Protein AF-0000000084949225 (afdb_homodimer)

Foldseek 3Di:
DAFFFFQCLFLLNVCLQPVDPVNVVLVLLQVQLVDDPVPRAPAKDWDQQWFDDPDVPDDTGGASTWMAGPVGEIETEHEALDDDVCVVVSQVVNQVRSQVVPDDPDDDPSPGAAYEYEYEYQAFDPPDPDPVVRLDFKDKDADDDPVRHHPDDRYIYIYGHLVSLDDDPVRQDDPNNVVSCCNNCVRPDPDDDPSQPDDSSVVSNVSGGPVPDDPVSNVVSVVSVVVSVVVVVVVVVVVVVVLLVVLLVVLVVCVVVVHDLVVSCVVSVDDSVSSVVD/DAFFFFQCLFLLNVCLQDVDPVNVVLVLLQVQLVDDPVPRADAKDWDQQWFDDPDVPDDTGGASTWMAGPVREIETEHEAEDDDVCVVVSQVVVQVRSQVVPDDPDDDPSPGAAYEYEYEYQAFDPPDDDPVVRLDFKDKDADDDPVRHHPDDRYIYIYGHLVSLDDDPVRQDDPNNVVSCCNNCVRPDPDDDPSQPDDSSVVSNVSGGPVPDDPVSNVVSVVSVVVSVVVVVVVVVVVVVVLLVVLLVVLVVCVVVVHDLVVSCVVSVDDSVSSVVD

Nearest PDB structures (foldseek):
  5liq-assembly1_A  TM=4.542E-01  e=2.858E-01  Bacillus sp. (in: firmicutes)
  5liq-assembly2_B  TM=3.640E-01  e=1.870E-01  Bacillus sp. (in: firmicutes)
  2ewf-assembly1_A  TM=3.829E-01  e=2.383E-01  Bacillus sp. D6
  5lhc-assembly1_A  TM=3.007E-01  e=1.560E-01  Bacillus sp. (in: firmicutes)
  5liz-assembly1_A  TM=3.090E-01  e=4.368E-01  Bacillus sp. (in: firmicutes)

Sequence (556 aa):
MKAKYINPFTDFGFKKIFGEEACKNLLIDFLNTLLPQHDQIKELSFKNTEQLGITDLDRKAIYDIYCQNEKGEKFIVELQKAKQNFFKERTIYYATFPIREQAEKGEWNYHLKSVYCIGILDFTFDDYESEPEKSEVVHTIKLKNQNGKVFYDKLTYIYLEMPNFKKQETDLNSRLDKWLYFIKNLEDFQNIPTIFKDEVFTQAFEKAELANFGQWELDKYESSLKVYRDLKSIIDTAFDDGKIEGKIETAKSLKKLGISIEIIMQSTGLTQEEINKLMKAKYINPFTDFGFKKIFGEEACKNLLIDFLNTLLPQHDQIKELSFKNTEQLGITDLDRKAIYDIYCQNEKGEKFIVELQKAKQNFFKERTIYYATFPIREQAEKGEWNYHLKSVYCIGILDFTFDDYESEPEKSEVVHTIKLKNQNGKVFYDKLTYIYLEMPNFKKQETDLNSRLDKWLYFIKNLEDFQNIPTIFKDEVFTQAFEKAELANFGQWELDKYESSLKVYRDLKSIIDTAFDDGKIEGKIETAKSLKKLGISIEIIMQSTGLTQEEINKL

Organism: Flavobacterium columnare (strain ATCC 49512 / CIP 103533 / TG 44/87) (NCBI:txid1041826)

pLDDT: mean 91.23, std 8.77, range [50.84, 98.56]

Secondary structure (DSSP, 8-state):
---SB--TTSHHHHHHHHSSGGGHHHHHHHHHTTS-GGG--S-EEE--SEE--SSTTSPPEE-SEEEEETT--EEEEEEE-S--TTHHHHHHHHHHHHHHTT--SSS----PPPEEEEEEESS--S---SHHHHH-SEEEEEEE-TTS-EEEEEEEEEEEEGGG----GGG--SHHHHHHHHHHHGGG-SS--GGG-SHHHHHHHHHHBGGG--HHHHHHHHHHHHHHHHHHHHHHHHHHHHHHHHHHHHHHHHHHTT--HHHHHHHH---HHHHHT-/---SB--TTSHHHHHHHHSSGGGHHHHHHHHHTTS-GGG--S-EEE--SEE--SSTTSPPEE-SEEEEETT--EEEEEEE-S--TTHHHHHHHHHHHHHHTT--SSS----PPPEEEEEEESS--S---SHHHHH-SEEEEEEE-TTS-EEEEEEEEEEEEGGG----GGG--SHHHHHHHHHHHGGG-SS--GGG-SHHHHHHHHHHBGGG--HHHHHHHHHHHHHHHHHHHHHHHHHHHHHHHHHHHHHHHHHHTT--HHHHHHHH---HHHHHT-

Solvent-accessible surface area (backbone atoms only — not comparable to full-atom values): 30882 Å² total; per-residue (Å²): 134,83,66,44,28,44,48,44,85,20,68,48,34,36,38,60,49,44,58,36,81,93,25,42,67,48,36,42,58,55,52,42,58,77,41,56,82,94,63,54,62,88,44,77,43,81,48,77,32,68,39,76,38,48,43,96,61,36,56,61,42,74,46,76,34,28,32,30,34,81,84,60,30,37,38,39,43,36,78,39,70,61,86,51,79,43,50,67,40,41,53,56,58,53,53,35,51,70,59,57,69,66,62,48,67,80,93,57,68,45,80,72,62,39,38,39,40,36,34,45,26,61,38,75,83,85,81,61,88,46,71,72,61,61,50,46,31,75,43,44,33,30,34,16,32,82,84,54,47,77,72,44,89,46,48,37,38,36,37,34,22,50,76,42,60,76,75,48,87,92,63,56,85,47,72,50,44,49,50,54,50,44,56,74,41,37,40,76,38,88,64,83,59,75,90,47,76,47,71,64,51,46,50,49,50,56,66,35,26,54,87,75,50,51,71,68,56,48,52,50,38,51,53,30,45,49,53,48,51,52,50,50,50,51,49,52,47,51,49,52,53,46,50,50,51,46,37,50,52,50,44,50,51,38,50,74,72,66,50,54,67,68,57,44,27,70,72,55,68,49,51,72,68,62,57,72,72,102,134,82,67,44,28,45,50,45,85,21,68,46,34,36,37,58,46,44,57,36,82,91,24,43,66,50,36,42,59,56,52,40,58,76,40,57,82,93,62,56,62,86,45,77,44,80,49,76,32,68,40,76,40,48,42,96,62,35,56,62,44,76,46,75,34,28,32,30,34,80,84,60,30,35,39,39,42,38,80,38,70,61,87,52,78,44,50,69,41,40,54,56,57,54,55,37,51,70,59,56,69,66,61,47,65,80,93,57,68,45,80,70,60,36,37,38,40,36,35,45,24,61,39,74,83,86,81,61,88,44,70,71,61,60,51,47,32,75,43,45,33,30,34,16,34,82,86,53,47,77,71,44,87,46,48,37,38,36,37,34,23,50,75,41,60,75,74,50,85,91,62,55,85,46,71,52,43,48,51,54,48,44,56,76,42,38,39,75,37,87,63,85,57,76,90,47,75,48,72,63,51,46,49,48,50,57,65,34,26,53,86,75,51,54,70,68,55,48,50,52,38,52,53,30,46,47,53,47,51,50,50,52,50,51,49,53,49,50,49,52,51,47,50,51,50,48,36,48,53,50,44,49,53,39,50,73,71,67,51,54,68,68,56,43,28,71,72,53,69,49,50,73,68,60,56,72,71,103

Structure (mmCIF, N/CA/C/O backbone):
data_AF-0000000084949225-model_v1
#
loop_
_entity.id
_entity.type
_entity.pdbx_description
1 polymer 'Rpn family recombination-promoting nuclease/putative transposase'
#
loop_
_atom_site.group_PDB
_atom_site.id
_atom_site.type_symbol
_atom_site.label_atom_id
_atom_site.label_alt_id
_atom_site.label_comp_id
_atom_site.label_asym_id
_atom_site.label_entity_id
_atom_site.label_seq_id
_atom_site.pdbx_PDB_ins_code
_atom_site.Cartn_x
_atom_site.Cartn_y
_atom_site.Cartn_z
_atom_site.occupancy
_atom_site.B_iso_or_equiv
_atom_site.auth_seq_id
_atom_site.auth_comp_id
_atom_site.auth_asym_id
_atom_site.auth_atom_id
_atom_site.pdbx_PDB_model_num
ATOM 1 N N . MET A 1 1 ? 0.01 -40.594 -21.891 1 66.19 1 MET A N 1
ATOM 2 C CA . MET A 1 1 ? 1.333 -40.969 -21.406 1 66.19 1 MET A CA 1
ATOM 3 C C . MET A 1 1 ? 1.511 -40.562 -19.938 1 66.19 1 MET A C 1
ATOM 5 O O . MET A 1 1 ? 0.892 -39.594 -19.469 1 66.19 1 MET A O 1
ATOM 9 N N . LYS A 1 2 ? 2.184 -41.344 -19.047 1 83.88 2 LYS A N 1
ATOM 10 C CA . LYS A 1 2 ? 2.443 -41.062 -17.641 1 83.88 2 LYS A CA 1
ATOM 11 C C . LYS A 1 2 ? 3.34 -39.844 -17.469 1 83.88 2 LYS A C 1
ATOM 13 O O . LYS A 1 2 ? 4.312 -39.656 -18.203 1 83.88 2 LYS A O 1
ATOM 18 N N . ALA A 1 3 ? 3.027 -38.969 -16.609 1 91.62 3 ALA A N 1
ATOM 19 C CA . ALA A 1 3 ? 3.812 -37.75 -16.375 1 91.62 3 ALA A CA 1
ATOM 20 C C . ALA A 1 3 ? 5.203 -38.094 -15.844 1 91.62 3 ALA A C 1
ATOM 22 O O . ALA A 1 3 ? 5.355 -38.969 -15 1 91.62 3 ALA A O 1
ATOM 23 N N . LYS A 1 4 ? 6.188 -37.5 -16.438 1 97.19 4 LYS A N 1
ATOM 24 C CA . LYS A 1 4 ? 7.57 -37.688 -16.016 1 97.19 4 LYS A CA 1
ATOM 25 C C . LYS A 1 4 ? 7.957 -36.719 -14.93 1 97.19 4 LYS A C 1
ATOM 27 O O . LYS A 1 4 ? 8.773 -37 -14.055 1 97.19 4 LYS A O 1
ATOM 32 N N . TYR A 1 5 ? 7.434 -35.531 -14.992 1 98 5 TYR A N 1
ATOM 33 C CA . TYR A 1 5 ? 7.762 -34.469 -14.062 1 98 5 TYR A CA 1
ATOM 34 C C . TYR A 1 5 ? 6.531 -34.031 -13.273 1 98 5 TYR A C 1
ATOM 36 O O . TYR A 1 5 ? 5.398 -34.25 -13.719 1 98 5 TYR A O 1
ATOM 44 N N . ILE A 1 6 ? 6.73 -33.406 -12.18 1 97.5 6 ILE A N 1
ATOM 45 C CA . ILE A 1 6 ? 5.645 -32.969 -11.312 1 97.5 6 ILE A CA 1
ATOM 46 C C . ILE A 1 6 ? 4.93 -31.781 -11.953 1 97.5 6 ILE A C 1
ATOM 48 O O . ILE A 1 6 ? 5.469 -31.125 -12.852 1 97.5 6 ILE A O 1
ATOM 52 N N . ASN A 1 7 ? 3.682 -31.5 -11.5 1 96.94 7 ASN A N 1
ATOM 53 C CA . ASN A 1 7 ? 2.941 -30.281 -11.82 1 96.94 7 ASN A CA 1
ATOM 54 C C . ASN A 1 7 ? 3.281 -29.141 -10.867 1 96.94 7 ASN A C 1
ATOM 56 O O . ASN A 1 7 ? 2.953 -29.203 -9.68 1 96.94 7 ASN A O 1
ATOM 60 N N . PRO A 1 8 ? 3.873 -28.141 -11.359 1 96.56 8 PRO A N 1
ATOM 61 C CA . PRO A 1 8 ? 4.316 -27.078 -10.461 1 96.56 8 PRO A CA 1
ATOM 62 C C . PRO A 1 8 ? 3.152 -26.281 -9.867 1 96.56 8 PRO A C 1
ATOM 64 O O . PRO A 1 8 ? 3.35 -25.484 -8.945 1 96.56 8 PRO A O 1
ATOM 67 N N . PHE A 1 9 ? 1.984 -26.438 -10.344 1 95.5 9 PHE A N 1
ATOM 68 C CA . PHE A 1 9 ? 0.837 -25.688 -9.852 1 95.5 9 PHE A CA 1
ATOM 69 C C . PHE A 1 9 ? 0.269 -26.328 -8.594 1 95.5 9 PHE A C 1
ATOM 71 O O . PHE A 1 9 ? -0.584 -25.75 -7.918 1 95.5 9 PHE A O 1
ATOM 78 N N . THR A 1 10 ? 0.742 -27.516 -8.297 1 94.94 10 THR A N 1
ATOM 79 C CA . THR A 1 10 ? 0.363 -28.109 -7.02 1 94.94 10 THR A CA 1
ATOM 80 C C . THR A 1 10 ? 1.188 -27.531 -5.879 1 94.94 10 THR A C 1
ATOM 82 O O . THR A 1 10 ? 2.314 -27.078 -6.094 1 94.94 10 THR A O 1
ATOM 85 N N . ASP A 1 11 ? 0.643 -27.562 -4.688 1 93.69 11 ASP A N 1
ATOM 86 C CA . ASP A 1 11 ? 1.374 -27.094 -3.516 1 93.69 11 ASP A CA 1
ATOM 87 C C . ASP A 1 11 ? 2.697 -27.844 -3.357 1 93.69 11 ASP A C 1
ATOM 89 O O . ASP A 1 11 ? 3.744 -27.219 -3.156 1 93.69 11 ASP A O 1
ATOM 93 N N . PHE A 1 12 ? 2.658 -29.125 -3.488 1 95.25 12 PHE A N 1
ATOM 94 C CA . PHE A 1 12 ? 3.852 -29.953 -3.371 1 95.25 12 PHE A CA 1
ATOM 95 C C . PHE A 1 12 ? 4.867 -29.594 -4.449 1 95.25 12 PHE A C 1
ATOM 97 O O . PHE A 1 12 ? 6.047 -29.375 -4.156 1 95.25 12 PHE A O 1
ATOM 104 N N . GLY A 1 13 ? 4.395 -29.531 -5.664 1 96.12 13 GLY A N 1
ATOM 105 C CA . GLY A 1 13 ? 5.285 -29.281 -6.785 1 96.12 13 GLY A CA 1
ATOM 106 C C . GLY A 1 13 ? 5.988 -27.938 -6.688 1 96.12 13 GLY A C 1
ATOM 107 O O . GLY A 1 13 ? 7.195 -27.844 -6.922 1 96.12 13 GLY A O 1
ATOM 108 N N . PHE A 1 14 ? 5.215 -26.938 -6.363 1 96.12 14 PHE A N 1
ATOM 109 C CA . PHE A 1 14 ? 5.77 -25.594 -6.238 1 96.12 14 PHE A CA 1
ATOM 110 C C . PHE A 1 14 ? 6.848 -25.547 -5.164 1 96.12 14 PHE A C 1
ATOM 112 O O . PHE A 1 14 ? 7.941 -25.031 -5.395 1 96.12 14 PHE A O 1
ATOM 119 N N . LYS A 1 15 ? 6.539 -26.109 -4.027 1 94.75 15 LYS A N 1
ATOM 120 C CA . LYS A 1 15 ? 7.461 -26.078 -2.895 1 94.75 15 LYS A CA 1
ATOM 121 C C . LYS A 1 15 ? 8.695 -26.938 -3.176 1 94.75 15 LYS A C 1
ATOM 123 O O . LYS A 1 15 ? 9.797 -26.609 -2.736 1 94.75 15 LYS A O 1
ATOM 128 N N . LYS A 1 16 ? 8.508 -28.016 -3.893 1 96.06 16 LYS A N 1
ATOM 129 C CA . LYS A 1 16 ? 9.617 -28.906 -4.227 1 96.06 16 LYS A CA 1
ATOM 130 C C . LYS A 1 16 ? 10.656 -28.188 -5.094 1 96.06 16 LYS A C 1
ATOM 132 O O . LYS A 1 16 ? 11.859 -28.344 -4.879 1 96.06 16 LYS A O 1
ATOM 137 N N . ILE A 1 17 ? 10.156 -27.375 -5.988 1 96.94 17 ILE A N 1
ATOM 138 C CA . ILE A 1 17 ? 11.031 -26.703 -6.949 1 96.94 17 ILE A CA 1
ATOM 139 C C . ILE A 1 17 ? 11.641 -25.453 -6.316 1 96.94 17 ILE A C 1
ATOM 141 O O . ILE A 1 17 ? 12.836 -25.188 -6.488 1 96.94 17 ILE A O 1
ATOM 145 N N . PHE A 1 18 ? 10.82 -24.719 -5.547 1 97.06 18 PHE A N 1
ATOM 146 C CA . PHE A 1 18 ? 11.25 -23.375 -5.172 1 97.06 18 PHE A CA 1
ATOM 147 C C . PHE A 1 18 ? 11.383 -23.25 -3.658 1 97.06 18 PHE A C 1
ATOM 149 O O . PHE A 1 18 ? 11.977 -22.281 -3.158 1 97.06 18 PHE A O 1
ATOM 156 N N . GLY A 1 19 ? 10.914 -24.156 -2.879 1 95.38 19 GLY A N 1
ATOM 157 C CA . GLY A 1 19 ? 10.727 -23.922 -1.454 1 95.38 19 GLY A CA 1
ATOM 158 C C . GLY A 1 19 ? 11.719 -24.688 -0.593 1 95.38 19 GLY A C 1
ATOM 159 O O . GLY A 1 19 ? 11.664 -24.609 0.636 1 95.38 19 GLY A O 1
ATOM 160 N N . GLU A 1 20 ? 12.562 -25.438 -1.189 1 94.5 20 GLU A N 1
ATOM 161 C CA . GLU A 1 20 ? 13.531 -26.234 -0.428 1 94.5 20 GLU A CA 1
ATOM 162 C C . GLU A 1 20 ? 14.883 -25.531 -0.365 1 94.5 20 GLU A C 1
ATOM 164 O O . GLU A 1 20 ? 15.289 -24.859 -1.318 1 94.5 20 GLU A O 1
ATOM 169 N N . GLU A 1 21 ? 15.617 -25.75 0.687 1 94.06 21 GLU A N 1
ATOM 170 C CA . GLU A 1 21 ? 16.922 -25.141 0.91 1 94.06 21 GLU A CA 1
ATOM 171 C C . GLU A 1 21 ? 17.891 -25.469 -0.229 1 94.06 21 GLU A C 1
ATOM 173 O O . GLU A 1 21 ? 18.641 -24.609 -0.678 1 94.06 21 GLU A O 1
ATOM 178 N N . ALA A 1 22 ? 17.812 -26.656 -0.734 1 91.94 22 ALA A N 1
ATOM 179 C CA . ALA A 1 22 ? 18.734 -27.125 -1.77 1 91.94 22 ALA A CA 1
ATOM 180 C C . ALA A 1 22 ? 18.438 -26.453 -3.109 1 91.94 22 ALA A C 1
ATOM 182 O O . ALA A 1 22 ? 19.266 -26.5 -4.027 1 91.94 22 ALA A O 1
ATOM 183 N N . CYS A 1 23 ? 17.297 -25.828 -3.18 1 92.25 23 CYS A N 1
ATOM 184 C CA . CYS A 1 23 ? 16.891 -25.281 -4.469 1 92.25 23 CYS A CA 1
ATOM 185 C C . CYS A 1 23 ? 16.75 -23.766 -4.398 1 92.25 23 CYS A C 1
ATOM 187 O O . CYS A 1 23 ? 16.031 -23.156 -5.203 1 92.25 23 CYS A O 1
ATOM 189 N N . LYS A 1 24 ? 17.438 -23.109 -3.455 1 95.62 24 LYS A N 1
ATOM 190 C CA . LYS A 1 24 ? 17.391 -21.656 -3.301 1 95.62 24 LYS A CA 1
ATOM 191 C C . LYS A 1 24 ? 17.844 -20.938 -4.57 1 95.62 24 LYS A C 1
ATOM 193 O O . LYS A 1 24 ? 17.328 -19.891 -4.922 1 95.62 24 LYS A O 1
ATOM 198 N N . ASN A 1 25 ? 18.812 -21.578 -5.164 1 96.94 25 ASN A N 1
ATOM 199 C CA . ASN A 1 25 ? 19.359 -20.969 -6.375 1 96.94 25 ASN A CA 1
ATOM 200 C C . ASN A 1 25 ? 18.312 -20.891 -7.484 1 96.94 25 ASN A C 1
ATOM 202 O O . ASN A 1 25 ? 18.344 -19.984 -8.305 1 96.94 25 ASN A O 1
ATOM 206 N N . LEU A 1 26 ? 17.375 -21.844 -7.566 1 98.06 26 LEU A N 1
ATOM 207 C CA . LEU A 1 26 ? 16.281 -21.797 -8.547 1 98.06 26 LEU A CA 1
ATOM 208 C C . LEU A 1 26 ? 15.359 -20.625 -8.281 1 98.06 26 LEU A C 1
ATOM 210 O O . LEU A 1 26 ? 15.023 -19.875 -9.195 1 98.06 26 LEU A O 1
ATOM 214 N N . LEU A 1 27 ? 15 -20.469 -6.953 1 98.12 27 LEU A N 1
ATOM 215 C CA . LEU A 1 27 ? 14.133 -19.359 -6.566 1 98.12 27 LEU A CA 1
ATOM 216 C C . LEU A 1 27 ? 14.797 -18.031 -6.844 1 98.12 27 LEU A C 1
ATOM 218 O O . LEU A 1 27 ? 14.164 -17.109 -7.371 1 98.12 27 LEU A O 1
ATOM 222 N N . ILE A 1 28 ? 16.078 -17.922 -6.508 1 98.5 28 ILE A N 1
ATOM 223 C CA . ILE A 1 28 ? 16.828 -16.703 -6.742 1 98.5 28 ILE A CA 1
ATOM 224 C C . ILE A 1 28 ? 16.812 -16.359 -8.234 1 98.5 28 ILE A C 1
ATOM 226 O O . ILE A 1 28 ? 16.531 -15.219 -8.609 1 98.5 28 ILE A O 1
ATOM 230 N N . ASP A 1 29 ? 17.109 -17.359 -9.078 1 98.25 29 ASP A N 1
ATOM 231 C CA . ASP A 1 29 ? 17.141 -17.156 -10.523 1 98.25 29 ASP A CA 1
ATOM 232 C C . ASP A 1 29 ? 15.789 -16.688 -11.055 1 98.25 29 ASP A C 1
ATOM 234 O O . ASP A 1 29 ? 15.719 -15.781 -11.883 1 98.25 29 ASP A O 1
ATOM 238 N N . PHE A 1 30 ? 14.727 -17.25 -10.57 1 98.5 30 PHE A N 1
ATOM 239 C CA . PHE A 1 30 ? 13.375 -16.906 -10.977 1 98.5 30 PHE A CA 1
ATOM 240 C C . PHE A 1 30 ? 13.023 -15.492 -10.531 1 98.5 30 PHE A C 1
ATOM 242 O O . PHE A 1 30 ? 12.633 -14.656 -11.344 1 98.5 30 PHE A O 1
ATOM 249 N N . LEU A 1 31 ? 13.211 -15.172 -9.211 1 98.56 31 LEU A N 1
ATOM 250 C CA . LEU A 1 31 ? 12.859 -13.867 -8.648 1 98.56 31 LEU A CA 1
ATOM 251 C C . LEU A 1 31 ? 13.648 -12.758 -9.32 1 98.56 31 LEU A C 1
ATOM 253 O O . LEU A 1 31 ? 13.117 -11.672 -9.57 1 98.56 31 LEU A O 1
ATOM 257 N N . ASN A 1 32 ? 14.891 -13.008 -9.656 1 98.5 32 ASN A N 1
ATOM 258 C CA . ASN A 1 32 ? 15.758 -11.984 -10.242 1 98.5 32 ASN A CA 1
ATOM 259 C C . ASN A 1 32 ? 15.281 -11.578 -11.633 1 98.5 32 ASN A C 1
ATOM 261 O O . ASN A 1 32 ? 15.648 -10.516 -12.141 1 98.5 32 ASN A O 1
ATOM 265 N N . THR A 1 33 ? 14.484 -12.461 -12.297 1 98.19 33 THR A N 1
ATOM 266 C CA . THR A 1 33 ? 13.922 -12.078 -13.594 1 98.19 33 THR A CA 1
ATOM 267 C C . THR A 1 33 ? 12.836 -11.016 -13.414 1 98.19 33 THR A C 1
ATOM 269 O O . THR A 1 33 ? 12.484 -10.32 -14.367 1 98.19 33 THR A O 1
ATOM 272 N N . LEU A 1 34 ? 12.234 -10.93 -12.242 1 98 34 LEU A N 1
ATOM 273 C CA . LEU A 1 34 ? 11.102 -10.062 -11.977 1 98 34 LEU A CA 1
ATOM 274 C C . LEU A 1 34 ? 11.547 -8.766 -11.312 1 98 34 LEU A C 1
ATOM 276 O O . LEU A 1 34 ? 10.805 -7.781 -11.289 1 98 34 LEU A O 1
ATOM 280 N N . LEU A 1 35 ? 12.781 -8.758 -10.734 1 97.56 35 LEU A N 1
ATOM 281 C CA . LEU A 1 35 ? 13.258 -7.648 -9.922 1 97.56 35 LEU A CA 1
ATOM 282 C C . LEU A 1 35 ? 14.086 -6.676 -10.758 1 97.56 35 LEU A C 1
ATOM 284 O O . LEU A 1 35 ? 14.75 -7.086 -11.711 1 97.56 35 LEU A O 1
ATOM 288 N N . PRO A 1 36 ? 14.055 -5.445 -10.359 1 94 36 PRO A N 1
ATOM 289 C CA . PRO A 1 36 ? 14.969 -4.516 -11.031 1 94 36 PRO A CA 1
ATOM 290 C C . PRO A 1 36 ? 16.438 -4.812 -10.742 1 94 36 PRO A C 1
ATOM 292 O O . PRO A 1 36 ? 16.75 -5.551 -9.805 1 94 36 PRO A O 1
ATOM 295 N N . GLN A 1 37 ? 17.234 -4.223 -11.484 1 92 37 GLN A N 1
ATOM 296 C CA . GLN A 1 37 ? 18.672 -4.512 -11.406 1 92 37 GLN A CA 1
ATOM 297 C C . GLN A 1 37 ? 19.234 -4.172 -10.031 1 92 37 GLN A C 1
ATOM 299 O O . GLN A 1 37 ? 20.062 -4.906 -9.492 1 92 37 GLN A O 1
ATOM 304 N N . HIS A 1 38 ? 18.797 -3.119 -9.445 1 88.5 38 HIS A N 1
ATOM 305 C CA . HIS A 1 38 ? 19.359 -2.652 -8.188 1 88.5 38 HIS A CA 1
ATOM 306 C C . HIS A 1 38 ? 18.859 -3.496 -7.016 1 88.5 38 HIS A C 1
ATOM 308 O O . HIS A 1 38 ? 19.375 -3.367 -5.898 1 88.5 38 HIS A O 1
ATOM 314 N N . ASP A 1 39 ? 17.922 -4.441 -7.277 1 91 39 ASP A N 1
ATOM 315 C CA . ASP A 1 39 ? 17.375 -5.27 -6.199 1 91 39 ASP A CA 1
ATOM 316 C C . ASP A 1 39 ? 17.641 -6.75 -6.465 1 91 39 ASP A C 1
ATOM 318 O O . ASP A 1 39 ? 16.938 -7.613 -5.926 1 91 39 ASP A O 1
ATOM 322 N N . GLN A 1 40 ? 18.609 -7.051 -7.297 1 96.38 40 GLN A N 1
ATOM 323 C CA . GLN A 1 40 ? 18.938 -8.438 -7.586 1 96.38 40 GLN A CA 1
ATOM 324 C C . GLN A 1 40 ? 19.391 -9.172 -6.324 1 96.38 40 GLN A C 1
ATOM 326 O O . GLN A 1 40 ? 20.141 -8.617 -5.516 1 96.38 40 GLN A O 1
ATOM 331 N N . ILE A 1 41 ? 18.938 -10.375 -6.121 1 97.75 41 ILE A N 1
ATOM 332 C CA . ILE A 1 41 ? 19.203 -11.211 -4.953 1 97.75 41 ILE A CA 1
ATOM 333 C C . ILE A 1 41 ? 20.5 -12.008 -5.172 1 97.75 41 ILE A C 1
ATOM 335 O O . ILE A 1 41 ? 20.641 -12.68 -6.191 1 97.75 41 ILE A O 1
ATOM 339 N N . LYS A 1 42 ? 21.406 -11.953 -4.273 1 96.31 42 LYS A N 1
ATOM 340 C CA . LYS A 1 42 ? 22.609 -12.758 -4.301 1 96.31 42 LYS A CA 1
ATOM 341 C C . LYS A 1 42 ? 22.484 -13.984 -3.393 1 96.31 42 LYS A C 1
ATOM 343 O O . LYS A 1 42 ? 22.906 -15.078 -3.756 1 96.31 42 LYS A O 1
ATOM 348 N N . GLU A 1 43 ? 21.906 -13.75 -2.238 1 95.94 43 GLU A N 1
ATOM 349 C CA . GLU A 1 43 ? 21.656 -14.797 -1.251 1 95.94 43 GLU A CA 1
ATOM 350 C C . GLU A 1 43 ? 20.25 -14.688 -0.682 1 95.94 43 GLU A C 1
ATOM 352 O O . GLU A 1 43 ? 19.703 -13.586 -0.579 1 95.94 43 GLU A O 1
ATOM 357 N N . LEU A 1 44 ? 19.719 -15.859 -0.305 1 95.75 44 LEU A N 1
ATOM 358 C CA . LEU A 1 44 ? 18.344 -15.914 0.155 1 95.75 44 LEU A CA 1
ATOM 359 C C . LEU A 1 44 ? 18.203 -16.828 1.369 1 95.75 44 LEU A C 1
ATOM 361 O O . LEU A 1 44 ? 18.875 -17.875 1.446 1 95.75 44 LEU A O 1
ATOM 365 N N . SER A 1 45 ? 17.484 -16.469 2.316 1 96.5 45 SER A N 1
ATOM 366 C CA . SER A 1 45 ? 17.156 -17.328 3.447 1 96.5 45 SER A CA 1
ATOM 367 C C . SER A 1 45 ? 15.641 -17.469 3.607 1 96.5 45 SER A C 1
ATOM 369 O O . SER A 1 45 ? 14.906 -16.484 3.549 1 96.5 45 SER A O 1
ATOM 371 N N . PHE A 1 46 ? 15.234 -18.688 3.785 1 95.38 46 PHE A N 1
ATOM 372 C CA . PHE A 1 46 ? 13.812 -18.938 4.012 1 95.38 46 PHE A CA 1
ATOM 373 C C . PHE A 1 46 ? 13.414 -18.516 5.426 1 95.38 46 PHE A C 1
ATOM 375 O O . PHE A 1 46 ? 14.188 -18.688 6.371 1 95.38 46 PHE A O 1
ATOM 382 N N . LYS A 1 47 ? 12.25 -17.953 5.52 1 93.56 47 LYS A N 1
ATOM 383 C CA . LYS A 1 47 ? 11.648 -17.594 6.801 1 93.56 47 LYS A CA 1
ATOM 384 C C . LYS A 1 47 ? 10.438 -18.469 7.117 1 93.56 47 LYS A C 1
ATOM 386 O O . LYS A 1 47 ? 9.992 -19.234 6.27 1 93.56 47 LYS A O 1
ATOM 391 N N . ASN A 1 48 ? 10.023 -18.344 8.336 1 85.44 48 ASN A N 1
ATOM 392 C CA . ASN A 1 48 ? 8.812 -19.062 8.727 1 85.44 48 ASN A CA 1
ATOM 393 C C . ASN A 1 48 ? 7.605 -18.625 7.906 1 85.44 48 ASN A C 1
ATOM 395 O O . ASN A 1 48 ? 7.32 -17.422 7.816 1 85.44 48 ASN A O 1
ATOM 399 N N . THR A 1 49 ? 6.898 -19.547 7.387 1 83.69 49 THR A N 1
ATOM 400 C CA . THR A 1 49 ? 5.77 -19.219 6.523 1 83.69 49 THR A CA 1
ATOM 401 C C . THR A 1 49 ? 4.535 -18.875 7.355 1 83.69 49 THR A C 1
ATOM 403 O O . THR A 1 49 ? 3.57 -18.312 6.84 1 83.69 49 THR A O 1
ATOM 406 N N . GLU A 1 50 ? 4.555 -19.359 8.516 1 79.31 50 GLU A N 1
ATOM 407 C CA . GLU A 1 50 ? 3.445 -19.031 9.406 1 79.31 50 GLU A CA 1
ATOM 408 C C . GLU A 1 50 ? 3.727 -17.75 10.18 1 79.31 50 GLU A C 1
ATOM 410 O O . GLU A 1 50 ? 4.68 -17.688 10.961 1 79.31 50 GLU A O 1
ATOM 415 N N . GLN A 1 51 ? 2.938 -16.766 9.859 1 75.62 51 GLN A N 1
ATOM 416 C CA . GLN A 1 51 ? 3.084 -15.484 10.539 1 75.62 51 GLN A CA 1
ATOM 417 C C . GLN A 1 51 ? 1.922 -15.227 11.492 1 75.62 51 GLN A C 1
ATOM 419 O O . GLN A 1 51 ? 0.764 -15.188 11.07 1 75.62 51 GLN A O 1
ATOM 424 N N . LEU A 1 52 ? 2.332 -15.109 12.742 1 62.16 52 LEU A N 1
ATOM 425 C CA . LEU A 1 52 ? 1.316 -14.961 13.781 1 62.16 52 LEU A CA 1
ATOM 426 C C . LEU A 1 52 ? 0.921 -13.5 13.945 1 62.16 52 LEU A C 1
ATOM 428 O O . LEU A 1 52 ? 1.758 -12.602 13.797 1 62.16 52 LEU A O 1
ATOM 432 N N . GLY A 1 53 ? -0.351 -13.25 13.969 1 58.59 53 GLY A N 1
ATOM 433 C CA . GLY A 1 53 ? -0.853 -11.922 14.281 1 58.59 53 GLY A CA 1
ATOM 434 C C . GLY A 1 53 ? -0.498 -11.453 15.68 1 58.59 53 GLY A C 1
ATOM 435 O O . GLY A 1 53 ? 0.276 -12.109 16.375 1 58.59 53 GLY A O 1
ATOM 436 N N . ILE A 1 54 ? -0.87 -10.242 16 1 56.03 54 ILE A N 1
ATOM 437 C CA . ILE A 1 54 ? -0.567 -9.547 17.25 1 56.03 54 ILE A CA 1
ATOM 438 C C . ILE A 1 54 ? -1.14 -10.336 18.422 1 56.03 54 ILE A C 1
ATOM 440 O O . ILE A 1 54 ? -0.46 -10.531 19.438 1 56.03 54 ILE A O 1
ATOM 444 N N . THR A 1 55 ? -2.311 -10.812 18.328 1 54.62 55 THR A N 1
ATOM 445 C CA . THR A 1 55 ? -2.939 -11.555 19.406 1 54.62 55 THR A CA 1
ATOM 446 C C . THR A 1 55 ? -3.279 -12.977 18.969 1 54.62 55 THR A C 1
ATOM 448 O O . THR A 1 55 ? -3.299 -13.266 17.766 1 54.62 55 THR A O 1
ATOM 451 N N . ASP A 1 56 ? -3.234 -13.875 19.859 1 51.22 56 ASP A N 1
ATOM 452 C CA . ASP A 1 56 ? -3.678 -15.242 19.594 1 51.22 56 ASP A CA 1
ATOM 453 C C . A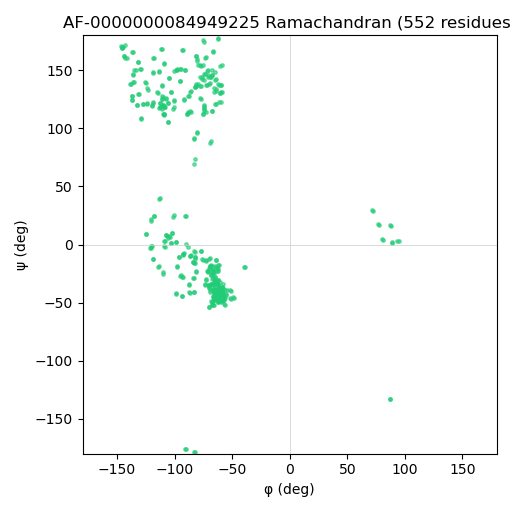SP A 1 56 ? -4.945 -15.242 18.734 1 51.22 56 ASP A C 1
ATOM 455 O O . ASP A 1 56 ? -5.258 -16.25 18.078 1 51.22 56 ASP A O 1
ATOM 459 N N . LEU A 1 57 ? -5.48 -14.055 18.844 1 50.84 57 LEU A N 1
ATOM 460 C CA . LEU A 1 57 ? -6.746 -13.953 18.125 1 50.84 57 LEU A CA 1
ATOM 461 C C . LEU A 1 57 ? -6.523 -13.578 16.656 1 50.84 57 LEU A C 1
ATOM 463 O O . LEU A 1 57 ? -7.426 -13.711 15.836 1 50.84 57 LEU A O 1
ATOM 467 N N . ASP A 1 58 ? -5.277 -13.242 16.484 1 59.25 58 ASP A N 1
ATOM 468 C CA . ASP A 1 58 ? -5.066 -12.734 15.125 1 59.25 58 ASP A CA 1
ATOM 469 C C . ASP A 1 58 ? -4.875 -13.883 14.133 1 59.25 58 ASP A C 1
ATOM 471 O O . ASP A 1 58 ? -4.34 -14.93 14.484 1 59.25 58 ASP A O 1
ATOM 475 N N . ARG A 1 59 ? -5.523 -13.805 12.969 1 61.66 59 ARG A N 1
ATOM 476 C CA . ARG A 1 59 ? -5.402 -14.773 11.883 1 61.66 59 ARG A CA 1
ATOM 477 C C . ARG A 1 59 ? -3.967 -14.844 11.367 1 61.66 59 ARG A C 1
ATOM 479 O O . ARG A 1 59 ? -3.312 -13.812 11.203 1 61.66 59 ARG A O 1
ATOM 486 N N . LYS A 1 60 ? -3.531 -15.969 11.438 1 68.81 60 LYS A N 1
ATOM 487 C CA . LYS A 1 60 ? -2.195 -16.219 10.906 1 68.81 60 LYS A CA 1
ATOM 488 C C . LYS A 1 60 ? -2.184 -16.125 9.383 1 68.81 60 LYS A C 1
ATOM 490 O O . LYS A 1 60 ? -3.213 -16.312 8.734 1 68.81 60 LYS A O 1
ATOM 495 N N . ALA A 1 61 ? -1.09 -15.477 8.938 1 73.69 61 ALA A N 1
ATOM 496 C CA . ALA A 1 61 ? -0.829 -15.586 7.5 1 73.69 61 ALA A CA 1
ATOM 497 C C . ALA A 1 61 ? 0.08 -16.766 7.195 1 73.69 61 ALA A C 1
ATOM 499 O O . ALA A 1 61 ? 1.117 -16.953 7.836 1 73.69 61 ALA A O 1
ATOM 500 N N . ILE A 1 62 ? -0.35 -17.641 6.348 1 76.94 62 ILE A N 1
ATOM 501 C CA . ILE A 1 62 ? 0.462 -18.766 5.906 1 76.94 62 ILE A CA 1
ATOM 502 C C . ILE A 1 62 ? 0.882 -18.562 4.453 1 76.94 62 ILE A C 1
ATOM 504 O O . ILE A 1 62 ? 0.042 -18.578 3.549 1 76.94 62 ILE A O 1
ATOM 508 N N . TYR A 1 63 ? 2.154 -18.359 4.32 1 86.88 63 TYR A N 1
ATOM 509 C CA . TYR A 1 63 ? 2.707 -18.141 2.99 1 86.88 63 TYR A CA 1
ATOM 510 C C . TYR A 1 63 ? 3.143 -19.453 2.346 1 86.88 63 TYR A C 1
ATOM 512 O O . TYR A 1 63 ? 3.559 -20.375 3.041 1 86.88 63 TYR A O 1
ATOM 520 N N . ASP A 1 64 ? 3.08 -19.484 1.076 1 90.94 64 ASP A N 1
ATOM 521 C CA . ASP A 1 64 ? 3.727 -20.609 0.387 1 90.94 64 ASP A CA 1
ATOM 522 C C . ASP A 1 64 ? 5.246 -20.531 0.545 1 90.94 64 ASP A C 1
ATOM 524 O O . ASP A 1 64 ? 5.883 -21.531 0.892 1 90.94 64 ASP A O 1
ATOM 528 N N . ILE A 1 65 ? 5.762 -19.438 0.247 1 95.25 65 ILE A N 1
ATOM 529 C CA . ILE A 1 65 ? 7.188 -19.172 0.438 1 95.25 65 ILE A CA 1
ATOM 530 C C . ILE A 1 65 ? 7.391 -17.781 1.031 1 95.25 65 ILE A C 1
ATOM 532 O O . ILE A 1 65 ? 6.762 -16.828 0.592 1 95.25 65 ILE A O 1
ATOM 536 N N . TYR A 1 66 ? 8.086 -17.641 2.057 1 95.88 66 TYR A N 1
ATOM 537 C CA . TYR A 1 66 ? 8.531 -16.391 2.67 1 95.88 66 TYR A CA 1
ATOM 538 C C . TYR A 1 66 ? 10.039 -16.391 2.879 1 95.88 66 TYR A C 1
ATOM 540 O O . TYR A 1 66 ? 10.594 -17.328 3.48 1 95.88 66 TYR A O 1
ATOM 548 N N . CYS A 1 67 ? 10.727 -15.406 2.268 1 96.5 67 CYS A N 1
ATOM 549 C CA . CYS A 1 67 ? 12.188 -15.414 2.344 1 96.5 67 CYS A CA 1
ATOM 550 C C . CYS A 1 67 ? 12.742 -14 2.4 1 96.5 67 CYS A C 1
ATOM 552 O O . CYS A 1 67 ? 11.984 -13.023 2.312 1 96.5 67 CYS A O 1
ATOM 554 N N . GLN A 1 68 ? 13.984 -13.883 2.676 1 96.94 68 GLN A N 1
ATOM 555 C CA . GLN A 1 68 ? 14.703 -12.625 2.793 1 96.94 68 GLN A CA 1
ATOM 556 C C . GLN A 1 68 ? 16.047 -12.695 2.08 1 96.94 68 GLN A C 1
ATOM 558 O O . GLN A 1 68 ? 16.75 -13.711 2.145 1 96.94 68 GLN A O 1
ATOM 563 N N . ASN A 1 69 ? 16.422 -11.625 1.398 1 97.06 69 ASN A N 1
ATOM 564 C CA . ASN A 1 69 ? 17.734 -11.609 0.75 1 97.06 69 ASN A CA 1
ATOM 565 C C . ASN A 1 69 ? 18.812 -11.047 1.671 1 97.06 69 ASN A C 1
ATOM 567 O O . ASN A 1 69 ? 18.562 -10.797 2.852 1 97.06 69 ASN A O 1
ATOM 571 N N . GLU A 1 70 ? 20.016 -10.906 1.157 1 96.31 70 GLU A N 1
ATOM 572 C CA . GLU A 1 7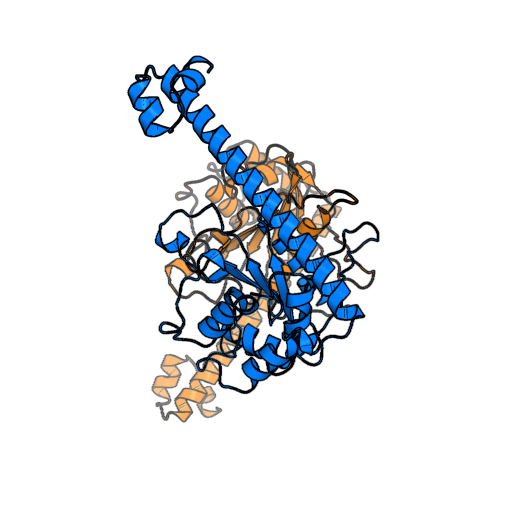0 ? 21.172 -10.5 1.94 1 96.31 70 GLU A CA 1
ATOM 573 C C . GLU A 1 70 ? 21.047 -9.047 2.406 1 96.31 70 GLU A C 1
ATOM 575 O O . GLU A 1 70 ? 21.703 -8.641 3.365 1 96.31 70 GLU A O 1
ATOM 580 N N . LYS A 1 71 ? 20.172 -8.273 1.78 1 95.19 71 LYS A N 1
ATOM 581 C CA . LYS A 1 71 ? 19.984 -6.871 2.127 1 95.19 71 LYS A CA 1
ATOM 582 C C . LYS A 1 71 ? 18.859 -6.703 3.146 1 95.19 71 LYS A C 1
ATOM 584 O O . LYS A 1 71 ? 18.562 -5.586 3.584 1 95.19 71 LYS A O 1
ATOM 589 N N . GLY A 1 72 ? 18.156 -7.766 3.422 1 95.75 72 GLY A N 1
ATOM 590 C CA . GLY A 1 72 ? 17.078 -7.715 4.383 1 95.75 72 GLY A CA 1
ATOM 591 C C . GLY A 1 72 ? 15.719 -7.477 3.736 1 95.75 72 GLY A C 1
ATOM 592 O O . GLY A 1 72 ? 14.719 -7.305 4.43 1 95.75 72 GLY A O 1
ATOM 593 N N . GLU A 1 73 ? 15.711 -7.414 2.41 1 97.5 73 GLU A N 1
ATOM 594 C CA . GLU A 1 73 ? 14.445 -7.285 1.694 1 97.5 73 GLU A CA 1
ATOM 595 C C . GLU A 1 73 ? 13.625 -8.57 1.8 1 97.5 73 GLU A C 1
ATOM 597 O O . GLU A 1 73 ? 14.172 -9.672 1.81 1 97.5 73 GLU A O 1
ATOM 602 N N . LYS A 1 74 ? 12.32 -8.406 1.893 1 97.31 74 LYS A N 1
ATOM 603 C CA . LYS A 1 74 ? 11.414 -9.531 2.127 1 97.31 74 LYS A CA 1
ATOM 604 C C . LYS A 1 74 ? 10.664 -9.906 0.854 1 97.31 74 LYS A C 1
ATOM 606 O O . LYS A 1 74 ? 10.258 -9.031 0.082 1 97.31 74 LYS A O 1
ATOM 611 N N . PHE A 1 75 ? 10.453 -11.219 0.687 1 97.69 75 PHE A N 1
ATOM 612 C CA . PHE A 1 75 ? 9.766 -11.734 -0.491 1 97.69 75 PHE A CA 1
ATOM 613 C C . PHE A 1 75 ? 8.703 -12.742 -0.095 1 97.69 75 PHE A C 1
ATOM 615 O O . PHE A 1 75 ? 9 -13.734 0.577 1 97.69 75 PHE A O 1
ATOM 622 N N . ILE A 1 76 ? 7.488 -12.461 -0.434 1 97.19 76 ILE A N 1
ATOM 623 C CA . ILE A 1 76 ? 6.395 -13.422 -0.372 1 97.19 76 ILE A CA 1
ATOM 624 C C . ILE A 1 76 ? 6.117 -13.984 -1.767 1 97.19 76 ILE A C 1
ATOM 626 O O . ILE A 1 76 ? 5.887 -13.227 -2.711 1 97.19 76 ILE A O 1
ATOM 630 N N . VAL A 1 77 ? 6.156 -15.289 -1.934 1 97.12 77 VAL A N 1
ATOM 631 C CA . VAL A 1 77 ? 5.84 -15.93 -3.205 1 97.12 77 VAL A CA 1
ATOM 632 C C . VAL A 1 77 ? 4.664 -16.875 -3.021 1 97.12 77 VAL A C 1
ATOM 634 O O . VAL A 1 77 ? 4.73 -17.812 -2.219 1 97.12 77 VAL A O 1
ATOM 637 N N . GLU A 1 78 ? 3.625 -16.609 -3.732 1 94.94 78 GLU A N 1
ATOM 638 C CA . GLU A 1 78 ? 2.391 -17.375 -3.57 1 94.94 78 GLU A CA 1
ATOM 639 C C . GLU A 1 78 ? 1.925 -17.953 -4.898 1 94.94 78 GLU A C 1
ATOM 641 O O . GLU A 1 78 ? 2.045 -17.312 -5.945 1 94.94 78 GLU A O 1
ATOM 646 N N . LEU A 1 79 ? 1.473 -19.141 -4.832 1 93.94 79 LEU A N 1
ATOM 647 C CA . LEU A 1 79 ? 0.79 -19.781 -5.949 1 93.94 79 LEU A CA 1
ATOM 648 C C . LEU A 1 79 ? -0.721 -19.766 -5.746 1 93.94 79 LEU A C 1
ATOM 650 O O . LEU A 1 79 ? -1.227 -20.281 -4.746 1 93.94 79 LEU A O 1
ATOM 654 N N . GLN A 1 80 ? -1.397 -19.109 -6.602 1 90.62 80 GLN A N 1
ATOM 655 C CA . GLN A 1 80 ? -2.852 -19.016 -6.512 1 90.62 80 GLN A CA 1
ATOM 656 C C . GLN A 1 80 ? -3.52 -19.781 -7.652 1 90.62 80 GLN A C 1
ATOM 658 O O . GLN A 1 80 ? -3.449 -19.359 -8.812 1 90.62 80 GLN A O 1
ATOM 663 N N . LYS A 1 81 ? -4.285 -20.812 -7.387 1 89.69 81 LYS A N 1
ATOM 664 C CA . LYS A 1 81 ? -4.828 -21.75 -8.367 1 89.69 81 LYS A CA 1
ATOM 665 C C . LYS A 1 81 ? -6.215 -21.312 -8.828 1 89.69 81 LYS A C 1
ATOM 667 O O . LYS A 1 81 ? -6.668 -21.719 -9.898 1 89.69 81 LYS A O 1
ATOM 672 N N . ALA A 1 82 ? -6.848 -20.609 -7.895 1 84.5 82 ALA A N 1
ATOM 673 C CA . ALA A 1 82 ? -8.203 -20.156 -8.219 1 84.5 82 ALA A CA 1
ATOM 674 C C . ALA A 1 82 ? -8.422 -18.719 -7.797 1 84.5 82 ALA A C 1
ATOM 676 O O . ALA A 1 82 ? -7.848 -18.25 -6.805 1 84.5 82 ALA A O 1
ATOM 677 N N . LYS A 1 83 ? -9.242 -18.203 -8.695 1 80.31 83 LYS A N 1
ATOM 678 C CA . LYS A 1 83 ? -9.648 -16.844 -8.336 1 80.31 83 LYS A CA 1
ATOM 679 C C . LYS A 1 83 ? -10.531 -16.859 -7.09 1 80.31 83 LYS A C 1
ATOM 681 O O . LYS A 1 83 ? -11.5 -17.609 -7.012 1 80.31 83 LYS A O 1
ATOM 686 N N . GLN A 1 84 ? -10.031 -16.281 -6.043 1 77.38 84 GLN A N 1
ATOM 687 C CA . GLN A 1 84 ? -10.781 -16.172 -4.797 1 77.38 84 GLN A CA 1
ATOM 688 C C . GLN A 1 84 ? -11.414 -14.789 -4.664 1 77.38 84 GLN A C 1
ATOM 690 O O . GLN A 1 84 ? -10.898 -13.805 -5.199 1 77.38 84 GLN A O 1
ATOM 695 N N . ASN A 1 85 ? -12.555 -14.867 -3.957 1 78.94 85 ASN A N 1
ATOM 696 C CA . ASN A 1 85 ? -13.109 -13.57 -3.57 1 78.94 85 ASN A CA 1
ATOM 697 C C . ASN A 1 85 ? -12.125 -12.773 -2.723 1 78.94 85 ASN A C 1
ATOM 699 O O . ASN A 1 85 ? -11.414 -13.336 -1.89 1 78.94 85 ASN A O 1
ATOM 703 N N . PHE A 1 86 ? -11.867 -11.57 -2.977 1 86.62 86 PHE A N 1
ATOM 704 C CA . PHE A 1 86 ? -11.07 -10.633 -2.197 1 86.62 86 PHE A CA 1
ATOM 705 C C . PHE A 1 86 ? -9.586 -10.984 -2.271 1 86.62 86 PHE A C 1
ATOM 707 O O . PHE A 1 86 ? -8.875 -10.891 -1.274 1 86.62 86 PHE A O 1
ATOM 714 N N . PHE A 1 87 ? -9.172 -11.602 -3.422 1 87.62 87 PHE A N 1
ATOM 715 C CA . PHE A 1 87 ? -7.777 -11.945 -3.674 1 87.62 87 PHE A CA 1
ATOM 716 C C . PHE A 1 87 ? -6.867 -10.758 -3.398 1 87.62 87 PHE A C 1
ATOM 718 O O . PHE A 1 87 ? -5.84 -10.891 -2.73 1 87.62 87 PHE A O 1
ATOM 725 N N . LYS A 1 88 ? -7.258 -9.578 -3.879 1 92.06 88 LYS A N 1
ATOM 726 C CA . LYS A 1 88 ? -6.453 -8.375 -3.707 1 92.06 88 LYS A CA 1
ATOM 727 C C . LYS A 1 88 ? -6.332 -8 -2.234 1 92.06 88 LYS A C 1
ATOM 729 O O . LYS A 1 88 ? -5.238 -7.703 -1.752 1 92.06 88 LYS A O 1
ATOM 734 N N . GLU A 1 89 ? -7.41 -8.109 -1.49 1 93.38 89 GLU A N 1
ATOM 735 C CA . GLU A 1 89 ? -7.434 -7.801 -0.064 1 93.38 89 GLU A CA 1
ATOM 736 C C . GLU A 1 89 ? -6.516 -8.734 0.716 1 93.38 89 GLU A C 1
ATOM 738 O O . GLU A 1 89 ? -5.785 -8.297 1.607 1 93.38 89 GLU A O 1
ATOM 743 N N . ARG A 1 90 ? -6.559 -9.953 0.313 1 90.94 90 ARG A N 1
ATOM 744 C CA . ARG A 1 90 ? -5.73 -10.93 1.013 1 90.94 90 ARG A CA 1
ATOM 745 C C . ARG A 1 90 ? -4.246 -10.617 0.833 1 90.94 90 ARG A C 1
ATOM 747 O O . ARG A 1 90 ? -3.475 -10.68 1.792 1 90.94 90 ARG A O 1
ATOM 754 N N . THR A 1 91 ? -3.881 -10.312 -0.351 1 93.31 91 THR A N 1
ATOM 755 C CA . THR A 1 91 ? -2.475 -10.031 -0.609 1 93.31 91 THR A CA 1
ATOM 756 C C . THR A 1 91 ? -2.025 -8.781 0.143 1 93.31 91 THR A C 1
ATOM 758 O O . THR A 1 91 ? -0.912 -8.734 0.668 1 93.31 91 THR A O 1
ATOM 761 N N . ILE A 1 92 ? -2.883 -7.77 0.187 1 95.81 92 ILE A N 1
ATOM 762 C CA . ILE A 1 92 ? -2.586 -6.547 0.92 1 95.81 92 ILE A CA 1
ATOM 763 C C . ILE A 1 92 ? -2.441 -6.855 2.408 1 95.81 92 ILE A C 1
ATOM 765 O O . ILE A 1 92 ? -1.491 -6.406 3.053 1 95.81 92 ILE A O 1
ATOM 769 N N . TYR A 1 93 ? -3.348 -7.676 2.908 1 94.69 93 TYR A N 1
ATOM 770 C CA . TYR A 1 93 ? -3.295 -8.109 4.301 1 94.69 93 TYR A CA 1
ATOM 771 C C . TYR A 1 93 ? -1.998 -8.852 4.594 1 94.69 93 TYR A C 1
ATOM 773 O O . TYR A 1 93 ? -1.325 -8.57 5.59 1 94.69 93 TYR A O 1
ATOM 781 N N . TYR A 1 94 ? -1.598 -9.727 3.691 1 94 94 TYR A N 1
ATOM 782 C CA . TYR A 1 94 ? -0.402 -10.539 3.875 1 94 94 TYR A CA 1
ATOM 783 C C . TYR A 1 94 ? 0.854 -9.68 3.869 1 94 94 TYR A C 1
ATOM 785 O O . TYR A 1 94 ? 1.804 -9.953 4.609 1 94 94 TYR A O 1
ATOM 793 N N . ALA A 1 95 ? 0.859 -8.648 3.113 1 96.25 95 ALA A N 1
ATOM 794 C CA . ALA A 1 95 ? 2.029 -7.789 2.977 1 96.25 95 ALA A CA 1
ATOM 795 C C . ALA A 1 95 ? 2.289 -7.008 4.262 1 96.25 95 ALA A C 1
ATOM 797 O O . ALA A 1 95 ? 3.391 -6.5 4.477 1 96.25 95 ALA A O 1
ATOM 798 N N . THR A 1 96 ? 1.266 -6.852 5.152 1 95.19 96 THR A N 1
ATOM 799 C CA . THR A 1 96 ? 1.432 -6.074 6.375 1 95.19 96 THR A CA 1
ATOM 800 C C . THR A 1 96 ? 2.381 -6.777 7.344 1 95.19 96 THR A C 1
ATOM 802 O O . THR A 1 96 ? 3.049 -6.129 8.148 1 95.19 96 THR A O 1
ATOM 805 N N . PHE A 1 97 ? 2.484 -8.086 7.25 1 93.25 97 PHE A N 1
ATOM 806 C CA . PHE A 1 97 ? 3.27 -8.859 8.211 1 93.25 97 PHE A CA 1
ATOM 807 C C . PHE A 1 97 ? 4.758 -8.594 8.023 1 93.25 97 PHE A C 1
ATOM 809 O O . PHE A 1 97 ? 5.441 -8.18 8.961 1 93.25 97 PHE A O 1
ATOM 816 N N . PRO A 1 98 ? 5.301 -8.758 6.801 1 94.88 98 PRO A N 1
ATOM 817 C CA . PRO A 1 98 ? 6.723 -8.453 6.637 1 94.88 98 PRO A CA 1
ATOM 818 C C . PRO A 1 98 ? 7.043 -6.984 6.91 1 94.88 98 PRO A C 1
ATOM 820 O O . PRO A 1 98 ? 8.156 -6.66 7.332 1 94.88 98 PRO A O 1
ATOM 823 N N . ILE A 1 99 ? 6.121 -6.066 6.66 1 94.62 99 ILE A N 1
ATOM 824 C CA . ILE A 1 99 ? 6.34 -4.652 6.945 1 94.62 99 ILE A CA 1
ATOM 825 C C . ILE A 1 99 ? 6.469 -4.441 8.453 1 94.62 99 ILE A C 1
ATOM 827 O O . ILE A 1 99 ? 7.434 -3.828 8.922 1 94.62 99 ILE A O 1
ATOM 831 N N . ARG A 1 100 ? 5.648 -5.016 9.188 1 90.81 100 ARG A N 1
ATOM 832 C CA . ARG A 1 100 ? 5.586 -4.816 10.633 1 90.81 100 ARG A CA 1
ATOM 833 C C . ARG A 1 100 ? 6.746 -5.516 11.336 1 90.81 100 ARG A C 1
ATOM 835 O O . ARG A 1 100 ? 7.23 -5.047 12.367 1 90.81 100 ARG A O 1
ATOM 842 N N . GLU A 1 101 ? 7.113 -6.609 10.789 1 89.75 101 GLU A N 1
ATOM 843 C CA . GLU A 1 101 ? 8.172 -7.391 11.422 1 89.75 101 GLU A CA 1
ATOM 844 C C . GLU A 1 101 ? 9.492 -6.629 11.422 1 89.75 101 GLU A C 1
ATOM 846 O O . GLU A 1 101 ? 10.414 -6.98 12.164 1 89.75 101 GLU A O 1
ATOM 851 N N . GLN A 1 102 ? 9.609 -5.574 10.672 1 91.88 102 GLN A N 1
ATOM 852 C CA . GLN A 1 102 ? 10.852 -4.824 10.562 1 91.88 102 GLN A CA 1
ATOM 853 C C . GLN A 1 102 ? 10.992 -3.811 11.703 1 91.88 102 GLN A C 1
ATOM 855 O O . GLN A 1 102 ? 12.055 -3.215 11.883 1 91.88 102 GLN A O 1
ATOM 860 N N . ALA A 1 103 ? 9.883 -3.557 12.391 1 87.69 103 ALA A N 1
ATOM 861 C CA . ALA A 1 103 ? 9.898 -2.58 13.477 1 87.69 103 ALA A CA 1
ATOM 862 C C . ALA A 1 103 ? 10.891 -2.988 14.562 1 87.69 103 ALA A C 1
ATOM 864 O O . ALA A 1 103 ? 11.016 -4.172 14.891 1 87.69 103 ALA A O 1
ATOM 865 N N . GLU A 1 104 ? 11.625 -2.021 15.031 1 81.75 104 GLU A N 1
ATOM 866 C CA . GLU A 1 104 ? 12.578 -2.26 16.109 1 81.75 104 GLU A CA 1
ATOM 867 C C . GLU A 1 104 ? 12.164 -1.535 17.391 1 81.75 104 GLU A C 1
ATOM 869 O O . GLU A 1 104 ? 11.578 -0.449 17.328 1 81.75 104 GLU A O 1
ATOM 874 N N . LYS A 1 105 ? 12.539 -2.195 18.469 1 76.25 105 LYS A N 1
ATOM 875 C CA . LYS A 1 105 ? 12.297 -1.559 19.766 1 76.25 105 LYS A CA 1
ATOM 876 C C . LYS A 1 105 ? 13.281 -0.417 20 1 76.25 105 LYS A C 1
ATOM 878 O O . LYS A 1 105 ? 14.445 -0.5 19.609 1 76.25 105 LYS A O 1
ATOM 883 N N . GLY A 1 106 ? 12.781 0.627 20.703 1 74.38 106 GLY A N 1
ATOM 884 C CA . GLY A 1 106 ? 13.648 1.753 21.016 1 74.38 106 GLY A CA 1
ATOM 885 C C . GLY A 1 106 ? 13.688 2.799 19.922 1 74.38 106 GLY A C 1
ATOM 886 O O . GLY A 1 106 ? 12.641 3.256 19.453 1 74.38 106 GLY A O 1
ATOM 887 N N . GLU A 1 107 ? 14.953 3.205 19.594 1 78.12 107 GLU A N 1
ATOM 888 C CA . GLU A 1 107 ? 15.117 4.262 18.609 1 78.12 107 GLU A CA 1
ATOM 889 C C . GLU A 1 107 ? 15.047 3.701 17.188 1 78.12 107 GLU A C 1
ATOM 891 O O . GLU A 1 107 ? 15.914 2.918 16.781 1 78.12 107 GLU A O 1
ATOM 896 N N . TRP A 1 108 ? 13.93 3.631 16.562 1 82.12 108 TRP A N 1
ATOM 897 C CA . TRP A 1 108 ? 13.719 3.219 15.18 1 82.12 108 TRP A CA 1
ATOM 898 C C . TRP A 1 108 ? 13.289 4.402 14.32 1 82.12 108 TRP A C 1
ATOM 900 O O . TRP A 1 108 ? 12.477 5.223 14.742 1 82.12 108 TRP A O 1
ATOM 910 N N . ASN A 1 109 ? 13.844 4.5 13.148 1 83.94 109 ASN A N 1
ATOM 911 C CA . ASN A 1 109 ? 13.562 5.66 12.312 1 83.94 109 ASN A CA 1
ATOM 912 C C . ASN A 1 109 ? 12.641 5.309 11.148 1 83.94 109 ASN A C 1
ATOM 914 O O . ASN A 1 109 ? 12.516 6.074 10.195 1 83.94 109 ASN A O 1
ATOM 918 N N . TYR A 1 110 ? 12.078 4.059 11.102 1 88.31 110 TYR A N 1
ATOM 919 C CA . TYR A 1 110 ? 11.094 3.609 10.117 1 88.31 110 TYR A CA 1
ATOM 920 C C . TYR A 1 110 ? 11.766 3.303 8.781 1 88.31 110 TYR A C 1
ATOM 922 O O . TYR A 1 110 ? 11.102 3.277 7.742 1 88.31 110 TYR A O 1
ATOM 930 N N . HIS A 1 111 ? 13.062 3.131 8.797 1 91.5 111 HIS A N 1
ATOM 931 C CA . HIS A 1 111 ? 13.742 2.77 7.559 1 91.5 111 HIS A CA 1
ATOM 932 C C . HIS A 1 111 ? 13.383 1.354 7.121 1 91.5 111 HIS A C 1
ATOM 934 O O . HIS A 1 111 ? 14.109 0.403 7.418 1 91.5 111 HIS A O 1
ATOM 940 N N . LEU A 1 112 ? 12.312 1.229 6.371 1 94.81 112 LEU A N 1
ATOM 941 C CA . LEU A 1 112 ? 11.805 -0.06 5.918 1 94.81 112 LEU A CA 1
ATOM 942 C C . LEU A 1 112 ? 12.594 -0.568 4.719 1 94.81 112 LEU A C 1
ATOM 944 O O . LEU A 1 112 ? 12.961 0.211 3.834 1 94.81 112 LEU A O 1
ATOM 948 N N . LYS A 1 113 ? 12.891 -1.852 4.719 1 95.5 113 LYS A N 1
ATOM 949 C CA . LYS A 1 113 ? 13.406 -2.535 3.539 1 95.5 113 LYS A CA 1
ATOM 950 C C . LYS A 1 113 ? 12.281 -2.92 2.582 1 95.5 113 LYS A C 1
ATOM 952 O O . LYS A 1 113 ? 11.109 -2.945 2.971 1 95.5 113 LYS A O 1
ATOM 957 N N . SER A 1 114 ? 12.664 -3.207 1.357 1 97.25 114 SER A N 1
ATOM 958 C CA . SER A 1 114 ? 11.672 -3.51 0.33 1 97.25 114 SER A CA 1
ATOM 959 C C . SER A 1 114 ? 10.914 -4.793 0.655 1 97.25 114 SER A C 1
ATOM 961 O O . SER A 1 114 ? 11.484 -5.727 1.221 1 97.25 114 SER A O 1
ATOM 963 N N . VAL A 1 115 ? 9.688 -4.801 0.382 1 97.94 115 VAL A N 1
ATOM 964 C CA . VAL A 1 115 ? 8.828 -5.973 0.433 1 97.94 115 VAL A CA 1
ATOM 965 C C . VAL A 1 115 ? 8.258 -6.258 -0.956 1 97.94 115 VAL A C 1
ATOM 967 O O . VAL A 1 115 ? 7.652 -5.383 -1.576 1 97.94 115 VAL A O 1
ATOM 970 N N . TYR A 1 116 ? 8.5 -7.43 -1.458 1 98.38 116 TYR A N 1
ATOM 971 C CA . TYR A 1 116 ? 7.953 -7.902 -2.723 1 98.38 116 TYR A CA 1
ATOM 972 C C . TYR A 1 116 ? 6.941 -9.023 -2.496 1 98.38 116 TYR A C 1
ATOM 974 O O . TYR A 1 116 ? 7.227 -9.984 -1.787 1 98.38 116 TYR A O 1
ATOM 982 N N . CYS A 1 117 ? 5.777 -8.867 -3 1 98.06 117 CYS A N 1
ATOM 983 C CA . CYS A 1 117 ? 4.77 -9.914 -3.031 1 98.06 117 CYS A CA 1
ATOM 984 C C . CYS A 1 117 ? 4.551 -10.422 -4.453 1 98.06 117 CYS A C 1
ATOM 986 O O . CYS A 1 117 ? 4.012 -9.703 -5.297 1 98.06 117 CYS A O 1
ATOM 988 N N . ILE A 1 118 ? 4.934 -11.625 -4.672 1 98.12 118 ILE A N 1
ATOM 989 C CA . ILE A 1 118 ? 4.848 -12.203 -6.008 1 98.12 118 ILE A CA 1
ATOM 990 C C . ILE A 1 118 ? 3.768 -13.281 -6.035 1 98.12 118 ILE A C 1
ATOM 992 O O . ILE A 1 118 ? 3.811 -14.227 -5.254 1 98.12 118 ILE A O 1
ATOM 996 N N . GLY A 1 119 ? 2.797 -13.102 -6.863 1 96.56 119 GLY A N 1
ATOM 997 C CA . GLY A 1 119 ? 1.736 -14.078 -7.043 1 96.56 119 GLY A CA 1
ATOM 998 C C . GLY A 1 119 ? 1.757 -14.734 -8.414 1 96.56 119 GLY A C 1
ATOM 999 O O . GLY A 1 119 ? 1.705 -14.055 -9.438 1 96.56 119 GLY A O 1
ATOM 1000 N N . ILE A 1 120 ? 1.937 -16.031 -8.469 1 97.19 120 ILE A N 1
ATOM 1001 C CA . ILE A 1 120 ? 1.764 -16.812 -9.688 1 97.19 120 ILE A CA 1
ATOM 1002 C C . ILE A 1 120 ? 0.315 -17.281 -9.797 1 97.19 120 ILE A C 1
ATOM 1004 O O . ILE A 1 120 ? -0.134 -18.125 -9.008 1 97.19 120 ILE A O 1
ATOM 1008 N N . LEU A 1 121 ? -0.361 -16.781 -10.734 1 95.75 121 LEU A N 1
ATOM 1009 C CA . LEU A 1 121 ? -1.805 -16.984 -10.812 1 95.75 121 LEU A CA 1
ATOM 1010 C C . LEU A 1 121 ? -2.164 -17.953 -11.938 1 95.75 121 LEU A C 1
ATOM 1012 O O . LEU A 1 121 ? -1.816 -17.719 -13.094 1 95.75 121 LEU A O 1
ATOM 1016 N N . ASP A 1 122 ? -2.908 -19 -11.617 1 93.94 122 ASP A N 1
ATOM 1017 C CA . ASP A 1 122 ? -3.438 -19.906 -12.625 1 93.94 122 ASP A CA 1
ATOM 1018 C C . ASP A 1 122 ? -4.82 -19.469 -13.094 1 93.94 122 ASP A C 1
ATOM 1020 O O . ASP A 1 122 ? -5.688 -20.312 -13.359 1 93.94 122 ASP A O 1
ATOM 1024 N N . PHE A 1 123 ? -5.109 -18.141 -12.945 1 90.38 123 PHE A N 1
ATOM 1025 C CA . PHE A 1 123 ? -6.32 -17.484 -13.414 1 90.38 123 PHE A CA 1
ATOM 1026 C C . PHE A 1 123 ? -6.016 -16.062 -13.883 1 90.38 123 PHE A C 1
ATOM 1028 O O . PHE A 1 123 ? -4.887 -15.586 -13.742 1 90.38 123 PHE A O 1
ATOM 1035 N N . THR A 1 124 ? -6.941 -15.43 -14.508 1 90.12 124 THR A N 1
ATOM 1036 C CA . THR A 1 124 ? -6.797 -14.047 -14.945 1 90.12 124 THR A CA 1
ATOM 1037 C C . THR A 1 124 ? -7.68 -13.125 -14.109 1 90.12 124 THR A C 1
ATOM 1039 O O . THR A 1 124 ? -8.672 -13.562 -13.523 1 90.12 124 THR A O 1
ATOM 1042 N N . PHE A 1 125 ? -7.227 -11.859 -14.102 1 85.19 125 PHE A N 1
ATOM 1043 C CA . PHE A 1 125 ? -8.086 -10.852 -13.5 1 85.19 125 PHE A CA 1
ATOM 1044 C C . PHE A 1 125 ? -9.297 -10.57 -14.383 1 85.19 125 PHE A C 1
ATOM 1046 O O . PHE A 1 125 ? -9.266 -10.828 -15.586 1 85.19 125 PHE A O 1
ATOM 1053 N N . ASP A 1 126 ? -10.453 -10.211 -13.891 1 76.44 126 ASP A N 1
ATOM 1054 C CA . ASP A 1 126 ? -11.664 -10 -14.68 1 76.44 126 ASP A CA 1
ATOM 1055 C C . ASP A 1 126 ? -11.945 -8.508 -14.852 1 76.44 126 ASP A C 1
ATOM 1057 O O . ASP A 1 126 ? -12.93 -8.125 -15.484 1 76.44 126 ASP A O 1
ATOM 1061 N N . ASP A 1 127 ? -11.117 -7.672 -14.445 1 72.12 127 ASP A N 1
ATOM 1062 C CA . ASP A 1 127 ? -11.484 -6.258 -14.43 1 72.12 127 ASP A CA 1
ATOM 1063 C C . ASP A 1 127 ? -10.656 -5.465 -15.438 1 72.12 127 ASP A C 1
ATOM 1065 O O . ASP A 1 127 ? -10.312 -4.309 -15.195 1 72.12 127 ASP A O 1
ATOM 1069 N N . TYR A 1 128 ? -10.453 -6.133 -16.625 1 73.69 128 TYR A N 1
ATOM 1070 C CA . TYR A 1 128 ? -9.641 -5.453 -17.625 1 73.69 128 TYR A CA 1
ATOM 1071 C C . TYR A 1 128 ? -10.469 -4.441 -18.406 1 73.69 128 TYR A C 1
ATOM 1073 O O . TYR A 1 128 ? -11.648 -4.676 -18.672 1 73.69 128 TYR A O 1
ATOM 1081 N N . GLU A 1 129 ? -9.891 -3.336 -18.578 1 69.12 129 GLU A N 1
ATOM 1082 C CA . GLU A 1 129 ? -10.586 -2.273 -19.297 1 69.12 129 GLU A CA 1
ATOM 1083 C C . GLU A 1 129 ? -10.211 -2.285 -20.781 1 69.12 129 GLU A C 1
ATOM 1085 O O . GLU A 1 129 ? -10.953 -1.765 -21.609 1 69.12 129 GLU A O 1
ATOM 1090 N N . SER A 1 130 ? -9.008 -2.795 -21.109 1 70.75 130 SER A N 1
ATOM 1091 C CA . SER A 1 130 ? -8.555 -2.785 -22.484 1 70.75 130 SER A CA 1
ATOM 1092 C C . SER A 1 130 ? -8.016 -4.148 -22.906 1 70.75 130 SER A C 1
ATOM 1094 O O . SER A 1 130 ? -7.633 -4.957 -22.062 1 70.75 130 SER A O 1
ATOM 1096 N N . GLU A 1 131 ? -8.016 -4.402 -24.172 1 69.44 131 GLU A N 1
ATOM 1097 C CA . GLU A 1 131 ? -7.551 -5.672 -24.734 1 69.44 131 GLU A CA 1
ATOM 1098 C C . GLU A 1 131 ? -6.078 -5.914 -24.406 1 69.44 131 GLU A C 1
ATOM 1100 O O . GLU A 1 131 ? -5.703 -7.004 -23.969 1 69.44 131 GLU A O 1
ATOM 1105 N N . PRO A 1 132 ? -5.277 -4.883 -24.531 1 73.75 132 PRO A N 1
ATOM 1106 C CA . PRO A 1 132 ? -3.873 -5.125 -24.203 1 73.75 132 PRO A CA 1
ATOM 1107 C C . PRO A 1 132 ? -3.672 -5.539 -22.734 1 73.75 132 PRO A C 1
ATOM 1109 O O . PRO A 1 132 ? -2.842 -6.402 -22.453 1 73.75 132 PRO A O 1
ATOM 1112 N N . GLU A 1 133 ? -4.441 -5.004 -21.938 1 77.06 133 GLU A N 1
ATOM 1113 C CA . GLU A 1 133 ? -4.348 -5.367 -20.531 1 77.06 133 GLU A CA 1
ATOM 1114 C C . GLU A 1 133 ? -4.758 -6.82 -20.312 1 77.06 133 GLU A C 1
ATOM 1116 O O . GLU A 1 133 ? -4.18 -7.508 -19.469 1 77.06 133 GLU A O 1
ATOM 1121 N N . LYS A 1 134 ? -5.621 -7.227 -21.188 1 82.56 134 LYS A N 1
ATOM 1122 C CA . LYS A 1 134 ? -6.176 -8.57 -21.031 1 82.56 134 LYS A CA 1
ATOM 1123 C C . LYS A 1 134 ? -5.133 -9.633 -21.359 1 82.56 134 LYS A C 1
ATOM 1125 O O . LYS A 1 134 ? -5.223 -10.766 -20.875 1 82.56 134 LYS A O 1
ATOM 1130 N N . SER A 1 135 ? -4.203 -9.242 -22.109 1 89.31 135 SER A N 1
ATOM 1131 C CA . SER A 1 135 ? -3.232 -10.234 -22.562 1 89.31 135 SER A CA 1
ATOM 1132 C C . SER A 1 135 ? -1.923 -10.117 -21.781 1 89.31 135 SER A C 1
ATOM 1134 O O . SER A 1 135 ? -0.998 -10.906 -22 1 89.31 135 SER A O 1
ATOM 1136 N N . GLU A 1 136 ? -1.86 -9.234 -20.875 1 93.25 136 GLU A N 1
ATOM 1137 C CA . GLU A 1 136 ? -0.627 -9.023 -20.125 1 93.25 136 GLU A CA 1
ATOM 1138 C C . GLU A 1 136 ? -0.37 -10.172 -19.156 1 93.25 136 GLU A C 1
ATOM 1140 O O . GLU A 1 136 ? -1.296 -10.656 -18.5 1 93.25 136 GLU A O 1
ATOM 1145 N N . VAL A 1 137 ? 0.888 -10.586 -19.125 1 96.38 137 VAL A N 1
ATOM 1146 C CA . VAL A 1 137 ? 1.27 -11.711 -18.281 1 96.38 137 VAL A CA 1
ATOM 1147 C C . VAL A 1 137 ? 1.761 -11.195 -16.922 1 96.38 137 VAL A C 1
ATOM 1149 O O . VAL A 1 137 ? 1.394 -11.734 -15.875 1 96.38 137 VAL A O 1
ATOM 1152 N N . VAL A 1 138 ? 2.596 -10.125 -16.969 1 97.25 138 VAL A N 1
ATOM 1153 C CA . VAL A 1 138 ? 3.227 -9.602 -15.766 1 97.25 138 VAL A CA 1
ATOM 1154 C C . VAL A 1 138 ? 2.557 -8.289 -15.367 1 97.25 138 VAL A C 1
ATOM 1156 O O . VAL A 1 138 ? 2.49 -7.348 -16.156 1 97.25 138 VAL A O 1
ATOM 1159 N N . HIS A 1 139 ? 2.035 -8.227 -14.219 1 96.31 139 HIS A N 1
ATOM 1160 C CA . HIS A 1 139 ? 1.465 -7.02 -13.641 1 96.31 139 HIS A CA 1
ATOM 1161 C C . HIS A 1 139 ? 2.289 -6.539 -12.445 1 96.31 139 HIS A C 1
ATOM 1163 O O . HIS A 1 139 ? 2.514 -7.293 -11.5 1 96.31 139 HIS A O 1
ATOM 1169 N N . THR A 1 140 ? 2.781 -5.348 -12.5 1 97.62 140 THR A N 1
ATOM 1170 C CA . THR A 1 140 ? 3.518 -4.738 -11.398 1 97.62 140 THR A CA 1
ATOM 1171 C C . THR A 1 140 ? 2.697 -3.627 -10.75 1 97.62 140 THR A C 1
ATOM 1173 O O . THR A 1 140 ? 2.297 -2.67 -11.414 1 97.62 140 THR A O 1
ATOM 1176 N N . ILE A 1 141 ? 2.418 -3.807 -9.539 1 98 141 ILE A N 1
ATOM 1177 C CA . ILE A 1 141 ? 1.592 -2.875 -8.781 1 98 141 ILE A CA 1
ATOM 1178 C C . ILE A 1 141 ? 2.453 -2.139 -7.754 1 98 141 ILE A C 1
ATOM 1180 O O . ILE A 1 141 ? 3.195 -2.764 -6.996 1 98 141 ILE A O 1
ATOM 1184 N N . LYS A 1 142 ? 2.449 -0.802 -7.703 1 98.31 142 LYS A N 1
ATOM 1185 C CA . LYS A 1 142 ? 3.133 0.06 -6.742 1 98.31 142 LYS A CA 1
ATOM 1186 C C . LYS A 1 142 ? 2.221 1.191 -6.273 1 98.31 142 LYS A C 1
ATOM 1188 O O . LYS A 1 142 ? 1.149 1.407 -6.84 1 98.31 142 LYS A O 1
ATOM 1193 N N . LEU A 1 143 ? 2.613 1.808 -5.25 1 98.31 143 LEU A N 1
ATOM 1194 C CA . LEU A 1 143 ? 1.949 3.033 -4.82 1 98.31 143 LEU A CA 1
ATOM 1195 C C . LEU A 1 143 ? 2.324 4.203 -5.727 1 98.31 143 LEU A C 1
ATOM 1197 O O . LEU A 1 143 ? 3.494 4.578 -5.805 1 98.31 143 LEU A O 1
ATOM 1201 N N . LYS A 1 144 ? 1.318 4.73 -6.383 1 97.38 144 LYS A N 1
ATOM 1202 C CA . LYS A 1 144 ? 1.528 5.828 -7.32 1 97.38 144 LYS A CA 1
ATOM 1203 C C . LYS A 1 144 ? 0.562 6.977 -7.043 1 97.38 144 LYS A C 1
ATOM 1205 O O . LYS A 1 144 ? -0.535 6.762 -6.527 1 97.38 144 LYS A O 1
ATOM 1210 N N . ASN A 1 145 ? 1.025 8.125 -7.371 1 95.19 145 ASN A N 1
ATOM 1211 C CA . ASN A 1 145 ? 0.155 9.281 -7.176 1 95.19 145 ASN A CA 1
ATOM 1212 C C . ASN A 1 145 ? -0.827 9.445 -8.336 1 95.19 145 ASN A C 1
ATOM 1214 O O . ASN A 1 145 ? -0.916 8.578 -9.203 1 95.19 145 ASN A O 1
ATOM 1218 N N . GLN A 1 146 ? -1.654 10.461 -8.312 1 93.94 146 GLN A N 1
ATOM 1219 C CA . GLN A 1 146 ? -2.729 10.688 -9.273 1 93.94 146 GLN A CA 1
ATOM 1220 C C . GLN A 1 146 ? -2.174 10.875 -10.688 1 93.94 146 GLN A C 1
ATOM 1222 O O . GLN A 1 146 ? -2.893 10.688 -11.672 1 93.94 146 GLN A O 1
ATOM 1227 N N . ASN A 1 147 ? -0.86 11.18 -10.836 1 92.75 147 ASN A N 1
ATOM 1228 C CA . ASN A 1 147 ? -0.242 11.391 -12.141 1 92.75 147 ASN A CA 1
ATOM 1229 C C . ASN A 1 147 ? 0.488 10.141 -12.625 1 92.75 147 ASN A C 1
ATOM 1231 O O . ASN A 1 147 ? 1.141 10.172 -13.672 1 92.75 147 ASN A O 1
ATOM 1235 N N . GLY A 1 148 ? 0.443 9.039 -11.867 1 93.5 148 GLY A N 1
ATOM 1236 C CA . GLY A 1 148 ? 1.051 7.781 -12.273 1 93.5 148 GLY A CA 1
ATOM 1237 C C . GLY A 1 148 ? 2.502 7.656 -11.844 1 93.5 148 GLY A C 1
ATOM 1238 O O . GLY A 1 148 ? 3.164 6.668 -12.164 1 93.5 148 GLY A O 1
ATOM 1239 N N . LYS A 1 149 ? 3.016 8.641 -11.156 1 94 149 LYS A N 1
ATOM 1240 C CA . LYS A 1 149 ? 4.391 8.578 -10.664 1 94 149 LYS A CA 1
ATOM 1241 C C . LYS A 1 149 ? 4.492 7.688 -9.43 1 94 149 LYS A C 1
ATOM 1243 O O . LYS A 1 149 ? 3.65 7.758 -8.531 1 94 149 LYS A O 1
ATOM 1248 N N . VAL A 1 150 ? 5.539 6.859 -9.438 1 95.81 150 VAL A N 1
ATOM 1249 C CA . VAL A 1 150 ? 5.742 5.98 -8.297 1 95.81 150 VAL A CA 1
ATOM 1250 C C . VAL A 1 150 ? 6.035 6.816 -7.047 1 95.81 150 VAL A C 1
ATOM 1252 O O . VAL A 1 150 ? 6.957 7.637 -7.047 1 95.81 150 VAL A O 1
ATOM 1255 N N . PHE A 1 151 ? 5.246 6.695 -6.031 1 94.88 151 PHE A N 1
ATOM 1256 C CA . PHE A 1 151 ? 5.379 7.414 -4.77 1 94.88 151 PHE A CA 1
ATOM 1257 C C . PHE A 1 151 ? 6.297 6.664 -3.812 1 94.88 151 PHE A C 1
ATOM 1259 O O . PHE A 1 151 ? 7.109 7.277 -3.115 1 94.88 151 PHE A O 1
ATOM 1266 N N . TYR A 1 152 ? 6.176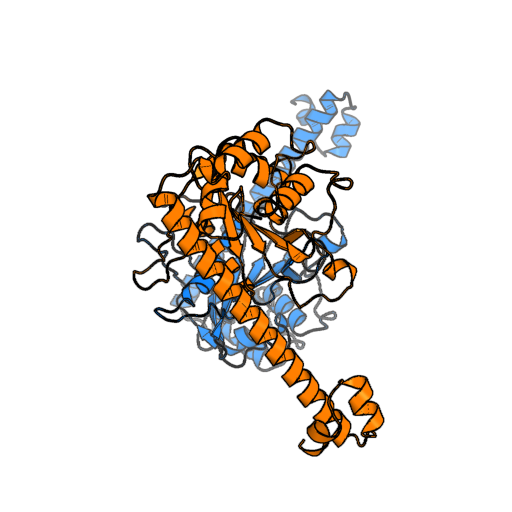 5.371 -3.75 1 94.56 152 TYR A N 1
ATOM 1267 C CA . TYR A 1 152 ? 6.918 4.492 -2.854 1 94.56 152 TYR A CA 1
ATOM 1268 C C . TYR A 1 152 ? 7.395 3.244 -3.586 1 94.56 152 TYR A C 1
ATOM 1270 O O . TYR A 1 152 ? 6.582 2.484 -4.125 1 94.56 152 TYR A O 1
ATOM 1278 N N . ASP A 1 153 ? 8.672 2.975 -3.568 1 94.5 153 ASP A N 1
ATOM 1279 C CA . ASP A 1 153 ? 9.211 1.937 -4.445 1 94.5 153 ASP A CA 1
ATOM 1280 C C . ASP A 1 153 ? 9.633 0.707 -3.646 1 94.5 153 ASP A C 1
ATOM 1282 O O . ASP A 1 153 ? 10.109 -0.277 -4.215 1 94.5 153 ASP A O 1
ATOM 1286 N N . LYS A 1 154 ? 9.398 0.72 -2.312 1 96.75 154 LYS A N 1
ATOM 1287 C CA . LYS A 1 154 ? 9.875 -0.404 -1.511 1 96.75 154 LYS A CA 1
ATOM 1288 C C . LYS A 1 154 ? 8.727 -1.354 -1.166 1 96.75 154 LYS A C 1
ATOM 1290 O O . LYS A 1 154 ? 8.891 -2.248 -0.332 1 96.75 154 LYS A O 1
ATOM 1295 N N . LEU A 1 155 ? 7.578 -1.197 -1.737 1 98.25 155 LEU A N 1
ATOM 1296 C CA . LEU A 1 155 ? 6.457 -2.129 -1.679 1 98.25 155 LEU A CA 1
ATOM 1297 C C . LEU A 1 155 ? 5.938 -2.439 -3.078 1 98.25 155 LEU A C 1
ATOM 1299 O O . LEU A 1 155 ? 5.348 -1.577 -3.732 1 98.25 155 LEU A O 1
ATOM 1303 N N . THR A 1 156 ? 6.184 -3.604 -3.502 1 98.56 156 THR A N 1
ATOM 1304 C CA . THR A 1 156 ? 5.844 -3.961 -4.875 1 98.56 156 THR A CA 1
ATOM 1305 C C . THR A 1 156 ? 5.098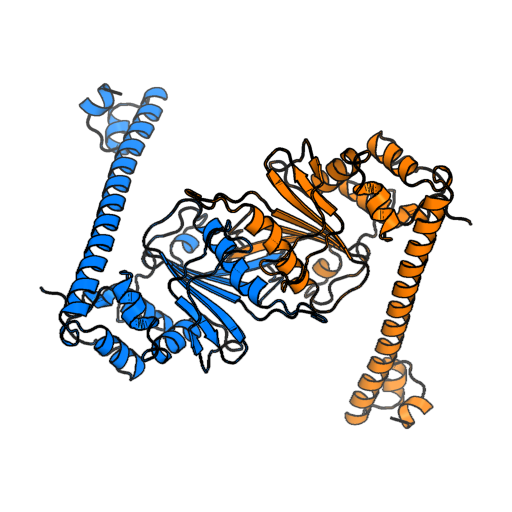 -5.289 -4.918 1 98.56 156 THR A C 1
ATOM 1307 O O . THR A 1 156 ? 5.504 -6.258 -4.27 1 98.56 156 THR A O 1
ATOM 1310 N N . TYR A 1 157 ? 3.982 -5.297 -5.59 1 98.31 157 TYR A N 1
ATOM 1311 C CA . TYR A 1 157 ? 3.27 -6.523 -5.922 1 98.31 157 TYR A CA 1
ATOM 1312 C C . TYR A 1 157 ? 3.49 -6.906 -7.379 1 98.31 157 TYR A C 1
ATOM 1314 O O . TYR A 1 157 ? 3.387 -6.062 -8.273 1 98.31 157 TYR A O 1
ATOM 1322 N N . ILE A 1 158 ? 3.818 -8.086 -7.574 1 98.38 158 ILE A N 1
ATOM 1323 C CA . ILE A 1 158 ? 3.98 -8.594 -8.93 1 98.38 158 ILE A CA 1
ATOM 1324 C C . ILE A 1 158 ? 3.086 -9.82 -9.133 1 98.38 158 ILE A C 1
ATOM 1326 O O . ILE A 1 158 ? 3.203 -10.805 -8.406 1 98.38 158 ILE A O 1
ATOM 1330 N N . TYR A 1 159 ? 2.211 -9.75 -10.094 1 96.94 159 TYR A N 1
ATOM 1331 C CA . TYR A 1 159 ? 1.325 -10.867 -10.406 1 96.94 159 TYR A CA 1
ATOM 1332 C C . TYR A 1 159 ? 1.619 -11.422 -11.797 1 96.94 159 TYR A C 1
ATOM 1334 O O . TYR A 1 159 ? 1.759 -10.664 -12.758 1 96.94 159 TYR A O 1
ATOM 1342 N N . LEU A 1 160 ? 1.759 -12.688 -11.883 1 97.94 160 LEU A N 1
ATOM 1343 C CA . LEU A 1 160 ? 1.943 -13.391 -13.148 1 97.94 160 LEU A CA 1
ATOM 1344 C C . LEU A 1 160 ? 0.673 -14.133 -13.547 1 97.94 160 LEU A C 1
ATOM 1346 O O . LEU A 1 160 ? 0.363 -15.188 -12.984 1 97.94 160 LEU A O 1
ATOM 1350 N N . GLU A 1 161 ? -0.041 -13.633 -14.5 1 96.38 161 GLU A N 1
ATOM 1351 C CA . GLU A 1 161 ? -1.207 -14.336 -15.023 1 96.38 161 GLU A CA 1
ATOM 1352 C C . GLU A 1 161 ? -0.796 -15.422 -16.016 1 96.38 161 GLU A C 1
ATOM 1354 O O . GLU A 1 161 ? -0.738 -15.18 -17.219 1 96.38 161 GLU A O 1
ATOM 1359 N N . MET A 1 162 ? -0.688 -16.609 -15.562 1 97.06 162 MET A N 1
ATOM 1360 C CA . MET A 1 162 ? -0.086 -17.703 -16.312 1 97.06 162 MET A CA 1
ATOM 1361 C C . MET A 1 162 ? -0.934 -18.047 -17.531 1 97.06 162 MET A C 1
ATOM 1363 O O . MET A 1 162 ? -0.398 -18.375 -18.594 1 97.06 162 MET A O 1
ATOM 1367 N N . PRO A 1 163 ? -2.277 -17.922 -17.406 1 94.62 163 PRO A N 1
ATOM 1368 C CA . PRO A 1 163 ? -3.08 -18.25 -18.594 1 94.62 163 PRO A CA 1
ATOM 1369 C C . PRO A 1 163 ? -2.791 -17.328 -19.766 1 94.62 163 PRO A C 1
ATOM 1371 O O . PRO A 1 163 ? -3.016 -17.703 -20.922 1 94.62 163 PRO A O 1
ATOM 1374 N N . ASN A 1 164 ? -2.283 -16.172 -19.5 1 95.44 164 ASN A N 1
ATOM 1375 C CA . ASN A 1 164 ? -2.012 -15.211 -20.562 1 95.44 164 ASN A CA 1
ATOM 1376 C C . ASN A 1 164 ? -0.674 -15.492 -21.25 1 95.44 164 ASN A C 1
ATOM 1378 O O . ASN A 1 164 ? -0.392 -14.953 -22.312 1 95.44 164 ASN A O 1
ATOM 1382 N N . PHE A 1 165 ? 0.176 -16.281 -20.641 1 97.31 165 PHE A N 1
ATOM 1383 C CA . PHE A 1 165 ? 1.435 -16.641 -21.281 1 97.31 165 PHE A CA 1
ATOM 1384 C C . PHE A 1 165 ? 1.203 -17.672 -22.375 1 97.31 165 PHE A C 1
ATOM 1386 O O . PHE A 1 165 ? 0.936 -18.844 -22.094 1 97.31 165 PHE A O 1
ATOM 1393 N N . LYS A 1 166 ? 1.406 -17.312 -23.641 1 96.19 166 LYS A N 1
ATOM 1394 C CA . LYS A 1 166 ? 1.045 -18.156 -24.766 1 96.19 166 LYS A CA 1
ATOM 1395 C C . LYS A 1 166 ? 2.244 -18.406 -25.672 1 96.19 166 LYS A C 1
ATOM 1397 O O . LYS A 1 166 ? 2.104 -18.984 -26.75 1 96.19 166 LYS A O 1
ATOM 1402 N N . LYS A 1 167 ? 3.354 -18 -25.219 1 95.88 167 LYS A N 1
ATOM 1403 C CA . LYS A 1 167 ? 4.531 -18.141 -26.078 1 95.88 167 LYS A CA 1
ATOM 1404 C C . LYS A 1 167 ? 4.887 -19.609 -26.281 1 95.88 167 LYS A C 1
ATOM 1406 O O . LYS A 1 167 ? 4.785 -20.406 -25.344 1 95.88 167 LYS A O 1
ATOM 1411 N N . GLN A 1 168 ? 5.367 -19.875 -27.453 1 95.56 168 GLN A N 1
ATOM 1412 C CA . GLN A 1 168 ? 5.906 -21.188 -27.781 1 95.56 168 GLN A CA 1
ATOM 1413 C C . GLN A 1 168 ? 7.414 -21.25 -27.547 1 95.56 168 GLN A C 1
ATOM 1415 O O . GLN A 1 168 ? 8.055 -20.203 -27.344 1 95.56 168 GLN A O 1
ATOM 1420 N N . GLU A 1 169 ? 7.883 -22.438 -27.578 1 94.94 169 GLU A N 1
ATOM 1421 C CA . GLU A 1 169 ? 9.305 -22.672 -27.312 1 94.94 169 GLU A CA 1
ATOM 1422 C C . GLU A 1 169 ? 10.172 -21.766 -28.188 1 94.94 169 GLU A C 1
ATOM 1424 O O . GLU A 1 169 ? 11.172 -21.219 -27.734 1 94.94 169 GLU A O 1
ATOM 1429 N N . THR A 1 170 ? 9.836 -21.531 -29.438 1 94.19 170 THR A N 1
ATOM 1430 C CA . THR A 1 170 ? 10.625 -20.781 -30.422 1 94.19 170 THR A CA 1
ATOM 1431 C C . THR A 1 170 ? 10.539 -19.281 -30.172 1 94.19 170 THR 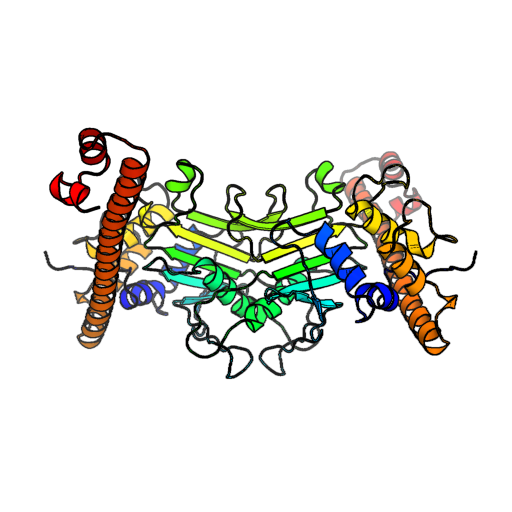A C 1
ATOM 1433 O O . THR A 1 170 ? 11.328 -18.516 -30.719 1 94.19 170 THR A O 1
ATOM 1436 N N . ASP A 1 171 ? 9.586 -18.891 -29.312 1 95.75 171 ASP A N 1
ATOM 1437 C CA . ASP A 1 171 ? 9.328 -17.469 -29.141 1 95.75 171 ASP A CA 1
ATOM 1438 C C . ASP A 1 171 ? 9.852 -16.969 -27.797 1 95.75 171 ASP A C 1
ATOM 1440 O O . ASP A 1 171 ? 9.57 -15.836 -27.391 1 95.75 171 ASP A O 1
ATOM 1444 N N . LEU A 1 172 ? 10.57 -17.828 -27.109 1 96 172 LEU A N 1
ATOM 1445 C CA . LEU A 1 172 ? 11.094 -17.422 -25.812 1 96 172 LEU A CA 1
ATOM 1446 C C . LEU A 1 172 ? 12.266 -16.453 -25.969 1 96 172 LEU A C 1
ATOM 1448 O O . LEU A 1 172 ? 13.281 -16.797 -26.578 1 96 172 LEU A O 1
ATOM 1452 N N . ASN A 1 173 ? 12.211 -15.18 -25.453 1 93.94 173 ASN A N 1
ATOM 1453 C CA . ASN A 1 173 ? 13.195 -14.133 -25.719 1 93.94 173 ASN A CA 1
ATOM 1454 C C . ASN A 1 173 ? 13.844 -13.641 -24.438 1 93.94 173 ASN A C 1
ATOM 1456 O O . ASN A 1 173 ? 14.695 -12.742 -24.469 1 93.94 173 ASN A O 1
ATOM 1460 N N . SER A 1 174 ? 13.453 -14.109 -23.297 1 96.25 174 SER A N 1
ATOM 1461 C CA . SER A 1 174 ? 14.008 -13.688 -22.016 1 96.25 174 SER A CA 1
ATOM 1462 C C . SER A 1 174 ? 14.086 -14.852 -21.031 1 96.25 174 SER A C 1
ATOM 1464 O O . SER A 1 174 ? 13.477 -15.898 -21.25 1 96.25 174 SER A O 1
ATOM 1466 N N . ARG A 1 175 ? 14.867 -14.672 -20.031 1 96.88 175 ARG A N 1
ATOM 1467 C CA . ARG A 1 175 ? 14.953 -15.688 -18.984 1 96.88 175 ARG A CA 1
ATOM 1468 C C . ARG A 1 175 ? 13.617 -15.867 -18.281 1 96.88 175 ARG A C 1
ATOM 1470 O O . ARG A 1 175 ? 13.258 -16.984 -17.891 1 96.88 175 ARG A O 1
ATOM 1477 N N . LEU A 1 176 ? 12.883 -14.742 -18.156 1 98 176 LEU A N 1
ATOM 1478 C CA . LEU A 1 176 ? 11.539 -14.844 -17.594 1 98 176 LEU A CA 1
ATOM 1479 C C . LEU A 1 176 ? 10.656 -15.727 -18.469 1 98 176 LEU A C 1
ATOM 1481 O O . LEU A 1 176 ? 9.93 -16.578 -17.953 1 98 176 LEU A O 1
ATOM 1485 N N . ASP A 1 177 ? 10.75 -15.578 -19.734 1 98 177 ASP A N 1
ATOM 1486 C CA . ASP A 1 177 ? 9.992 -16.438 -20.641 1 98 177 ASP A CA 1
ATOM 1487 C C . ASP A 1 177 ? 10.273 -17.906 -20.391 1 98 177 ASP A C 1
ATOM 1489 O O . ASP A 1 177 ? 9.359 -18.734 -20.375 1 98 177 ASP A O 1
ATOM 1493 N N . LYS A 1 178 ? 11.523 -18.188 -20.203 1 97.94 178 LYS A N 1
ATOM 1494 C CA . LYS A 1 178 ? 11.922 -19.578 -19.984 1 97.94 178 LYS A CA 1
ATOM 1495 C C . LYS A 1 178 ? 11.297 -20.125 -18.703 1 97.94 178 LYS A C 1
ATOM 1497 O O . LYS A 1 178 ? 10.781 -21.25 -18.688 1 97.94 178 LYS A O 1
ATOM 1502 N N . TRP A 1 179 ? 11.305 -19.344 -17.672 1 98.38 179 TRP A N 1
ATOM 1503 C CA . TRP A 1 179 ? 10.719 -19.797 -16.406 1 98.38 179 TRP A CA 1
ATOM 1504 C C . TRP A 1 179 ? 9.211 -19.984 -16.547 1 98.38 179 TRP A C 1
ATOM 1506 O O . TRP A 1 179 ? 8.664 -20.984 -16.062 1 98.38 179 TRP A O 1
ATOM 1516 N N . LEU A 1 180 ? 8.555 -19.016 -17.172 1 98.38 180 LEU A N 1
ATOM 1517 C CA . LEU A 1 180 ? 7.109 -19.125 -17.359 1 98.38 180 LEU A CA 1
ATOM 1518 C C . LEU A 1 180 ? 6.766 -20.344 -18.219 1 98.38 180 LEU A C 1
ATOM 1520 O O . LEU A 1 180 ? 5.809 -21.062 -17.922 1 98.38 180 LEU A O 1
ATOM 1524 N N . TYR A 1 181 ? 7.566 -20.562 -19.25 1 98.12 181 TYR A N 1
ATOM 1525 C CA . TYR A 1 181 ? 7.379 -21.719 -20.109 1 98.12 181 TYR A CA 1
ATOM 1526 C C . TYR A 1 181 ? 7.594 -23.016 -19.328 1 98.12 181 TYR A C 1
ATOM 1528 O O . TYR A 1 181 ? 6.824 -23.969 -19.469 1 98.12 181 TYR A O 1
ATOM 1536 N N . PHE A 1 182 ? 8.633 -23.047 -18.562 1 98.06 182 PHE A N 1
ATOM 1537 C CA . PHE A 1 182 ? 8.938 -24.188 -17.703 1 98.06 182 PHE A CA 1
ATOM 1538 C C . PHE A 1 182 ? 7.77 -24.484 -16.766 1 98.06 182 PHE A C 1
ATOM 1540 O O . PHE A 1 182 ? 7.27 -25.625 -16.734 1 98.06 182 PHE A O 1
ATOM 1547 N N . ILE A 1 183 ? 7.293 -23.5 -16.047 1 97.81 183 ILE A N 1
ATOM 1548 C CA . ILE A 1 183 ? 6.234 -23.672 -15.055 1 97.81 183 ILE A CA 1
ATOM 1549 C C . ILE A 1 183 ? 4.953 -24.125 -15.742 1 97.81 183 ILE A C 1
ATOM 1551 O O . ILE A 1 183 ? 4.277 -25.047 -15.266 1 97.81 183 ILE A O 1
ATOM 1555 N N . LYS A 1 184 ? 4.676 -23.578 -16.859 1 96.88 184 LYS A N 1
ATOM 1556 C CA . LYS A 1 184 ? 3.418 -23.844 -17.547 1 96.88 184 LYS A CA 1
ATOM 1557 C C . LYS A 1 184 ? 3.4 -25.234 -18.156 1 96.88 184 LYS A C 1
ATOM 1559 O O . LYS A 1 184 ? 2.354 -25.891 -18.188 1 96.88 184 LYS A O 1
ATOM 1564 N N . ASN A 1 185 ? 4.559 -25.766 -18.547 1 96.69 185 ASN A N 1
ATOM 1565 C CA . ASN A 1 185 ? 4.551 -26.953 -19.406 1 96.69 185 ASN A CA 1
ATOM 1566 C C . ASN A 1 185 ? 5.266 -28.125 -18.75 1 96.69 185 ASN A C 1
ATOM 1568 O O . ASN A 1 185 ? 5.328 -29.219 -19.312 1 96.69 185 ASN A O 1
ATOM 1572 N N . LEU A 1 186 ? 5.777 -27.969 -17.625 1 97.12 186 LEU A N 1
ATOM 1573 C CA . LEU A 1 186 ? 6.645 -28.969 -17 1 97.12 186 LEU A CA 1
ATOM 1574 C C . LEU A 1 186 ? 5.988 -30.344 -16.984 1 97.12 186 LEU A C 1
ATOM 1576 O O . LEU A 1 186 ? 6.617 -31.328 -17.344 1 97.12 186 LEU A O 1
ATOM 1580 N N . GLU A 1 187 ? 4.762 -30.391 -16.609 1 95.19 187 GLU A N 1
ATOM 1581 C CA . GLU A 1 187 ? 4.062 -31.672 -16.469 1 95.19 187 GLU A CA 1
ATOM 1582 C C . GLU A 1 187 ? 3.965 -32.406 -17.812 1 95.19 187 GLU A C 1
ATOM 1584 O O . GLU A 1 187 ? 3.822 -33.625 -17.859 1 95.19 187 GLU A O 1
ATOM 1589 N N . ASP A 1 188 ? 4.098 -31.703 -18.891 1 95.31 188 ASP A N 1
ATOM 1590 C CA . ASP A 1 188 ? 3.891 -32.25 -20.219 1 95.31 188 ASP A CA 1
ATOM 1591 C C . ASP A 1 188 ? 5.215 -32.688 -20.844 1 95.31 188 ASP A C 1
ATOM 1593 O O . ASP A 1 188 ? 5.23 -33.406 -21.844 1 95.31 188 ASP A O 1
ATOM 1597 N N . PHE A 1 189 ? 6.309 -32.344 -20.266 1 95.69 189 PHE A N 1
ATOM 1598 C CA . PHE A 1 189 ? 7.609 -32.656 -20.844 1 95.69 189 PHE A CA 1
ATOM 1599 C C . PHE A 1 189 ? 7.961 -34.125 -20.594 1 95.69 189 PHE A C 1
ATOM 1601 O O . PHE A 1 189 ? 7.645 -34.656 -19.531 1 95.69 189 PHE A O 1
ATOM 1608 N N . GLN A 1 190 ? 8.625 -34.75 -21.547 1 95.62 190 GLN A N 1
ATOM 1609 C CA . GLN A 1 190 ? 9.156 -36.094 -21.391 1 95.62 190 GLN A CA 1
ATOM 1610 C C . GLN A 1 190 ? 10.688 -36.094 -21.422 1 95.62 190 GLN A C 1
ATOM 1612 O O . GLN A 1 190 ? 11.32 -37.094 -21.062 1 95.62 190 GLN A O 1
ATOM 1617 N N . ASN A 1 191 ? 11.18 -35.031 -21.953 1 93.19 191 ASN A N 1
ATOM 1618 C CA . ASN A 1 191 ? 12.609 -34.75 -21.984 1 93.19 191 ASN A CA 1
ATOM 1619 C C . ASN A 1 191 ? 12.898 -33.281 -21.75 1 93.19 191 ASN A C 1
ATOM 1621 O O . ASN A 1 191 ? 12 -32.438 -21.812 1 93.19 191 ASN A O 1
ATOM 1625 N N . ILE A 1 192 ? 14.047 -33 -21.391 1 94.5 192 ILE A N 1
ATOM 1626 C CA . ILE A 1 192 ? 14.438 -31.609 -21.203 1 94.5 192 ILE A CA 1
ATOM 1627 C C . ILE A 1 192 ? 14.609 -30.938 -22.562 1 94.5 192 ILE A C 1
ATOM 1629 O O . ILE A 1 192 ? 15.523 -31.281 -23.328 1 94.5 192 ILE A O 1
ATOM 1633 N N . PRO A 1 193 ? 13.781 -29.969 -22.859 1 94.19 193 PRO A N 1
ATOM 1634 C CA . PRO A 1 193 ? 13.969 -29.25 -24.125 1 94.19 193 PRO A CA 1
ATOM 1635 C C . PRO A 1 193 ? 15.328 -28.562 -24.219 1 94.19 193 PRO A C 1
ATOM 1637 O O . PRO A 1 193 ? 15.867 -28.109 -23.203 1 94.19 193 PRO A O 1
ATOM 1640 N N . THR A 1 194 ? 15.852 -28.344 -25.406 1 92.5 194 THR A N 1
ATOM 1641 C CA . THR A 1 194 ? 17.188 -27.797 -25.656 1 92.5 194 THR A CA 1
ATOM 1642 C C . THR A 1 194 ? 17.281 -26.359 -25.188 1 92.5 194 THR A C 1
ATOM 1644 O O . THR A 1 194 ? 18.344 -25.891 -24.766 1 92.5 194 THR A O 1
ATOM 1647 N N . ILE A 1 195 ? 16.141 -25.719 -25.141 1 92.44 195 ILE A N 1
ATOM 1648 C CA . ILE A 1 195 ? 16.109 -24.312 -24.766 1 92.44 195 ILE A CA 1
ATOM 1649 C C . ILE A 1 195 ? 16.469 -24.156 -23.281 1 92.44 195 ILE A C 1
ATOM 1651 O O . ILE A 1 195 ? 16.844 -23.078 -22.844 1 92.44 195 ILE A O 1
ATOM 1655 N N . PHE A 1 196 ? 16.359 -25.266 -22.531 1 93.12 196 PHE A N 1
ATOM 1656 C CA . PHE A 1 196 ? 16.641 -25.25 -21.094 1 93.12 196 PHE A CA 1
ATOM 1657 C C . PHE A 1 196 ? 18.031 -25.797 -20.812 1 93.12 196 PHE A C 1
ATOM 1659 O O . PHE A 1 196 ? 18.297 -26.297 -19.703 1 93.12 196 PHE A O 1
ATOM 1666 N N . LYS A 1 197 ? 18.891 -25.719 -21.734 1 87.31 197 LYS A N 1
ATOM 1667 C CA . LYS A 1 197 ? 20.203 -26.328 -21.547 1 87.31 197 LYS A CA 1
ATOM 1668 C C . LYS A 1 197 ? 21.141 -25.406 -20.766 1 87.31 197 LYS A C 1
ATOM 1670 O O . LYS A 1 197 ? 22 -24.75 -21.359 1 87.31 197 LYS A O 1
ATOM 1675 N N . ASP A 1 198 ? 20.922 -25.172 -19.484 1 92 198 ASP A N 1
ATOM 1676 C CA . ASP A 1 198 ? 21.844 -24.547 -18.531 1 92 198 ASP A CA 1
ATOM 1677 C C . ASP A 1 198 ? 21.719 -25.203 -17.156 1 92 198 ASP A C 1
ATOM 1679 O O . ASP A 1 198 ? 20.828 -26.031 -16.922 1 92 198 ASP A O 1
ATOM 1683 N N . GLU A 1 199 ? 22.547 -24.875 -16.328 1 94.5 199 GLU A N 1
ATOM 1684 C CA . GLU A 1 199 ? 22.703 -25.578 -15.047 1 94.5 199 GLU A CA 1
ATOM 1685 C C . GLU A 1 199 ? 21.469 -25.406 -14.172 1 94.5 199 GLU A C 1
ATOM 1687 O O . GLU A 1 199 ? 21.031 -26.359 -13.531 1 94.5 199 GLU A O 1
ATOM 1692 N N . VAL A 1 200 ? 20.906 -24.266 -14.156 1 96.94 200 VAL A N 1
ATOM 1693 C CA . VAL A 1 200 ? 19.797 -23.953 -13.266 1 96.94 200 VAL A CA 1
ATOM 1694 C C . VAL A 1 200 ? 18.562 -24.766 -13.672 1 96.94 200 VAL A C 1
ATOM 1696 O O . VAL A 1 200 ? 17.953 -25.438 -12.844 1 96.94 200 VAL A O 1
ATOM 1699 N N . PHE A 1 201 ? 18.203 -24.766 -14.953 1 97.44 201 PHE A N 1
ATOM 1700 C CA . PHE A 1 201 ? 17.016 -25.484 -15.406 1 97.44 201 PHE A CA 1
ATOM 1701 C C . PHE A 1 201 ? 17.25 -26.984 -15.344 1 97.44 201 PHE A C 1
ATOM 1703 O O . PHE A 1 201 ? 16.312 -27.75 -15.086 1 97.44 201 PHE A O 1
ATOM 1710 N N . THR A 1 202 ? 18.453 -27.391 -15.617 1 96.12 202 THR A N 1
ATOM 1711 C CA . THR A 1 202 ? 18.766 -28.797 -15.461 1 96.12 202 THR A CA 1
ATOM 1712 C C . THR A 1 202 ? 18.484 -29.266 -14.039 1 96.12 202 THR A C 1
ATOM 1714 O O . THR A 1 202 ? 17.859 -30.312 -13.828 1 96.12 202 THR A O 1
ATOM 1717 N N . GLN A 1 203 ? 18.938 -28.516 -13.141 1 97 203 GLN A N 1
ATOM 1718 C CA . GLN A 1 203 ? 18.672 -28.828 -11.742 1 97 203 GLN A CA 1
ATOM 1719 C C . GLN A 1 203 ? 17.172 -28.828 -11.453 1 97 203 GLN A C 1
ATOM 1721 O O . GLN A 1 203 ? 16.672 -29.672 -10.719 1 97 203 GLN A O 1
ATOM 1726 N N . ALA A 1 204 ? 16.469 -27.844 -11.961 1 97.88 204 ALA A N 1
ATOM 1727 C CA . ALA A 1 204 ? 15.023 -27.75 -11.758 1 97.88 204 ALA A CA 1
ATOM 1728 C C . ALA A 1 204 ? 14.32 -29.016 -12.266 1 97.88 204 ALA A C 1
ATOM 1730 O O . ALA A 1 204 ? 13.438 -29.547 -11.594 1 97.88 204 ALA A O 1
ATOM 1731 N N . PHE A 1 205 ? 14.727 -29.484 -13.445 1 97.56 205 PHE A N 1
ATOM 1732 C CA . PHE A 1 205 ? 14.141 -30.703 -14.016 1 97.56 205 PHE A CA 1
ATOM 1733 C C . PHE A 1 205 ? 14.461 -31.906 -13.156 1 97.56 205 PHE A C 1
ATOM 1735 O O . PHE A 1 205 ? 13.609 -32.781 -12.945 1 97.56 205 PHE A O 1
ATOM 1742 N N . GLU A 1 206 ? 15.656 -31.938 -12.711 1 96.25 206 GLU A N 1
ATOM 1743 C CA . GLU A 1 206 ? 16.047 -33.062 -11.852 1 96.25 206 GLU A CA 1
ATOM 1744 C C . GLU A 1 206 ? 15.211 -33.094 -10.578 1 96.25 206 GLU A C 1
ATOM 1746 O O . GLU A 1 206 ? 14.734 -34.156 -10.18 1 96.25 206 GLU A O 1
ATOM 1751 N N . LYS A 1 207 ? 15.023 -31.969 -9.984 1 96.25 207 LYS A N 1
ATOM 1752 C CA . LYS A 1 207 ? 14.242 -31.859 -8.758 1 96.25 207 LYS A CA 1
ATOM 1753 C C . LYS A 1 207 ? 12.773 -32.219 -9.008 1 96.25 207 LYS A C 1
ATOM 1755 O O . LYS A 1 207 ? 12.094 -32.719 -8.117 1 96.25 207 LYS A O 1
ATOM 1760 N N . ALA A 1 208 ? 12.336 -32 -10.242 1 97.56 208 ALA A N 1
ATOM 1761 C CA . ALA A 1 208 ? 10.922 -32.156 -10.578 1 97.56 208 ALA A CA 1
ATOM 1762 C C . ALA A 1 208 ? 10.633 -33.562 -11.086 1 97.56 208 ALA A C 1
ATOM 1764 O O . ALA A 1 208 ? 9.477 -33.938 -11.305 1 97.56 208 ALA A O 1
ATOM 1765 N N . GLU A 1 209 ? 11.641 -34.344 -11.305 1 97.81 209 GLU A N 1
ATOM 1766 C CA . GLU A 1 209 ? 11.453 -35.625 -11.938 1 97.81 209 GLU A CA 1
ATOM 1767 C C . GLU A 1 209 ? 10.898 -36.656 -10.945 1 97.81 209 GLU A C 1
ATOM 1769 O O . GLU A 1 209 ? 11.539 -36.969 -9.93 1 97.81 209 GLU A O 1
ATOM 1774 N N . LEU A 1 210 ? 9.852 -37.281 -11.234 1 96.94 210 LEU A N 1
ATOM 1775 C CA . LEU A 1 210 ? 9.109 -38.188 -10.352 1 96.94 210 LEU A CA 1
ATOM 1776 C C . LEU A 1 210 ? 9.945 -39.406 -10 1 96.94 210 LEU A C 1
ATOM 1778 O O . LEU A 1 210 ? 9.844 -39.938 -8.891 1 96.94 210 LEU A O 1
ATOM 1782 N N . ALA A 1 211 ? 10.773 -39.812 -10.883 1 94.81 211 ALA A N 1
ATOM 1783 C CA . ALA A 1 211 ? 11.578 -41.031 -10.688 1 94.81 211 ALA A CA 1
ATOM 1784 C C . ALA A 1 211 ? 12.555 -40.844 -9.523 1 94.81 211 ALA A C 1
ATOM 1786 O O . ALA A 1 211 ? 13.062 -41.812 -8.969 1 94.81 211 ALA A O 1
ATOM 1787 N N . ASN A 1 212 ? 12.828 -39.594 -9.133 1 95.44 212 ASN A N 1
ATOM 1788 C CA . ASN A 1 212 ? 13.789 -39.312 -8.078 1 95.44 212 ASN A CA 1
ATOM 1789 C C . ASN A 1 212 ? 13.117 -39.281 -6.703 1 95.44 212 ASN A C 1
ATOM 1791 O O . ASN A 1 212 ? 13.781 -39.094 -5.684 1 95.44 212 ASN A O 1
ATOM 1795 N N . PHE A 1 213 ? 11.836 -39.5 -6.625 1 96.06 213 PHE A N 1
ATOM 1796 C CA . PHE A 1 213 ? 11.094 -39.406 -5.375 1 96.06 213 PHE A CA 1
ATOM 1797 C C . PHE A 1 213 ? 10.945 -40.781 -4.719 1 96.06 213 PHE A C 1
ATOM 1799 O O . PHE A 1 213 ? 10.766 -41.781 -5.406 1 96.06 213 PHE A O 1
ATOM 1806 N N . GLY A 1 214 ? 11.062 -40.781 -3.426 1 95.62 214 GLY A N 1
ATOM 1807 C CA . GLY A 1 214 ? 10.648 -41.938 -2.68 1 95.62 214 GLY A CA 1
ATOM 1808 C C . GLY A 1 214 ? 9.141 -42.094 -2.564 1 95.62 214 GLY A C 1
ATOM 1809 O O . GLY A 1 214 ? 8.398 -41.156 -2.938 1 95.62 214 GLY A O 1
ATOM 1810 N N . GLN A 1 215 ? 8.703 -43.188 -1.994 1 95.69 215 GLN A N 1
ATOM 1811 C CA . GLN A 1 215 ? 7.277 -43.469 -1.915 1 95.69 215 GLN A CA 1
ATOM 1812 C C . GLN A 1 215 ? 6.539 -42.406 -1.101 1 95.69 215 GLN A C 1
ATOM 1814 O O . GLN A 1 215 ? 5.438 -42 -1.467 1 95.69 215 GLN A O 1
ATOM 1819 N N . TRP A 1 216 ? 7.117 -42 -0.104 1 96 216 TRP A N 1
ATOM 1820 C CA . TRP A 1 216 ? 6.496 -41 0.753 1 96 216 TRP A CA 1
ATOM 1821 C C . TRP A 1 216 ? 6.254 -39.688 -0.013 1 96 216 TRP A C 1
ATOM 1823 O O . TRP A 1 216 ? 5.152 -39.125 0.028 1 96 216 TRP A O 1
ATOM 1833 N N . GLU A 1 217 ? 7.223 -39.219 -0.737 1 95.44 217 GLU A N 1
ATOM 1834 C CA . GLU A 1 217 ? 7.105 -38 -1.534 1 95.44 217 GLU A CA 1
ATOM 1835 C C . GLU A 1 217 ? 6.074 -38.188 -2.648 1 95.44 217 GLU A C 1
ATOM 1837 O O . GLU A 1 217 ? 5.312 -37.25 -2.939 1 95.44 217 GLU A O 1
ATOM 1842 N N . LEU A 1 218 ? 6.121 -39.344 -3.209 1 96.38 218 LEU A N 1
ATOM 1843 C CA . LEU A 1 218 ? 5.164 -39.625 -4.273 1 96.38 218 LEU A CA 1
ATOM 1844 C C . LEU A 1 218 ? 3.732 -39.562 -3.75 1 96.38 218 LEU A C 1
ATOM 1846 O O . LEU A 1 218 ? 2.846 -39 -4.41 1 96.38 218 LEU A O 1
ATOM 1850 N N . ASP A 1 219 ? 3.543 -40.094 -2.564 1 96 219 ASP A N 1
ATOM 1851 C CA . ASP A 1 219 ? 2.219 -40.062 -1.951 1 96 219 ASP A CA 1
ATOM 1852 C C . ASP A 1 219 ? 1.774 -38.625 -1.681 1 96 219 ASP A C 1
ATOM 1854 O O . ASP A 1 219 ? 0.621 -38.281 -1.929 1 96 219 ASP A O 1
ATOM 1858 N N . LYS A 1 220 ? 2.654 -37.875 -1.18 1 96.12 220 LYS A N 1
ATOM 1859 C CA . LYS A 1 220 ? 2.354 -36.469 -0.904 1 96.12 220 LYS A CA 1
ATOM 1860 C C . LYS A 1 220 ? 2.029 -35.719 -2.189 1 96.12 220 LYS A C 1
ATOM 1862 O O . LYS A 1 220 ? 1.096 -34.938 -2.225 1 96.12 220 LYS A O 1
ATOM 1867 N N . TYR A 1 221 ? 2.811 -35.969 -3.174 1 95.94 221 TYR A N 1
ATOM 1868 C CA . TYR A 1 221 ? 2.57 -35.344 -4.465 1 95.94 221 TYR A CA 1
ATOM 1869 C C . TYR A 1 221 ? 1.203 -35.75 -5.016 1 95.94 221 TYR A C 1
ATOM 1871 O O . TYR A 1 221 ? 0.44 -34.875 -5.461 1 95.94 221 TYR A O 1
ATOM 1879 N N . GLU A 1 222 ? 0.921 -37 -5.008 1 95.31 222 GLU A N 1
ATOM 1880 C CA . GLU A 1 222 ? -0.352 -37.5 -5.535 1 95.31 222 GLU A CA 1
ATOM 1881 C C . GLU A 1 222 ? -1.529 -36.875 -4.793 1 95.31 222 GLU A C 1
ATOM 1883 O O . GLU A 1 222 ? -2.543 -36.531 -5.406 1 95.31 222 GLU A O 1
ATOM 1888 N N . SER A 1 223 ? -1.411 -36.75 -3.529 1 94.56 223 SER A N 1
ATOM 1889 C CA . SER A 1 223 ? -2.439 -36.094 -2.744 1 94.56 223 SER A CA 1
ATOM 1890 C C . SER A 1 223 ? -2.596 -34.625 -3.172 1 94.56 223 SER A C 1
ATOM 1892 O O . SER A 1 223 ? -3.717 -34.125 -3.338 1 94.56 223 SER A O 1
ATOM 1894 N N . SER A 1 224 ? -1.52 -34 -3.305 1 94.69 224 SER A N 1
ATOM 1895 C CA . SER A 1 224 ? -1.521 -32.594 -3.742 1 94.69 224 SER A CA 1
ATOM 1896 C C . SER A 1 224 ? -2.125 -32.469 -5.133 1 94.69 224 SER A C 1
ATOM 1898 O O . SER A 1 224 ? -2.879 -31.531 -5.398 1 94.69 224 SER A O 1
ATOM 1900 N N . LEU A 1 225 ? -1.785 -33.344 -6 1 93.62 225 LEU A N 1
ATOM 1901 C CA . LEU A 1 225 ? -2.301 -33.375 -7.363 1 93.62 225 LEU A CA 1
ATOM 1902 C C . LEU A 1 225 ? -3.814 -33.562 -7.371 1 93.62 225 LEU A C 1
ATOM 1904 O O . LEU A 1 225 ? -4.52 -32.906 -8.141 1 93.62 225 LEU A O 1
ATOM 1908 N N . LYS A 1 226 ? -4.293 -34.438 -6.547 1 92.31 226 LYS A N 1
ATOM 1909 C CA . LYS A 1 226 ? -5.73 -34.656 -6.434 1 92.31 226 LYS A CA 1
ATOM 1910 C C . LYS A 1 226 ? -6.453 -33.406 -6 1 92.31 226 LYS A C 1
ATOM 1912 O O . LYS A 1 226 ? -7.488 -33.031 -6.566 1 92.31 226 LYS A O 1
ATOM 1917 N N . VAL A 1 227 ? -5.926 -32.75 -5.02 1 91.44 227 VAL A N 1
ATOM 1918 C CA . VAL A 1 227 ? -6.504 -31.516 -4.531 1 91.44 227 VAL A CA 1
ATOM 1919 C C . VAL A 1 227 ? -6.57 -30.5 -5.668 1 91.44 227 VAL A C 1
ATOM 1921 O O . VAL A 1 227 ? -7.602 -29.844 -5.867 1 91.44 227 VAL A O 1
ATOM 1924 N N . TYR A 1 228 ? -5.516 -30.391 -6.371 1 91.19 228 TYR A N 1
ATOM 1925 C CA . TYR A 1 228 ? -5.438 -29.453 -7.488 1 91.19 228 TYR A CA 1
ATOM 1926 C C . TYR A 1 228 ? -6.473 -29.797 -8.555 1 91.19 228 TYR A C 1
ATOM 1928 O O . TYR A 1 228 ? -7.195 -28.922 -9.031 1 91.19 228 TYR A O 1
ATOM 1936 N N . ARG A 1 229 ? -6.586 -30.984 -8.93 1 90.94 229 ARG A N 1
ATOM 1937 C CA . ARG A 1 229 ? -7.516 -31.438 -9.961 1 90.94 229 ARG A CA 1
ATOM 1938 C C . ARG A 1 229 ? -8.961 -31.25 -9.516 1 90.94 229 ARG A C 1
ATOM 1940 O O . ARG A 1 229 ? -9.82 -30.875 -10.312 1 90.94 229 ARG A O 1
ATOM 1947 N N . ASP A 1 230 ? -9.203 -31.547 -8.258 1 88 230 ASP A N 1
ATOM 1948 C CA . ASP A 1 230 ? -10.547 -31.328 -7.715 1 88 230 ASP A CA 1
ATOM 1949 C C . ASP A 1 230 ? -10.938 -29.859 -7.812 1 88 230 ASP A C 1
ATOM 1951 O O . ASP A 1 230 ? -12.062 -29.531 -8.203 1 88 230 ASP A O 1
ATOM 1955 N N . LEU A 1 231 ? -9.984 -29.078 -7.438 1 88.25 231 LEU A N 1
ATOM 1956 C CA . LEU A 1 231 ? -10.234 -27.641 -7.52 1 88.25 231 LEU A CA 1
ATOM 1957 C C . LEU A 1 231 ? -10.531 -27.219 -8.953 1 88.25 231 LEU A C 1
ATOM 1959 O O . LEU A 1 231 ? -11.484 -26.484 -9.203 1 88.25 231 LEU A O 1
ATOM 1963 N N . LYS A 1 232 ? -9.758 -27.672 -9.883 1 87.69 232 LYS A N 1
ATOM 1964 C CA . LYS A 1 232 ? -9.945 -27.328 -11.289 1 87.69 232 LYS A CA 1
ATOM 1965 C C . LYS A 1 232 ? -11.305 -27.797 -11.797 1 87.69 232 LYS A C 1
ATOM 1967 O O . LYS A 1 232 ? -11.977 -27.078 -12.539 1 87.69 232 LYS A O 1
ATOM 1972 N N . SER A 1 233 ? -11.68 -28.922 -11.383 1 84.88 233 SER A N 1
ATOM 1973 C CA . SER A 1 233 ? -12.977 -29.469 -11.758 1 84.88 233 SER A CA 1
ATOM 1974 C C . SER A 1 233 ? -14.117 -28.609 -11.219 1 84.88 233 SER A C 1
ATOM 1976 O O . SER A 1 233 ? -15.094 -28.344 -11.922 1 84.88 233 SER A O 1
ATOM 1978 N N . ILE A 1 234 ? -13.953 -28.219 -10.008 1 83 234 ILE A N 1
ATOM 1979 C CA . ILE A 1 234 ? -14.953 -27.359 -9.367 1 83 234 ILE A CA 1
ATOM 1980 C C . ILE A 1 234 ? -15.055 -26.031 -10.125 1 83 234 ILE A C 1
ATOM 1982 O O . ILE A 1 234 ? -16.156 -25.562 -10.398 1 83 234 ILE A O 1
ATOM 1986 N N . ILE A 1 235 ? -13.992 -25.562 -10.461 1 84.69 235 ILE A N 1
ATOM 1987 C CA . ILE A 1 235 ? -13.945 -24.281 -11.18 1 84.69 235 ILE A CA 1
ATOM 1988 C C . ILE A 1 235 ? -14.594 -24.453 -12.555 1 84.69 235 ILE A C 1
ATOM 1990 O O . ILE A 1 235 ? -15.422 -23.625 -12.961 1 84.69 235 ILE A O 1
ATOM 1994 N N . ASP A 1 236 ? -14.234 -25.484 -13.266 1 82.75 236 ASP A N 1
ATOM 1995 C CA . ASP A 1 236 ? -14.805 -25.734 -14.586 1 82.75 236 ASP A CA 1
ATOM 1996 C C . ASP A 1 236 ? -16.328 -25.891 -14.508 1 82.75 236 ASP A C 1
ATOM 1998 O O . ASP A 1 236 ? -17.047 -25.344 -15.344 1 82.75 236 ASP A O 1
ATOM 2002 N N . THR A 1 237 ? -16.75 -26.547 -13.531 1 81.38 237 THR A N 1
ATOM 2003 C CA . THR A 1 237 ? -18.188 -26.734 -13.344 1 81.38 237 THR A CA 1
ATOM 2004 C C . THR A 1 237 ? -18.859 -25.406 -13.039 1 81.38 237 THR A C 1
ATOM 2006 O O . THR A 1 237 ? -19.922 -25.094 -13.609 1 81.38 237 THR A O 1
ATOM 2009 N N . ALA A 1 238 ? -18.266 -24.734 -12.133 1 81.75 238 ALA A N 1
ATOM 2010 C CA . ALA A 1 238 ? -18.828 -23.422 -11.781 1 81.75 238 ALA A CA 1
ATOM 2011 C C . ALA A 1 238 ? -18.875 -22.5 -13 1 81.75 238 ALA A C 1
ATOM 2013 O O . ALA A 1 238 ? -19.844 -21.75 -13.18 1 81.75 238 ALA A O 1
ATOM 2014 N N . PHE A 1 239 ? -17.906 -22.531 -13.766 1 80.19 239 PHE A N 1
ATOM 2015 C CA . PHE A 1 239 ? -17.844 -21.734 -14.984 1 80.19 239 PHE A CA 1
ATOM 2016 C C . PHE A 1 239 ? -18.953 -22.125 -15.945 1 80.19 239 PHE A C 1
ATOM 2018 O O . PHE A 1 239 ? -19.656 -21.266 -16.484 1 80.19 239 PHE A O 1
ATOM 2025 N N . ASP A 1 240 ? -19.062 -23.391 -16.125 1 81.06 240 ASP A N 1
ATOM 2026 C CA . ASP A 1 240 ? -20.109 -23.891 -17.016 1 81.06 240 ASP A CA 1
ATOM 2027 C C . ASP A 1 240 ? -21.5 -23.516 -16.5 1 81.06 240 ASP A C 1
ATOM 2029 O O . ASP A 1 240 ? -22.344 -23.062 -17.266 1 81.06 240 ASP A O 1
ATOM 2033 N N . ASP A 1 241 ? -21.641 -23.719 -15.227 1 82.5 241 ASP A N 1
ATOM 2034 C CA . ASP A 1 241 ? -22.906 -23.328 -14.617 1 82.5 241 ASP A CA 1
ATOM 2035 C C . ASP A 1 241 ? -23.172 -21.844 -14.781 1 82.5 241 ASP A C 1
ATOM 2037 O O . ASP A 1 241 ? -24.281 -21.422 -15.078 1 82.5 241 ASP A O 1
ATOM 2041 N N . GLY A 1 242 ? -22.141 -21.125 -14.57 1 83.06 242 GLY A N 1
ATOM 2042 C CA . GLY A 1 242 ? -22.266 -19.688 -14.734 1 83.06 242 GLY A CA 1
ATOM 2043 C C . GLY A 1 242 ? -22.578 -19.281 -16.156 1 83.06 242 GLY A C 1
ATOM 2044 O O . GLY A 1 242 ? -23.375 -18.359 -16.375 1 83.06 242 GLY A O 1
ATOM 2045 N N . LYS A 1 243 ? -22.031 -19.906 -17.047 1 84.94 243 LYS A N 1
ATOM 2046 C CA . LYS A 1 243 ? -22.297 -19.656 -18.469 1 84.94 243 LYS A CA 1
ATOM 2047 C C . LYS A 1 243 ? -23.75 -19.922 -18.797 1 84.94 243 LYS A C 1
ATOM 2049 O O . LYS A 1 243 ? -24.406 -19.125 -19.469 1 84.94 243 LYS A O 1
ATOM 2054 N N . ILE A 1 244 ? -24.156 -21.016 -18.344 1 84.81 244 ILE A N 1
ATOM 2055 C CA . ILE A 1 244 ? -25.547 -21.391 -18.578 1 84.81 244 ILE A CA 1
ATOM 2056 C C . ILE A 1 244 ? -26.484 -20.375 -17.922 1 84.81 244 ILE A C 1
ATOM 2058 O O . ILE A 1 244 ? -27.422 -19.891 -18.547 1 84.81 244 ILE A O 1
ATOM 2062 N N . GLU A 1 245 ? -26.203 -20.047 -16.703 1 86.56 245 GLU A N 1
ATOM 2063 C CA . GLU A 1 245 ? -27.016 -19.078 -15.992 1 86.56 245 GLU A CA 1
ATOM 2064 C C . GLU A 1 245 ? -26.984 -17.719 -16.688 1 86.56 245 GLU A C 1
ATOM 2066 O O . GLU A 1 245 ? -28 -17.031 -16.766 1 86.56 245 GLU A O 1
ATOM 2071 N N . GLY A 1 246 ? -25.859 -17.391 -17.156 1 86.62 246 GLY A N 1
ATOM 2072 C CA . GLY A 1 246 ? -25.734 -16.156 -17.906 1 86.62 246 GLY A CA 1
ATOM 2073 C C . GLY A 1 246 ? -26.562 -16.141 -19.172 1 86.62 246 GLY A C 1
ATOM 2074 O O . GLY A 1 246 ? -27.203 -15.141 -19.484 1 86.62 246 GLY A O 1
ATOM 2075 N N . LYS A 1 247 ? -26.516 -17.25 -19.828 1 88.12 247 LYS A N 1
ATOM 2076 C CA . LYS A 1 247 ? -27.328 -17.375 -21.031 1 88.12 247 LYS A CA 1
ATOM 2077 C C . LYS A 1 247 ? -28.812 -17.281 -20.703 1 88.12 247 LYS A C 1
ATOM 2079 O O . LYS A 1 247 ? -29.562 -16.625 -21.422 1 88.12 247 LYS A O 1
ATOM 2084 N N . ILE A 1 248 ? -29.109 -17.891 -19.641 1 90 248 ILE A N 1
ATOM 2085 C CA . ILE A 1 248 ? -30.516 -17.891 -19.219 1 90 248 ILE A CA 1
ATOM 2086 C C . ILE A 1 248 ? -30.922 -16.469 -18.828 1 90 248 ILE A C 1
ATOM 2088 O O . ILE A 1 248 ? -31.984 -15.984 -19.25 1 90 248 ILE A O 1
ATOM 2092 N N . GLU A 1 249 ? -30.156 -15.797 -18.125 1 90.94 249 GLU A N 1
ATOM 2093 C CA . GLU A 1 249 ? -30.438 -14.43 -17.703 1 90.94 249 GLU A CA 1
ATOM 2094 C C . GLU A 1 249 ? -30.531 -13.492 -18.906 1 90.94 249 GLU A C 1
ATOM 2096 O O . GLU A 1 249 ? -31.406 -12.625 -18.953 1 90.94 249 GLU A O 1
ATOM 2101 N N . THR A 1 250 ? -29.672 -13.68 -19.844 1 91.56 250 THR A N 1
ATOM 2102 C CA . THR A 1 250 ? -29.688 -12.883 -21.078 1 91.56 250 THR A CA 1
ATOM 2103 C C . THR A 1 250 ? -30.953 -13.141 -21.875 1 91.56 250 THR A C 1
ATOM 2105 O O . THR A 1 250 ? -31.609 -12.203 -22.344 1 91.56 250 THR A O 1
ATOM 2108 N N . ALA A 1 251 ? -31.297 -14.391 -21.922 1 91.19 251 ALA A N 1
ATOM 2109 C CA . ALA A 1 251 ? -32.5 -14.773 -22.641 1 91.19 251 ALA A CA 1
ATOM 2110 C C . ALA A 1 251 ? -33.75 -14.156 -22 1 91.19 251 ALA A C 1
ATOM 2112 O O . ALA A 1 251 ? -34.625 -13.641 -22.688 1 91.19 251 ALA A O 1
ATOM 2113 N N . LYS A 1 252 ? -33.75 -14.172 -20.719 1 93.88 252 LYS A N 1
ATOM 2114 C CA . LYS A 1 252 ? -34.844 -13.57 -19.984 1 93.88 252 LYS A CA 1
ATOM 2115 C C . LYS A 1 252 ? -34.938 -12.07 -20.266 1 93.88 252 LYS A C 1
ATOM 2117 O O . LYS A 1 252 ? -36.031 -11.547 -20.5 1 93.88 252 LYS A O 1
ATOM 2122 N N . SER A 1 253 ? -33.844 -11.469 -20.281 1 93.75 253 SER A N 1
ATOM 2123 C CA . SER A 1 253 ? -33.812 -10.039 -20.531 1 93.75 253 SER A CA 1
ATOM 2124 C C . SER A 1 253 ? -34.281 -9.719 -21.953 1 93.75 253 SER A C 1
ATOM 2126 O O . SER A 1 253 ? -35.031 -8.773 -22.188 1 93.75 253 SER A O 1
ATOM 2128 N N . LEU A 1 254 ? -33.812 -10.531 -22.891 1 92.69 254 LEU A N 1
ATOM 2129 C CA . LEU A 1 254 ? -34.188 -10.336 -24.281 1 92.69 254 LEU A CA 1
ATOM 2130 C C . LEU A 1 254 ? -35.688 -10.609 -24.5 1 92.69 254 LEU A C 1
ATOM 2132 O O . LEU A 1 254 ? -36.344 -9.883 -25.25 1 92.69 254 LEU A O 1
ATOM 2136 N N . LYS A 1 255 ? -36.188 -11.586 -23.844 1 92.69 255 LYS A N 1
ATOM 2137 C CA . LYS A 1 255 ? -37.625 -11.891 -23.906 1 92.69 255 LYS A CA 1
ATOM 2138 C C . LYS A 1 255 ? -38.438 -10.734 -23.359 1 92.69 255 LYS A C 1
ATOM 2140 O O . LYS A 1 255 ? -39.469 -10.359 -23.953 1 92.69 255 LYS A O 1
ATOM 2145 N N . LYS A 1 256 ? -38 -10.188 -22.344 1 94.06 256 LYS A N 1
ATOM 2146 C CA . LYS A 1 256 ? -38.688 -9.055 -21.734 1 94.06 256 LYS A CA 1
ATOM 2147 C C . LYS A 1 256 ? -38.688 -7.836 -22.641 1 94.06 256 LYS A C 1
ATOM 2149 O O . LYS A 1 256 ? -39.594 -7.031 -22.625 1 94.06 256 LYS A O 1
ATOM 2154 N N . LEU A 1 257 ? -37.625 -7.75 -23.406 1 94.06 257 LEU A N 1
ATOM 2155 C CA . LEU A 1 257 ? -37.469 -6.625 -24.328 1 94.06 257 LEU A CA 1
ATOM 2156 C C . LEU A 1 257 ? -38.25 -6.895 -25.641 1 94.06 257 LEU A C 1
ATOM 2158 O O . LEU A 1 257 ? -38.188 -6.078 -26.562 1 94.06 257 LEU A O 1
ATOM 2162 N N . GLY A 1 258 ? -38.844 -8.141 -25.797 1 92.25 258 GLY A N 1
ATOM 2163 C CA . GLY A 1 258 ? -39.688 -8.453 -26.938 1 92.25 258 GLY A CA 1
ATOM 2164 C C . GLY A 1 258 ? -38.906 -8.961 -28.125 1 92.25 258 GLY A C 1
ATOM 2165 O O . GLY A 1 258 ? -39.406 -8.906 -29.266 1 92.25 258 GLY A O 1
ATOM 2166 N N . ILE A 1 259 ? -37.719 -9.367 -27.922 1 92.88 259 ILE A N 1
ATOM 2167 C CA . ILE A 1 259 ? -36.875 -9.883 -29.016 1 92.88 259 ILE A CA 1
ATOM 2168 C C . ILE A 1 259 ? -37.406 -11.25 -29.453 1 92.88 259 ILE A C 1
ATOM 2170 O O . ILE A 1 259 ? -37.906 -12.031 -28.641 1 92.88 259 ILE A O 1
ATOM 2174 N N . SER A 1 260 ? -37.312 -11.492 -30.75 1 93.25 260 SER A N 1
ATOM 2175 C CA . SER A 1 260 ? -37.844 -12.734 -31.297 1 93.25 260 SER A CA 1
ATOM 2176 C C . SER A 1 260 ? -37.094 -13.938 -30.766 1 93.25 260 SER A C 1
ATOM 2178 O O . SER A 1 260 ? -35.875 -13.852 -30.484 1 93.25 260 SER A O 1
ATOM 2180 N N . ILE A 1 261 ? -37.75 -15.094 -30.609 1 92.88 261 ILE A N 1
ATOM 2181 C CA . ILE A 1 261 ? -37.188 -16.344 -30.094 1 92.88 261 ILE A CA 1
ATOM 2182 C C . ILE A 1 261 ? -36 -16.781 -30.969 1 92.88 261 ILE A C 1
ATOM 2184 O O . ILE A 1 261 ? -35.031 -17.312 -30.469 1 92.88 261 ILE A O 1
ATOM 2188 N N . GLU A 1 262 ? -36.125 -16.484 -32.281 1 93.19 262 GLU A N 1
ATOM 2189 C CA . GLU A 1 262 ? -35.094 -16.875 -33.219 1 93.19 262 GLU A CA 1
ATOM 2190 C C . GLU A 1 262 ? -33.781 -16.156 -32.906 1 93.19 262 GLU A C 1
ATOM 2192 O O . GLU A 1 262 ? -32.719 -16.781 -32.938 1 93.19 262 GLU A O 1
ATOM 2197 N N . ILE A 1 263 ? -33.938 -14.891 -32.594 1 93.25 263 ILE A N 1
ATOM 2198 C CA . ILE A 1 263 ? -32.75 -14.102 -32.281 1 93.25 263 ILE A CA 1
ATOM 2199 C C . ILE A 1 263 ? -32.156 -14.555 -30.953 1 93.25 263 ILE A C 1
ATOM 2201 O O . ILE A 1 263 ? -30.922 -14.656 -30.812 1 93.25 263 ILE A O 1
ATOM 2205 N N . ILE A 1 264 ? -33 -14.852 -30 1 94.44 264 ILE A N 1
ATOM 2206 C CA . ILE A 1 264 ? -32.562 -15.289 -28.688 1 94.44 264 ILE A CA 1
ATOM 2207 C C . ILE A 1 264 ? -31.812 -16.625 -28.797 1 94.44 264 ILE A C 1
ATOM 2209 O O . ILE A 1 264 ? -30.766 -16.812 -28.203 1 94.44 264 ILE A O 1
ATOM 2213 N N . MET A 1 265 ? -32.344 -17.547 -29.625 1 92.12 265 MET A N 1
ATOM 2214 C CA . MET A 1 265 ? -31.719 -18.844 -29.859 1 92.12 265 MET A CA 1
ATOM 2215 C C . MET A 1 265 ? -30.328 -18.656 -30.453 1 92.12 265 MET A C 1
ATOM 2217 O O . MET A 1 265 ? -29.375 -19.297 -30.016 1 92.12 265 MET A O 1
ATOM 2221 N N . GLN A 1 266 ? -30.25 -17.797 -31.406 1 91.06 266 GLN A N 1
ATOM 2222 C CA . GLN A 1 266 ? -28.984 -17.578 -32.094 1 91.06 266 GLN A CA 1
ATOM 2223 C C . GLN A 1 266 ? -27.953 -16.906 -31.203 1 91.06 266 GLN A C 1
ATOM 2225 O O . GLN A 1 266 ? -26.766 -17.219 -31.281 1 91.06 266 GLN A O 1
ATOM 2230 N N . SER A 1 267 ? -28.5 -16.062 -30.359 1 89.12 267 SER A N 1
ATOM 2231 C CA . SER A 1 267 ? -27.594 -15.266 -29.547 1 89.12 267 SER A CA 1
ATOM 2232 C C . SER A 1 267 ? -27.141 -16.031 -28.312 1 89.12 267 SER A C 1
ATOM 2234 O O . SER A 1 267 ? -26.047 -15.82 -27.797 1 89.12 267 SER A O 1
ATOM 2236 N N . THR A 1 268 ? -28 -16.922 -27.859 1 90.75 268 THR A N 1
ATOM 2237 C CA . THR A 1 268 ? -27.719 -17.547 -26.578 1 90.75 268 THR A CA 1
ATOM 2238 C C . THR A 1 268 ? -27.344 -19.016 -26.766 1 90.75 268 THR A C 1
ATOM 2240 O O . THR A 1 268 ? -26.75 -19.641 -25.875 1 90.75 268 THR A O 1
ATOM 2243 N N . GLY A 1 269 ? -27.812 -19.656 -27.891 1 90.31 269 GLY A N 1
ATOM 2244 C CA . GLY A 1 269 ? -27.609 -21.062 -28.141 1 90.31 269 GLY A CA 1
ATOM 2245 C C . GLY A 1 269 ? -28.578 -21.953 -27.406 1 90.31 269 GLY A C 1
ATOM 2246 O O . GLY A 1 269 ? -28.453 -23.188 -27.438 1 90.31 269 GLY A O 1
ATOM 2247 N N . LEU A 1 270 ? -29.5 -21.344 -26.719 1 91.69 270 LEU A N 1
ATOM 2248 C CA . LEU A 1 270 ? -30.531 -22.109 -26.031 1 91.69 270 LEU A CA 1
ATOM 2249 C C . LEU A 1 270 ? -31.562 -22.641 -27 1 91.69 270 LEU A C 1
ATOM 2251 O O . LEU A 1 270 ? -31.766 -22.062 -28.078 1 91.69 270 LEU A O 1
ATOM 2255 N N . THR A 1 271 ? -32.188 -23.734 -26.562 1 91.19 271 THR A N 1
ATOM 2256 C CA . THR A 1 271 ? -33.25 -24.297 -27.406 1 91.19 271 THR A CA 1
ATOM 2257 C C . THR A 1 271 ? -34.531 -23.531 -27.203 1 91.19 271 THR A C 1
ATOM 2259 O O . THR A 1 271 ? -34.688 -22.812 -26.219 1 91.19 271 THR A O 1
ATOM 2262 N N . GLN A 1 272 ? -35.406 -23.719 -28.281 1 91.12 272 GLN A N 1
ATOM 2263 C CA . GLN A 1 272 ? -36.719 -23.078 -28.188 1 91.12 272 GLN A CA 1
ATOM 2264 C C . GLN A 1 272 ? -37.438 -23.516 -26.922 1 91.12 272 GLN A C 1
ATOM 2266 O O . GLN A 1 272 ? -38.125 -22.703 -26.281 1 91.12 272 GLN A O 1
ATOM 2271 N N . GLU A 1 273 ? -37.312 -24.734 -26.594 1 91.94 273 GLU A N 1
ATOM 2272 C CA . GLU A 1 273 ? -38 -25.281 -25.406 1 91.94 273 GLU A CA 1
ATOM 2273 C C . GLU A 1 273 ? -37.469 -24.609 -24.125 1 91.94 273 GLU A C 1
ATOM 2275 O O . GLU A 1 273 ? -38.281 -24.281 -23.25 1 91.94 273 GLU A O 1
ATOM 2280 N N . GLU A 1 274 ? -36.25 -24.406 -24.031 1 92.12 274 GLU A N 1
ATOM 2281 C CA . GLU A 1 274 ? -35.656 -23.781 -22.875 1 92.12 274 GLU A CA 1
ATOM 2282 C C . GLU A 1 274 ? -36.094 -22.328 -22.719 1 92.12 274 GLU A C 1
ATOM 2284 O O . GLU A 1 274 ? -36.344 -21.859 -21.609 1 92.12 274 GLU A O 1
ATOM 2289 N N . ILE A 1 275 ? -36.188 -21.688 -23.859 1 91.88 275 ILE A N 1
ATOM 2290 C CA . ILE A 1 275 ? -36.594 -20.281 -23.859 1 91.88 275 ILE A CA 1
ATOM 2291 C C . ILE A 1 275 ? -38.062 -20.141 -23.484 1 91.88 275 ILE A C 1
ATOM 2293 O O . ILE A 1 275 ? -38.438 -19.234 -22.734 1 91.88 275 ILE A O 1
A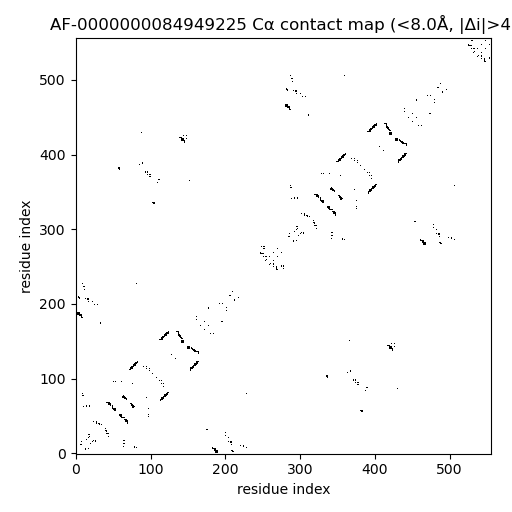TOM 2297 N N . ASN A 1 276 ? -38.844 -21.062 -23.922 1 90.25 276 ASN A N 1
ATOM 2298 C CA . ASN A 1 276 ? -40.281 -21.016 -23.625 1 90.25 276 ASN A CA 1
ATOM 2299 C C . ASN A 1 276 ? -40.562 -21.203 -22.141 1 90.25 276 ASN A C 1
ATOM 2301 O O . ASN A 1 276 ? -41.562 -20.703 -21.625 1 90.25 276 ASN A O 1
ATOM 2305 N N . LYS A 1 277 ? -39.625 -21.812 -21.516 1 90.81 277 LYS A N 1
ATOM 2306 C CA . LYS A 1 277 ? -39.812 -22.078 -20.094 1 90.81 277 LYS A CA 1
ATOM 2307 C C . LYS A 1 277 ? -39.375 -20.891 -19.234 1 90.81 277 LYS A C 1
ATOM 2309 O O . LYS A 1 277 ? -39.656 -20.844 -18.031 1 90.81 277 LYS A O 1
ATOM 2314 N N . LEU A 1 278 ? -38.781 -19.984 -19.812 1 88.31 278 LEU A N 1
ATOM 2315 C CA . LEU A 1 278 ? -38.312 -18.797 -19.109 1 88.31 278 LEU A CA 1
ATOM 2316 C C . LEU A 1 278 ? -39.406 -17.766 -18.953 1 88.31 278 LEU A C 1
ATOM 2318 O O . LEU A 1 278 ? -39.469 -17.062 -17.938 1 88.31 278 LEU A O 1
ATOM 2322 N N . MET B 1 1 ? 0.201 42.125 16.75 1 66.75 1 MET B N 1
ATOM 2323 C CA . MET B 1 1 ? -1.108 41.969 17.375 1 66.75 1 MET B CA 1
ATOM 2324 C C . MET B 1 1 ? -1.245 40.594 18.016 1 66.75 1 MET B C 1
ATOM 2326 O O . MET B 1 1 ? -0.621 39.625 17.578 1 66.75 1 MET B O 1
ATOM 2330 N N . LYS B 1 2 ? -1.91 40.406 19.203 1 83.62 2 LYS B N 1
ATOM 2331 C CA . LYS B 1 2 ? -2.123 39.156 19.906 1 83.62 2 LYS B CA 1
ATOM 2332 C C . LYS B 1 2 ? -3.029 38.219 19.109 1 83.62 2 LYS B C 1
ATOM 2334 O O . LYS B 1 2 ? -4.035 38.656 18.547 1 83.62 2 LYS B O 1
ATOM 2339 N N . ALA B 1 3 ? -2.688 37 19.016 1 91.62 3 ALA B N 1
ATOM 2340 C CA . ALA B 1 3 ? -3.479 36.031 18.266 1 91.62 3 ALA B CA 1
ATOM 2341 C C . ALA B 1 3 ? -4.844 35.812 18.922 1 91.62 3 ALA B C 1
ATOM 2343 O O . ALA B 1 3 ? -4.945 35.719 20.156 1 91.62 3 ALA B O 1
ATOM 2344 N N . LYS B 1 4 ? -5.867 35.875 18.125 1 97.19 4 LYS B N 1
ATOM 2345 C CA . LYS B 1 4 ? -7.227 35.656 18.594 1 97.19 4 LYS B CA 1
ATOM 2346 C C . LYS B 1 4 ? -7.586 34.156 18.547 1 97.19 4 LYS B C 1
ATOM 2348 O O . LYS B 1 4 ? -8.359 33.688 19.375 1 97.19 4 LYS B O 1
ATOM 2353 N N . TYR B 1 5 ? -7.074 33.469 17.594 1 98 5 TYR B N 1
ATOM 2354 C CA . TYR B 1 5 ? -7.379 32.062 17.391 1 98 5 TYR B CA 1
ATOM 2355 C C . TYR B 1 5 ? -6.125 31.219 17.5 1 98 5 TYR B C 1
ATOM 2357 O O . TYR B 1 5 ? -5.008 31.703 17.328 1 98 5 TYR B O 1
ATOM 2365 N N . ILE B 1 6 ? -6.293 29.969 17.719 1 97.5 6 ILE B N 1
ATOM 2366 C CA . ILE B 1 6 ? -5.184 29.031 17.891 1 97.5 6 ILE B CA 1
ATOM 2367 C C . ILE B 1 6 ? -4.516 28.766 16.547 1 97.5 6 ILE B C 1
ATOM 2369 O O . ILE B 1 6 ? -5.102 29.047 15.492 1 97.5 6 ILE B O 1
ATOM 2373 N N . ASN B 1 7 ? -3.26 28.266 16.578 1 96.88 7 ASN B N 1
ATOM 2374 C CA . ASN B 1 7 ? -2.557 27.75 15.406 1 96.88 7 ASN B CA 1
ATOM 2375 C C . ASN B 1 7 ? -2.883 26.281 15.164 1 96.88 7 ASN B C 1
ATOM 2377 O O . ASN B 1 7 ? -2.508 25.406 15.961 1 96.88 7 ASN B O 1
ATOM 2381 N N . PRO B 1 8 ? -3.508 26 14.102 1 96.5 8 PRO B N 1
ATOM 2382 C CA . PRO B 1 8 ? -3.936 24.625 13.875 1 96.5 8 PRO B CA 1
ATOM 2383 C C . PRO B 1 8 ? -2.766 23.672 13.602 1 96.5 8 PRO B C 1
ATOM 2385 O O . PRO B 1 8 ? -2.941 22.453 13.594 1 96.5 8 PRO B O 1
ATOM 2388 N N . PHE B 1 9 ? -1.623 24.156 13.367 1 95.44 9 PHE B N 1
ATOM 2389 C CA . PHE B 1 9 ? -0.472 23.312 13.07 1 95.44 9 PHE B CA 1
ATOM 2390 C C . PHE B 1 9 ? 0.156 22.781 14.352 1 95.44 9 PHE B C 1
ATOM 2392 O O . PHE B 1 9 ? 1.019 21.906 14.305 1 95.44 9 PHE B O 1
ATOM 2399 N N . THR B 1 10 ? -0.272 23.312 15.477 1 94.88 10 THR B N 1
ATOM 2400 C CA . THR B 1 10 ? 0.169 22.734 16.734 1 94.88 10 THR B CA 1
ATOM 2401 C C . THR B 1 10 ? -0.618 21.453 17.047 1 94.88 10 THR B C 1
ATOM 2403 O O . THR B 1 10 ? -1.761 21.312 16.609 1 94.88 10 THR B O 1
ATOM 2406 N N . ASP B 1 11 ? -0.027 20.578 17.812 1 93.69 11 ASP B N 1
ATOM 2407 C CA . ASP B 1 11 ? -0.716 19.359 18.234 1 93.69 11 ASP B CA 1
ATOM 2408 C C . ASP B 1 11 ? -2.02 19.688 18.953 1 93.69 11 ASP B C 1
ATOM 2410 O O . ASP B 1 11 ? -3.064 19.109 18.656 1 93.69 11 ASP B O 1
ATOM 2414 N N . PHE B 1 12 ? -1.967 20.625 19.859 1 95.25 12 PHE B N 1
ATOM 2415 C CA . PHE B 1 12 ? -3.141 21.047 20.609 1 95.25 12 PHE B CA 1
ATOM 2416 C C . PHE B 1 12 ? -4.203 21.625 19.688 1 95.25 12 PHE B C 1
ATOM 2418 O O . PHE B 1 12 ? -5.375 21.234 19.766 1 95.25 12 PHE B O 1
ATOM 2425 N N . GLY B 1 13 ? -3.787 22.516 18.844 1 96.06 13 GLY B N 1
ATOM 2426 C CA . GLY B 1 13 ? -4.73 23.188 17.969 1 96.06 13 GLY B CA 1
ATOM 2427 C C . GLY B 1 13 ? -5.453 22.25 17.031 1 96.06 13 GLY B C 1
ATOM 2428 O O . GLY B 1 13 ? -6.668 22.344 16.859 1 96.06 13 GLY B O 1
ATOM 2429 N N . PHE B 1 14 ? -4.68 21.359 16.438 1 96.12 14 PHE B N 1
ATOM 2430 C CA . PHE B 1 14 ? -5.254 20.406 15.5 1 96.12 14 PHE B CA 1
ATOM 2431 C C . PHE B 1 14 ? -6.285 19.516 16.203 1 96.12 14 PHE B C 1
ATOM 2433 O O . PHE B 1 14 ? -7.398 19.344 15.695 1 96.12 14 PHE B O 1
ATOM 2440 N N . LYS B 1 15 ? -5.922 19.016 17.344 1 94.75 15 LYS B N 1
ATOM 2441 C CA . LYS B 1 15 ? -6.797 18.125 18.094 1 94.75 15 LYS B CA 1
ATOM 2442 C C . LYS B 1 15 ? -8.023 18.859 18.625 1 94.75 15 LYS B C 1
ATOM 2444 O O . LYS B 1 15 ? -9.109 18.297 18.688 1 94.75 15 LYS B O 1
ATOM 2449 N N . LYS B 1 16 ? -7.848 20.109 18.984 1 96.06 16 LYS B N 1
ATOM 2450 C CA . LYS B 1 16 ? -8.953 20.922 19.5 1 96.06 16 LYS B CA 1
ATOM 2451 C C . LYS B 1 16 ? -10.031 21.094 18.438 1 96.06 16 LYS B C 1
ATOM 2453 O O . LYS B 1 16 ? -11.227 21.016 18.734 1 96.06 16 LYS B O 1
ATOM 2458 N N . ILE B 1 17 ? -9.602 21.266 17.219 1 96.94 17 ILE B N 1
ATOM 2459 C CA . ILE B 1 17 ? -10.523 21.562 16.125 1 96.94 17 ILE B CA 1
ATOM 2460 C C . ILE B 1 17 ? -11.133 20.266 15.602 1 96.94 17 ILE B C 1
ATOM 2462 O O . ILE B 1 17 ? -12.336 20.188 15.328 1 96.94 17 ILE B O 1
ATOM 2466 N N . PHE B 1 18 ? -10.297 19.203 15.492 1 97.06 18 PHE B N 1
ATOM 2467 C CA . PHE B 1 18 ? -10.734 18.047 14.727 1 97.06 18 PHE B CA 1
ATOM 2468 C C . PHE B 1 18 ? -10.805 16.797 15.602 1 97.06 18 PHE B C 1
ATOM 2470 O O . PHE B 1 18 ? -11.391 15.789 15.211 1 97.06 18 PHE B O 1
ATOM 2477 N N . GLY B 1 19 ? -10.281 16.797 16.766 1 95.38 19 GLY B N 1
ATOM 2478 C CA . GLY B 1 19 ? -10.031 15.562 17.5 1 95.38 19 GLY B CA 1
ATOM 2479 C C . GLY B 1 19 ? -10.977 15.375 18.672 1 95.38 19 GLY B C 1
ATOM 2480 O O . GLY B 1 19 ? -10.859 14.391 19.406 1 95.38 19 GLY B O 1
ATOM 2481 N N . GLU B 1 20 ? -11.836 16.297 18.906 1 94.62 20 GLU B N 1
ATOM 2482 C CA . GLU B 1 20 ? -12.75 16.203 20.047 1 94.62 20 GLU B CA 1
ATOM 2483 C C . GLU B 1 20 ? -14.117 15.672 19.594 1 94.62 20 GLU B C 1
ATOM 2485 O O . GLU B 1 20 ? -14.57 15.969 18.5 1 94.62 20 GLU B O 1
ATOM 2490 N N . GLU B 1 21 ? -14.812 15 20.469 1 94.12 21 GLU B N 1
ATOM 2491 C CA . GLU B 1 21 ? -16.125 14.422 20.203 1 94.12 21 GLU B CA 1
ATOM 2492 C C . GLU B 1 21 ? -17.125 15.492 19.781 1 94.12 21 GLU B C 1
ATOM 2494 O O . GLU B 1 21 ? -17.922 15.273 18.859 1 94.12 21 GLU B O 1
ATOM 2499 N N . ALA B 1 22 ? -17.031 16.641 20.359 1 91.94 22 ALA B N 1
ATOM 2500 C CA . ALA B 1 22 ? -17.984 17.719 20.109 1 91.94 22 ALA B CA 1
ATOM 2501 C C . ALA B 1 22 ? -17.766 18.328 18.719 1 91.94 22 ALA B C 1
ATOM 2503 O O . ALA B 1 22 ? -18.625 19.047 18.203 1 91.94 22 ALA B O 1
ATOM 2504 N N . CYS B 1 23 ? -16.625 18 18.141 1 92.31 23 CYS B N 1
ATOM 2505 C CA . CYS B 1 23 ? -16.297 18.641 16.875 1 92.31 23 CYS B CA 1
ATOM 2506 C C . CYS B 1 23 ? -16.188 17.625 15.75 1 92.31 23 CYS B C 1
ATOM 2508 O O . CYS B 1 23 ? -15.516 17.859 14.742 1 92.31 23 CYS B O 1
ATOM 2510 N N . LYS B 1 24 ? -16.844 16.469 15.875 1 95.62 24 LYS B N 1
ATOM 2511 C CA . LYS B 1 24 ? -16.812 15.414 14.867 1 95.62 24 LYS B CA 1
ATOM 2512 C C . LYS B 1 24 ? -17.328 15.922 13.523 1 95.62 24 LYS B C 1
ATOM 2514 O O . LYS B 1 24 ? -16.844 15.516 12.469 1 95.62 24 LYS B O 1
ATOM 2519 N N . ASN B 1 25 ? -18.312 16.75 13.664 1 96.94 25 ASN B N 1
ATOM 2520 C CA . ASN B 1 25 ? -18.922 17.266 12.445 1 96.94 25 ASN B CA 1
ATOM 2521 C C . ASN B 1 25 ? -17.922 18.094 11.633 1 96.94 25 ASN B C 1
ATOM 2523 O O . ASN B 1 25 ? -18 18.141 10.406 1 96.94 25 ASN B O 1
ATOM 2527 N N . LEU B 1 26 ? -16.969 18.797 12.266 1 98.06 26 LEU B N 1
ATOM 2528 C CA . LEU B 1 26 ? -15.922 19.531 11.562 1 98.06 26 LEU B CA 1
ATOM 2529 C C . LEU B 1 26 ? -15.008 18.594 10.789 1 98.06 26 LEU B C 1
ATOM 2531 O O . LEU B 1 26 ? -14.727 18.812 9.609 1 98.06 26 LEU B O 1
ATOM 2535 N N . LEU B 1 27 ? -14.602 17.484 11.508 1 98.19 27 LEU B N 1
ATOM 2536 C CA . LEU B 1 27 ? -13.734 16.484 10.875 1 98.19 27 LEU B CA 1
ATOM 2537 C C . LEU B 1 27 ? -14.445 15.828 9.695 1 98.19 27 LEU B C 1
ATOM 2539 O O . LEU B 1 27 ? -13.852 15.648 8.633 1 98.19 27 LEU B O 1
ATOM 2543 N N . ILE B 1 28 ? -15.703 15.484 9.891 1 98.5 28 ILE B N 1
ATOM 2544 C CA . ILE B 1 28 ? -16.5 14.867 8.836 1 98.5 28 ILE B CA 1
ATOM 2545 C C . ILE B 1 28 ? -16.547 15.789 7.617 1 98.5 28 ILE B C 1
ATOM 2547 O O . ILE B 1 28 ? -16.297 15.352 6.488 1 98.5 28 ILE B O 1
ATOM 2551 N N . ASP B 1 29 ? -16.844 17.078 7.848 1 98.31 29 ASP B N 1
ATOM 2552 C CA . ASP B 1 29 ? -16.953 18.047 6.77 1 98.31 29 ASP B CA 1
ATOM 2553 C C . ASP B 1 29 ? -15.633 18.188 6.02 1 98.31 29 ASP B C 1
ATOM 2555 O O . ASP B 1 29 ? -15.617 18.234 4.785 1 98.31 29 ASP B O 1
ATOM 2559 N N . PHE B 1 30 ? -14.539 18.203 6.723 1 98.5 30 PHE B N 1
ATOM 2560 C CA . PHE B 1 30 ? -13.211 18.312 6.133 1 98.5 30 PHE B CA 1
ATOM 2561 C C . PHE B 1 30 ? -12.875 17.062 5.324 1 98.5 30 PHE B C 1
ATOM 2563 O O . PHE B 1 30 ? -12.531 17.156 4.145 1 98.5 30 PHE B O 1
ATOM 2570 N N . LEU B 1 31 ? -13.008 15.836 5.926 1 98.56 31 LEU B N 1
ATOM 2571 C CA . LEU B 1 31 ? -12.656 14.578 5.27 1 98.56 31 LEU B CA 1
ATOM 2572 C C . LEU B 1 31 ? -13.5 14.367 4.016 1 98.56 31 LEU B C 1
ATOM 2574 O O . LEU B 1 31 ? -13 13.875 3.004 1 98.56 31 LEU B O 1
ATOM 2578 N N . ASN B 1 32 ? -14.75 14.766 4.051 1 98.5 32 ASN B N 1
ATOM 2579 C CA . ASN B 1 32 ? -15.656 14.547 2.928 1 98.5 32 ASN B CA 1
ATOM 2580 C C . ASN B 1 32 ? -15.242 15.359 1.707 1 98.5 32 ASN B C 1
ATOM 2582 O O . ASN B 1 32 ? -15.648 15.055 0.584 1 98.5 32 ASN B O 1
ATOM 2586 N N . THR B 1 33 ? -14.461 16.453 1.928 1 98.19 33 THR B N 1
ATOM 2587 C CA . THR B 1 33 ? -13.961 17.203 0.787 1 98.19 33 THR B CA 1
ATOM 2588 C C . THR B 1 33 ? -12.891 16.422 0.044 1 98.19 33 THR B C 1
ATOM 2590 O O . THR B 1 33 ? -12.586 16.703 -1.115 1 98.19 33 THR B O 1
ATOM 2593 N N . LEU B 1 34 ? -12.234 15.469 0.708 1 98 34 LEU B N 1
ATOM 2594 C CA . LEU B 1 34 ? -11.102 14.727 0.164 1 98 34 LEU B CA 1
ATOM 2595 C C . LEU B 1 34 ? -11.555 13.383 -0.391 1 98 34 LEU B C 1
ATOM 2597 O O . LEU B 1 34 ? -10.828 12.75 -1.167 1 98 34 LEU B O 1
ATOM 2601 N N . LEU B 1 35 ? -12.75 12.906 0.035 1 97.56 35 LEU B N 1
ATOM 2602 C CA . LEU B 1 35 ? -13.211 11.555 -0.28 1 97.56 35 LEU B CA 1
ATOM 2603 C C . LEU B 1 35 ? -14.094 11.562 -1.528 1 97.56 35 LEU B C 1
ATOM 2605 O O . LEU B 1 35 ? -14.789 12.539 -1.799 1 97.56 35 LEU B O 1
ATOM 2609 N N . PRO B 1 36 ? -14.07 10.461 -2.215 1 94 36 PRO B N 1
ATOM 2610 C CA . PRO B 1 36 ? -15.023 10.359 -3.326 1 94 36 PRO B CA 1
ATOM 2611 C C . PRO B 1 36 ? -16.469 10.305 -2.859 1 94 36 PRO B C 1
ATOM 2613 O O . PRO B 1 36 ? -16.734 10.055 -1.681 1 94 36 PRO B O 1
ATOM 2616 N N . GLN B 1 37 ? -17.312 10.5 -3.756 1 91.94 37 GLN B N 1
ATOM 2617 C CA . GLN B 1 37 ? -18.734 10.609 -3.434 1 91.94 37 GLN B CA 1
ATOM 2618 C C . GLN B 1 37 ? -19.25 9.32 -2.799 1 91.94 37 GLN B C 1
ATOM 2620 O O . GLN B 1 37 ? -20.062 9.367 -1.87 1 91.94 37 GLN B O 1
ATOM 2625 N N . HIS B 1 38 ? -18.812 8.203 -3.244 1 88.5 38 HIS B N 1
ATOM 2626 C CA . HIS B 1 38 ? -19.344 6.926 -2.777 1 88.5 38 HIS B CA 1
ATOM 2627 C C . HIS B 1 38 ? -18.797 6.57 -1.401 1 88.5 38 HIS B C 1
ATOM 2629 O O . HIS B 1 38 ? -19.25 5.609 -0.773 1 88.5 38 HIS B O 1
ATOM 2635 N N . ASP B 1 39 ? -17.844 7.395 -0.885 1 91.12 39 ASP B N 1
ATOM 2636 C CA . ASP B 1 39 ? -17.25 7.102 0.417 1 91.12 39 ASP B CA 1
ATOM 2637 C C . ASP B 1 39 ? -17.484 8.25 1.397 1 91.12 39 ASP B C 1
ATOM 2639 O O . ASP B 1 39 ? -16.734 8.406 2.369 1 91.12 39 ASP B O 1
ATOM 2643 N N . GLN B 1 40 ? -18.484 9.07 1.146 1 96.5 40 GLN B N 1
ATOM 2644 C CA . GLN B 1 40 ? -18.781 10.172 2.043 1 96.5 40 GLN B CA 1
ATOM 2645 C C . GLN B 1 40 ? -19.172 9.672 3.432 1 96.5 40 GLN B C 1
ATOM 2647 O O . GLN B 1 40 ? -19.891 8.68 3.561 1 96.5 40 GLN B O 1
ATOM 2652 N N . ILE B 1 41 ? -18.703 10.289 4.469 1 97.88 41 ILE B N 1
ATOM 2653 C CA . ILE B 1 41 ? -18.906 9.922 5.867 1 97.88 41 ILE B CA 1
ATOM 2654 C C . ILE B 1 41 ? -20.172 10.578 6.398 1 97.88 41 ILE B C 1
ATOM 2656 O O . ILE B 1 41 ? -20.359 11.797 6.273 1 97.88 41 ILE B O 1
ATOM 2660 N N . LYS B 1 42 ? -21.031 9.844 6.965 1 96.62 42 LYS B N 1
ATOM 2661 C CA . LYS B 1 42 ? -22.234 10.359 7.617 1 96.62 42 LYS B CA 1
ATOM 2662 C C . LYS B 1 42 ? -22.047 10.453 9.125 1 96.62 42 LYS B C 1
ATOM 2664 O O . LYS B 1 42 ? -22.453 11.43 9.75 1 96.62 42 LYS B O 1
ATOM 2669 N N . GLU B 1 43 ? -21.438 9.422 9.68 1 96.25 43 GLU B N 1
ATOM 2670 C CA . GLU B 1 43 ? -21.125 9.336 11.102 1 96.25 43 GLU B CA 1
ATOM 2671 C C . GLU B 1 43 ? -19.688 8.859 11.328 1 96.25 43 GLU B C 1
ATOM 2673 O O . GLU B 1 43 ? -19.156 8.102 10.523 1 96.25 43 GLU B O 1
ATOM 2678 N N . LEU B 1 44 ? -19.141 9.336 12.445 1 95.94 44 LEU B N 1
ATOM 2679 C CA . LEU B 1 44 ? -17.734 9.047 12.727 1 95.94 44 LEU B CA 1
ATOM 2680 C C . LEU B 1 44 ? -17.531 8.711 14.195 1 95.94 44 LEU B C 1
ATOM 2682 O O . LEU B 1 44 ? -18.172 9.305 15.07 1 95.94 44 LEU B O 1
ATOM 2686 N N . SER B 1 45 ? -16.766 7.773 14.508 1 96.69 45 SER B N 1
ATOM 2687 C CA . SER B 1 45 ? -16.375 7.469 15.875 1 96.69 45 SER B CA 1
ATOM 2688 C C . SER B 1 45 ? -14.852 7.469 16.016 1 96.69 45 SER B C 1
ATOM 2690 O O . SER B 1 45 ? -14.148 6.891 15.188 1 96.69 45 SER B O 1
ATOM 2692 N N . PHE B 1 46 ? -14.422 8.102 17.047 1 95.62 46 PHE B N 1
ATOM 2693 C CA . PHE B 1 46 ? -12.984 8.109 17.312 1 95.62 46 PHE B CA 1
ATOM 2694 C C . PHE B 1 46 ? -12.531 6.77 17.891 1 95.62 46 PHE B C 1
ATOM 2696 O O . PHE B 1 46 ? -13.258 6.141 18.656 1 95.62 46 PHE B O 1
ATOM 2703 N N . LYS B 1 47 ? -11.375 6.375 17.469 1 93.88 47 LYS B N 1
ATOM 2704 C CA . LYS B 1 47 ? -10.727 5.168 17.984 1 93.88 47 LYS B CA 1
ATOM 2705 C C . LYS B 1 47 ? -9.492 5.516 18.797 1 93.88 47 LYS B C 1
ATOM 2707 O O . LYS B 1 47 ? -9.07 6.672 18.844 1 93.88 47 LYS B O 1
ATOM 2712 N N . ASN B 1 48 ? -9.016 4.512 19.484 1 86 48 ASN B N 1
ATOM 2713 C CA . ASN B 1 48 ? -7.785 4.699 20.234 1 86 48 ASN B CA 1
ATOM 2714 C C . ASN B 1 48 ? -6.617 5.059 19.312 1 86 48 ASN B C 1
ATOM 2716 O O . ASN B 1 48 ? -6.363 4.363 18.328 1 86 48 ASN B O 1
ATOM 2720 N N . THR B 1 49 ? -5.918 6.055 19.641 1 84 49 THR B N 1
ATOM 2721 C CA . THR B 1 49 ? -4.828 6.531 18.797 1 84 49 THR B CA 1
ATOM 2722 C C . THR B 1 49 ? -3.572 5.695 19.016 1 84 49 THR B C 1
ATOM 2724 O O . THR B 1 49 ? -2.643 5.738 18.219 1 84 49 THR B O 1
ATOM 2727 N N . GLU B 1 50 ? -3.535 5.109 20.156 1 79.81 50 GLU B N 1
ATOM 2728 C CA . GLU B 1 50 ? -2.395 4.234 20.422 1 79.81 50 GLU B CA 1
ATOM 2729 C C . GLU B 1 50 ? -2.664 2.812 19.938 1 79.81 50 GLU B C 1
ATOM 2731 O O . GLU B 1 50 ? -3.592 2.156 20.406 1 79.81 50 GLU B O 1
ATOM 2736 N N . GLN B 1 51 ? -1.899 2.457 18.953 1 75.69 51 GLN B N 1
ATOM 2737 C CA . GLN B 1 51 ? -2.039 1.111 18.406 1 75.69 51 GLN B CA 1
ATOM 2738 C C . GLN B 1 51 ? -0.842 0.239 18.766 1 75.69 51 GLN B C 1
ATOM 2740 O O . GLN B 1 51 ? 0.298 0.562 18.422 1 75.69 51 GLN B O 1
ATOM 2745 N N . LEU B 1 52 ? -1.195 -0.824 19.5 1 63.19 52 LEU B N 1
ATOM 2746 C CA . LEU B 1 52 ? -0.141 -1.694 20 1 63.19 52 LEU B CA 1
ATOM 2747 C C . LEU B 1 52 ? 0.232 -2.758 18.984 1 63.19 52 LEU B C 1
ATOM 2749 O O . LEU B 1 52 ? -0.628 -3.238 18.234 1 63.19 52 LEU B O 1
ATOM 2753 N N . GLY B 1 53 ? 1.491 -2.904 18.75 1 59 53 GLY B N 1
ATOM 2754 C CA . GLY B 1 53 ? 1.982 -3.982 17.906 1 59 53 GLY B CA 1
ATOM 2755 C C . GLY B 1 53 ? 1.681 -5.359 18.469 1 59 53 GLY B C 1
ATOM 2756 O O . GLY B 1 53 ? 0.94 -5.492 19.453 1 59 53 GLY B O 1
ATOM 2757 N N . ILE B 1 54 ? 2.059 -6.379 17.734 1 56.22 54 ILE B N 1
ATOM 2758 C CA . ILE B 1 54 ? 1.799 -7.785 18 1 56.22 54 ILE B CA 1
ATOM 2759 C C . ILE B 1 54 ? 2.428 -8.172 19.344 1 56.22 54 ILE B C 1
ATOM 2761 O O . ILE B 1 54 ? 1.79 -8.828 20.172 1 56.22 54 ILE B O 1
ATOM 2765 N N . THR B 1 55 ? 3.592 -7.773 19.609 1 54.94 55 THR B N 1
ATOM 2766 C CA . THR B 1 55 ? 4.27 -8.102 20.859 1 54.94 55 THR B CA 1
ATOM 2767 C C . THR B 1 55 ? 4.605 -6.84 21.641 1 54.94 55 THR B C 1
ATOM 2769 O O . THR B 1 55 ? 4.586 -5.734 21.078 1 54.94 55 THR B O 1
ATOM 2772 N N . ASP B 1 56 ? 4.586 -6.93 22.906 1 51.31 56 ASP B N 1
ATOM 2773 C CA . ASP B 1 56 ? 5.039 -5.836 23.75 1 51.31 56 ASP B CA 1
ATOM 2774 C C . ASP B 1 56 ? 6.273 -5.156 23.156 1 51.31 56 ASP B C 1
ATOM 2776 O O . ASP B 1 56 ? 6.582 -4.012 23.5 1 51.31 56 ASP B O 1
ATOM 2780 N N . LEU B 1 57 ? 6.809 -5.992 22.297 1 50.84 57 LEU B N 1
ATOM 2781 C CA . LEU B 1 57 ? 8.047 -5.488 21.719 1 50.84 57 LEU B CA 1
ATOM 2782 C C . LEU B 1 57 ? 7.758 -4.617 20.5 1 50.84 57 LEU B C 1
ATOM 2784 O O . LEU B 1 57 ? 8.633 -3.881 20.031 1 50.84 57 LEU B O 1
ATOM 2788 N N . ASP B 1 58 ? 6.508 -4.715 20.172 1 59.12 58 ASP B N 1
ATOM 2789 C CA . ASP B 1 58 ? 6.234 -4.008 18.938 1 59.12 58 ASP B CA 1
ATOM 2790 C C . ASP B 1 58 ? 6.027 -2.516 19.188 1 59.12 58 ASP B C 1
ATOM 2792 O O . ASP B 1 58 ? 5.527 -2.121 20.234 1 59.12 58 ASP B O 1
ATOM 2796 N N . ARG B 1 59 ? 6.621 -1.665 18.375 1 61.31 59 ARG B N 1
ATOM 2797 C CA . ARG B 1 59 ? 6.473 -0.215 18.422 1 61.31 59 ARG B CA 1
ATOM 2798 C C . ARG B 1 59 ? 5.02 0.195 18.219 1 61.31 59 ARG B C 1
ATOM 2800 O O . ARG B 1 59 ? 4.328 -0.357 17.359 1 61.31 59 ARG B O 1
ATOM 2807 N N . LYS B 1 60 ? 4.613 0.856 19.141 1 68.31 60 LYS B N 1
ATOM 2808 C CA . LYS B 1 60 ? 3.264 1.405 19.047 1 68.31 60 LYS B CA 1
ATOM 2809 C C . LYS B 1 60 ? 3.191 2.506 17.984 1 68.31 60 LYS B C 1
ATOM 2811 O O . LYS B 1 60 ? 4.199 3.146 17.672 1 68.31 60 LYS B O 1
ATOM 2816 N N . ALA B 1 61 ? 2.072 2.426 17.25 1 73.62 61 ALA B N 1
ATOM 2817 C CA . ALA B 1 61 ? 1.758 3.586 16.406 1 73.62 61 ALA B CA 1
ATOM 2818 C C . ALA B 1 61 ? 0.85 4.562 17.156 1 73.62 61 ALA B C 1
ATOM 2820 O O . ALA B 1 61 ? -0.156 4.16 17.75 1 73.62 61 ALA B O 1
ATOM 2821 N N . ILE B 1 62 ? 1.254 5.781 17.25 1 77.44 62 ILE B N 1
ATOM 2822 C CA . ILE B 1 62 ? 0.437 6.824 17.859 1 77.44 62 ILE B CA 1
ATOM 2823 C C . ILE B 1 62 ? -0.047 7.793 16.781 1 77.44 62 ILE B C 1
ATOM 2825 O O . ILE B 1 62 ? 0.754 8.516 16.188 1 77.44 62 ILE B O 1
ATOM 2829 N N . TYR B 1 63 ? -1.336 7.742 16.594 1 87.44 63 TYR B N 1
ATOM 2830 C CA . TYR B 1 63 ? -1.949 8.602 15.586 1 87.44 63 TYR B CA 1
ATOM 2831 C C . TYR B 1 63 ? -2.389 9.93 16.188 1 87.44 63 TYR B C 1
ATOM 2833 O O . TYR B 1 63 ? -2.756 9.984 17.375 1 87.44 63 TYR B O 1
ATOM 2841 N N . ASP B 1 64 ? -2.375 10.93 15.414 1 91.25 64 ASP B N 1
ATOM 2842 C CA . ASP B 1 64 ? -3.027 12.164 15.844 1 91.25 64 ASP B CA 1
ATOM 2843 C C . ASP B 1 64 ? -4.539 11.969 15.961 1 91.25 64 ASP B C 1
ATOM 2845 O O . ASP B 1 64 ? -5.141 12.328 16.969 1 91.25 64 ASP B O 1
ATOM 2849 N N . ILE B 1 65 ? -5.09 11.477 14.953 1 95.44 65 ILE B N 1
ATOM 2850 C CA . ILE B 1 65 ? -6.508 11.141 14.938 1 95.44 65 ILE B CA 1
ATOM 2851 C C . ILE B 1 65 ? -6.715 9.789 14.266 1 95.44 65 ILE B C 1
ATOM 2853 O O . ILE B 1 65 ? -6.121 9.516 13.211 1 95.44 65 ILE B O 1
ATOM 2857 N N . TYR B 1 66 ? -7.371 8.891 14.836 1 96.06 66 TYR B N 1
ATOM 2858 C CA . TYR B 1 66 ? -7.809 7.613 14.289 1 96.06 66 TYR B CA 1
ATOM 2859 C C . TYR B 1 66 ? -9.312 7.426 14.484 1 96.06 66 TYR B C 1
ATOM 2861 O O . TYR B 1 66 ? -9.82 7.547 15.602 1 96.06 66 TYR B O 1
ATOM 2869 N N . CYS B 1 67 ? -10.039 7.246 13.375 1 96.69 67 CYS B N 1
ATOM 2870 C CA . CYS B 1 67 ? -11.492 7.164 13.492 1 96.69 67 CYS B CA 1
ATOM 2871 C C . CYS B 1 67 ? -12.07 6.199 12.469 1 96.69 67 CYS B C 1
ATOM 2873 O O . CYS B 1 67 ? -11.336 5.66 11.641 1 96.69 67 CYS B O 1
ATOM 2875 N N . GLN B 1 68 ? -13.305 5.895 12.609 1 97.06 68 GLN B N 1
ATOM 2876 C CA . GLN B 1 68 ? -14.055 4.98 11.742 1 97.06 68 GLN B CA 1
ATOM 2877 C C . GLN B 1 68 ? -15.422 5.547 11.398 1 97.06 68 GLN B C 1
ATOM 2879 O O . GLN B 1 68 ? -16.094 6.133 12.25 1 97.06 68 GLN B O 1
ATOM 2884 N N . ASN B 1 69 ? -15.852 5.383 10.164 1 97.19 69 ASN B N 1
ATOM 2885 C CA . ASN B 1 69 ? -17.188 5.844 9.789 1 97.19 69 ASN B CA 1
ATOM 2886 C C . ASN B 1 69 ? -18.234 4.75 9.984 1 97.19 69 ASN B C 1
ATOM 2888 O O . ASN B 1 69 ? -17.938 3.693 10.547 1 97.19 69 ASN B O 1
ATOM 2892 N N . GLU B 1 70 ? -19.453 5.035 9.602 1 96.44 70 GLU B N 1
ATOM 2893 C CA . GLU B 1 70 ? -20.594 4.148 9.836 1 96.44 70 GLU B CA 1
ATOM 2894 C C . GLU B 1 70 ? -20.469 2.865 9.023 1 96.44 70 GLU B C 1
ATOM 2896 O O . GLU B 1 70 ? -21.094 1.855 9.344 1 96.44 70 GLU B O 1
ATOM 2901 N N . LYS B 1 71 ? -19.641 2.869 7.988 1 95.19 71 LYS B N 1
ATOM 2902 C CA . LYS B 1 71 ? -19.453 1.702 7.129 1 95.19 71 LYS B CA 1
ATOM 2903 C C . LYS B 1 71 ? -18.297 0.837 7.609 1 95.19 71 LYS B C 1
ATOM 2905 O O . LYS B 1 71 ? -18.016 -0.211 7.027 1 95.19 71 LYS B O 1
ATOM 2910 N N . GLY B 1 72 ? -17.578 1.32 8.578 1 95.88 72 GLY B N 1
ATOM 2911 C CA . GLY B 1 72 ? -16.453 0.576 9.117 1 95.88 72 GLY B CA 1
ATOM 2912 C C . GLY B 1 72 ? -15.125 0.938 8.461 1 95.88 72 GLY B C 1
ATOM 2913 O O . GLY B 1 72 ? -14.102 0.313 8.734 1 95.88 72 GLY B O 1
ATOM 2914 N N . GLU B 1 73 ? -15.18 1.908 7.547 1 97.5 73 GLU B N 1
ATOM 2915 C CA . GLU B 1 73 ? -13.945 2.396 6.938 1 97.5 73 GLU B CA 1
ATOM 2916 C C . GLU B 1 73 ? -13.094 3.156 7.949 1 97.5 73 GLU B C 1
ATOM 2918 O O . GLU B 1 73 ? -13.617 3.85 8.82 1 97.5 73 GLU B O 1
ATOM 2923 N N . LYS B 1 74 ? -11.781 3.014 7.84 1 97.38 74 LYS B N 1
ATOM 2924 C CA . LYS B 1 74 ? -10.844 3.57 8.812 1 97.38 74 LYS B CA 1
ATOM 2925 C C . LYS B 1 74 ? -10.141 4.801 8.25 1 97.38 74 LYS B C 1
ATOM 2927 O O . LYS B 1 74 ? -9.789 4.84 7.07 1 97.38 74 LYS B O 1
ATOM 2932 N N . PHE B 1 75 ? -9.914 5.766 9.133 1 97.75 75 PHE B N 1
ATOM 2933 C CA . PHE B 1 75 ? -9.266 7.012 8.742 1 97.75 75 PHE B CA 1
ATOM 2934 C C . PHE B 1 75 ? -8.156 7.379 9.727 1 97.75 75 PHE B C 1
ATOM 2936 O O . PHE B 1 75 ? -8.406 7.488 10.93 1 97.75 75 PHE B O 1
ATOM 2943 N N . ILE B 1 76 ? -6.961 7.488 9.242 1 97.38 76 ILE B N 1
ATOM 2944 C CA . ILE B 1 76 ? -5.844 8.078 9.977 1 97.38 76 ILE B CA 1
ATOM 2945 C C . ILE B 1 76 ? -5.621 9.516 9.5 1 97.38 76 ILE B C 1
ATOM 2947 O O . ILE B 1 76 ? -5.445 9.758 8.305 1 97.38 76 ILE B O 1
ATOM 2951 N N . VAL B 1 77 ? -5.652 10.477 10.398 1 97.25 77 VAL B N 1
ATOM 2952 C CA . VAL B 1 77 ? -5.375 11.867 10.062 1 97.25 77 VAL B CA 1
ATOM 2953 C C . VAL B 1 77 ? -4.176 12.367 10.859 1 97.25 77 VAL B C 1
ATOM 2955 O O . VAL B 1 77 ? -4.191 12.352 12.094 1 97.25 77 VAL B O 1
ATOM 2958 N N . GLU B 1 78 ? -3.166 12.75 10.141 1 95 78 GLU B N 1
ATOM 2959 C CA . GLU B 1 78 ? -1.914 13.148 10.781 1 95 78 GLU B CA 1
ATOM 2960 C C . GLU B 1 78 ? -1.493 14.547 10.352 1 95 78 GLU B C 1
ATOM 2962 O O . GLU B 1 78 ? -1.669 14.93 9.195 1 95 78 GLU B O 1
ATOM 2967 N N . LEU B 1 79 ? -1.027 15.273 11.289 1 93.94 79 LEU B N 1
ATOM 2968 C CA . LEU B 1 79 ? -0.377 16.562 11.031 1 93.94 79 LEU B CA 1
ATOM 2969 C C . LEU B 1 79 ? 1.141 16.406 11.086 1 93.94 79 LEU B C 1
ATOM 2971 O O . LEU B 1 79 ? 1.696 15.977 12.094 1 93.94 79 LEU B O 1
ATOM 2975 N N . GLN B 1 80 ? 1.774 16.672 10.008 1 90.5 80 GLN B N 1
ATOM 2976 C CA . GLN B 1 80 ? 3.229 16.562 9.938 1 90.5 80 GLN B CA 1
ATOM 2977 C C . GLN B 1 80 ? 3.865 17.938 9.75 1 90.5 80 GLN B C 1
ATOM 2979 O O . GLN B 1 80 ? 3.738 18.547 8.688 1 90.5 80 GLN B O 1
ATOM 2984 N N . LYS B 1 81 ? 4.672 18.422 10.672 1 89.56 81 LYS B N 1
ATOM 2985 C CA . LYS B 1 81 ? 5.191 19.781 10.734 1 89.56 81 LYS B CA 1
ATOM 2986 C C . LYS B 1 81 ? 6.551 19.875 10.047 1 89.56 81 LYS B C 1
ATOM 2988 O O . LYS B 1 81 ? 6.965 20.969 9.641 1 89.56 81 LYS B O 1
ATOM 2993 N N . ALA B 1 82 ? 7.199 18.719 10.086 1 84.38 82 ALA B N 1
ATOM 2994 C CA . ALA B 1 82 ? 8.531 18.703 9.492 1 84.38 82 ALA B CA 1
ATOM 2995 C C . ALA B 1 82 ? 8.742 17.453 8.633 1 84.38 82 ALA B C 1
ATOM 2997 O O . ALA B 1 82 ? 8.203 16.391 8.938 1 84.38 82 ALA B O 1
ATOM 2998 N N . LYS B 1 83 ? 9.523 17.859 7.641 1 80.38 83 LYS B N 1
ATOM 2999 C CA . LYS B 1 83 ? 9.93 16.719 6.812 1 80.38 83 LYS B CA 1
ATOM 3000 C C . LYS B 1 83 ? 10.852 15.781 7.582 1 80.38 83 LYS B C 1
ATOM 3002 O O . LYS B 1 83 ? 11.812 16.219 8.203 1 80.38 83 LYS B O 1
ATOM 3007 N N . GLN B 1 84 ? 10.383 14.602 7.801 1 77.38 84 GLN B N 1
ATOM 3008 C CA . GLN B 1 84 ? 11.172 13.578 8.484 1 77.38 84 GLN B CA 1
ATOM 3009 C C . GLN B 1 84 ? 11.781 12.594 7.484 1 77.38 84 GLN B C 1
ATOM 3011 O O . GLN B 1 84 ? 11.211 12.359 6.414 1 77.38 84 GLN B O 1
ATOM 3016 N N . ASN B 1 85 ? 12.953 12.125 7.941 1 78.81 85 ASN B N 1
ATOM 3017 C CA . ASN B 1 85 ? 13.484 11.008 7.172 1 78.81 85 ASN B CA 1
ATOM 3018 C C . ASN B 1 85 ? 12.523 9.82 7.16 1 78.81 85 ASN B C 1
ATOM 3020 O O . ASN B 1 85 ? 11.867 9.539 8.164 1 78.81 85 ASN B O 1
ATOM 3024 N N . PHE B 1 86 ? 12.219 9.234 6.098 1 86.75 86 PHE B N 1
ATOM 3025 C CA . PHE B 1 86 ? 11.438 8.016 5.922 1 86.75 86 PHE B CA 1
ATOM 3026 C C . PHE B 1 86 ? 9.961 8.273 6.211 1 86.75 86 PHE B C 1
ATOM 3028 O O . PHE B 1 86 ? 9.281 7.438 6.812 1 86.75 86 PHE B O 1
ATOM 3035 N N . PHE B 1 87 ? 9.5 9.547 5.977 1 87.81 87 PHE B N 1
ATOM 3036 C CA . PHE B 1 87 ? 8.102 9.93 6.137 1 87.81 87 PHE B CA 1
ATOM 3037 C C . PHE B 1 87 ? 7.184 8.93 5.441 1 87.81 87 PHE B C 1
ATOM 3039 O O . PHE B 1 87 ? 6.195 8.477 6.02 1 87.81 87 PHE B O 1
ATOM 3046 N N . LYS B 1 88 ? 7.531 8.57 4.207 1 92.12 88 LYS B N 1
ATOM 3047 C CA . LYS B 1 88 ? 6.715 7.648 3.426 1 92.12 88 LYS B CA 1
ATOM 3048 C C . LYS B 1 88 ? 6.652 6.273 4.086 1 92.12 88 LYS B C 1
ATOM 3050 O O . LYS B 1 88 ? 5.574 5.688 4.215 1 92.12 88 LYS B O 1
ATOM 3055 N N . GLU B 1 89 ? 7.766 5.793 4.602 1 93.5 89 GLU B N 1
ATOM 3056 C CA . GLU B 1 89 ? 7.844 4.504 5.281 1 93.5 89 GLU B CA 1
ATOM 3057 C C . GLU B 1 89 ? 6.98 4.488 6.535 1 93.5 89 GLU B C 1
ATOM 3059 O O . GLU B 1 89 ? 6.277 3.51 6.801 1 93.5 89 GLU B O 1
ATOM 3064 N N . ARG B 1 90 ? 7.023 5.578 7.215 1 91.19 90 ARG B N 1
ATOM 3065 C CA . ARG B 1 90 ? 6.246 5.652 8.445 1 91.19 90 ARG B CA 1
ATOM 3066 C C . ARG B 1 90 ? 4.75 5.562 8.148 1 91.19 90 ARG B C 1
ATOM 3068 O O . ARG B 1 90 ? 4.02 4.852 8.844 1 91.19 90 ARG B O 1
ATOM 3075 N N . THR B 1 91 ? 4.336 6.273 7.168 1 93.5 91 THR B N 1
ATOM 3076 C CA . THR B 1 91 ? 2.916 6.262 6.844 1 93.5 91 THR B CA 1
ATOM 3077 C C . THR B 1 91 ? 2.475 4.875 6.391 1 93.5 91 THR B C 1
ATOM 3079 O O . THR B 1 91 ? 1.382 4.422 6.738 1 93.5 91 THR B O 1
ATOM 3082 N N . ILE B 1 92 ? 3.307 4.207 5.609 1 95.88 92 ILE B N 1
ATOM 3083 C CA . ILE B 1 92 ? 3.016 2.854 5.152 1 95.88 92 ILE B CA 1
ATOM 3084 C C . ILE B 1 92 ? 2.939 1.911 6.352 1 95.88 92 ILE B C 1
ATOM 3086 O O . ILE B 1 92 ? 2.006 1.112 6.465 1 95.88 92 ILE B O 1
ATOM 3090 N N . TYR B 1 93 ? 3.891 2.07 7.262 1 94.75 93 TYR B N 1
ATOM 3091 C CA . TYR B 1 93 ? 3.908 1.279 8.484 1 94.75 93 TYR B CA 1
ATOM 3092 C C . TYR B 1 93 ? 2.639 1.507 9.297 1 94.75 93 TYR B C 1
ATOM 3094 O O . TYR B 1 93 ? 2.004 0.551 9.75 1 94.75 93 TYR B O 1
ATOM 3102 N N . TYR B 1 94 ? 2.211 2.754 9.414 1 94.19 94 TYR B N 1
ATOM 3103 C CA . TYR B 1 94 ? 1.04 3.113 10.203 1 94.19 94 TYR B CA 1
ATOM 3104 C C . TYR B 1 94 ? -0.23 2.535 9.594 1 94.19 94 TYR B C 1
ATOM 3106 O O . TYR B 1 94 ? -1.143 2.123 10.312 1 94.19 94 TYR B O 1
ATOM 3114 N N . ALA B 1 95 ? -0.283 2.443 8.312 1 96.31 95 ALA B N 1
ATOM 3115 C CA . ALA B 1 95 ? -1.474 1.969 7.617 1 96.31 95 ALA B CA 1
ATOM 3116 C C . ALA B 1 95 ? -1.69 0.477 7.852 1 96.31 95 ALA B C 1
ATOM 3118 O O . ALA B 1 95 ? -2.791 -0.038 7.641 1 96.31 95 ALA B O 1
ATOM 3119 N N . THR B 1 96 ? -0.636 -0.286 8.266 1 95.19 96 THR B N 1
ATOM 3120 C CA . THR B 1 96 ? -0.764 -1.726 8.461 1 95.19 96 THR B CA 1
ATOM 3121 C C . THR B 1 96 ? -1.656 -2.029 9.656 1 95.19 96 THR B C 1
ATOM 3123 O O . THR B 1 96 ? -2.299 -3.08 9.711 1 95.19 96 THR B O 1
ATOM 3126 N N . PHE B 1 97 ? -1.738 -1.111 10.609 1 93.25 97 PHE B N 1
ATOM 3127 C CA . PHE B 1 97 ? -2.469 -1.364 11.852 1 93.25 97 PHE B CA 1
ATOM 3128 C C . PHE B 1 97 ? -3.969 -1.424 11.586 1 93.25 97 PHE B C 1
ATOM 3130 O O . PHE B 1 97 ? -4.621 -2.42 11.906 1 93.25 97 PHE B O 1
ATOM 3137 N N . PRO B 1 98 ? -4.559 -0.387 10.953 1 95 98 PRO B N 1
ATOM 3138 C CA . PRO B 1 98 ? -5.992 -0.49 10.672 1 95 98 PRO B CA 1
ATOM 3139 C C . PRO B 1 98 ? -6.332 -1.649 9.742 1 95 98 PRO B C 1
ATOM 3141 O O . PRO B 1 98 ? -7.43 -2.201 9.812 1 95 98 PRO B O 1
ATOM 3144 N N . ILE B 1 99 ? -5.441 -2.037 8.828 1 94.69 99 ILE B N 1
ATOM 3145 C CA . ILE B 1 99 ? -5.676 -3.168 7.938 1 94.69 99 ILE B CA 1
ATOM 3146 C C . ILE B 1 99 ? -5.75 -4.457 8.75 1 94.69 99 ILE B C 1
ATOM 3148 O O . ILE B 1 99 ? -6.703 -5.23 8.617 1 94.69 99 ILE B O 1
ATOM 3152 N N . ARG B 1 100 ? -4.883 -4.641 9.633 1 90.81 100 ARG B N 1
ATOM 3153 C CA . ARG B 1 100 ? -4.766 -5.875 10.398 1 90.81 100 ARG B CA 1
ATOM 3154 C C . ARG B 1 100 ? -5.883 -5.984 11.43 1 90.81 100 ARG B C 1
ATOM 3156 O O . ARG B 1 100 ? -6.336 -7.086 11.75 1 90.81 100 ARG B O 1
ATOM 3163 N N . GLU B 1 101 ? -6.238 -4.867 11.945 1 89.88 101 GLU B N 1
ATOM 3164 C CA . GLU B 1 101 ? -7.25 -4.879 13 1 89.88 101 GLU B CA 1
ATOM 3165 C C . GLU B 1 101 ? -8.586 -5.387 12.469 1 89.88 101 GLU B C 1
ATOM 3167 O O . GLU B 1 101 ? -9.469 -5.746 13.25 1 89.88 101 GLU B O 1
ATOM 3172 N N . GLN B 1 102 ? -8.758 -5.488 11.188 1 92.06 102 GLN B N 1
ATOM 3173 C CA . GLN B 1 102 ? -10.023 -5.91 10.594 1 92.06 102 GLN B CA 1
ATOM 3174 C C . GLN B 1 102 ? -10.133 -7.43 10.555 1 92.06 102 GLN B C 1
ATOM 3176 O O . GLN B 1 102 ? -11.203 -7.973 10.266 1 92.06 102 GLN B O 1
ATOM 3181 N N . ALA B 1 103 ? -9.016 -8.102 10.75 1 87.75 103 ALA B N 1
ATOM 3182 C CA . ALA B 1 103 ? -9.008 -9.562 10.703 1 87.75 103 ALA B CA 1
ATOM 3183 C C . ALA B 1 103 ? -9.945 -10.148 11.758 1 87.75 103 ALA B C 1
ATOM 3185 O O . ALA B 1 103 ? -10.031 -9.641 12.875 1 87.75 103 ALA B O 1
ATOM 3186 N N . GLU B 1 104 ? -10.68 -11.148 11.352 1 81.81 104 GLU B N 1
ATOM 3187 C CA . GLU B 1 104 ? -11.578 -11.836 12.273 1 81.81 104 GLU B CA 1
ATOM 3188 C C . GLU B 1 104 ? -11.125 -13.266 12.523 1 81.81 104 GLU B C 1
ATOM 3190 O O . GLU B 1 104 ? -10.57 -13.914 11.633 1 81.81 104 GLU B O 1
ATOM 3195 N N . LYS B 1 105 ? -11.445 -13.68 13.742 1 76.19 105 LYS B N 1
ATOM 3196 C CA . LYS B 1 105 ? -11.164 -15.078 14.078 1 76.19 105 LYS B CA 1
ATOM 3197 C C . LYS B 1 105 ? -12.164 -16.016 13.398 1 76.19 105 LYS B C 1
ATOM 3199 O O . LYS B 1 105 ? -13.336 -15.68 13.258 1 76.19 105 LYS B O 1
ATOM 3204 N N . GLY B 1 106 ? -11.656 -17.219 13.039 1 74.31 106 GLY B N 1
ATOM 3205 C CA . GLY B 1 106 ? -12.531 -18.188 12.414 1 74.31 106 GLY B CA 1
ATOM 3206 C C . GLY B 1 106 ? -12.625 -18.031 10.906 1 74.31 106 GLY B C 1
ATOM 3207 O O . GLY B 1 106 ? -11.609 -17.938 10.219 1 74.31 106 GLY B O 1
ATOM 3208 N N . GLU B 1 107 ? -13.914 -18.062 10.438 1 78.31 107 GLU B N 1
ATOM 3209 C CA . GLU B 1 107 ? -14.133 -17.984 9 1 78.31 107 GLU B CA 1
ATOM 3210 C C . GLU B 1 107 ? -14.109 -16.547 8.516 1 78.31 107 GLU B C 1
ATOM 3212 O O . GLU B 1 107 ? -14.969 -15.742 8.898 1 78.31 107 GLU B O 1
ATOM 3217 N N . TRP B 1 108 ? -13.031 -16 8.109 1 82.19 108 TRP B N 1
ATOM 3218 C CA . TRP B 1 108 ? -12.859 -14.68 7.531 1 82.19 108 TRP B CA 1
ATOM 3219 C C . TRP B 1 108 ? -12.5 -14.766 6.051 1 82.19 108 TRP B C 1
ATOM 3221 O O . TRP B 1 108 ? -11.688 -15.609 5.656 1 82.19 108 TRP B O 1
ATOM 3231 N N . ASN B 1 109 ? -13.102 -13.953 5.25 1 83.69 109 ASN B N 1
ATOM 3232 C CA . ASN B 1 109 ? -12.891 -14.047 3.809 1 83.69 109 ASN B CA 1
ATOM 3233 C C . ASN B 1 109 ? -12 -12.914 3.299 1 83.69 109 ASN B C 1
ATOM 3235 O O . ASN B 1 109 ? -11.93 -12.672 2.094 1 83.69 109 ASN B O 1
ATOM 3239 N N . TYR B 1 110 ? -11.422 -12.062 4.203 1 88.19 110 TYR B N 1
ATOM 3240 C CA . TYR B 1 110 ? -10.469 -11.008 3.875 1 88.19 110 TYR B CA 1
ATOM 3241 C C . TYR B 1 110 ? -11.172 -9.797 3.283 1 88.19 110 TYR B C 1
ATOM 3243 O O . TYR B 1 110 ? -10.547 -8.969 2.617 1 88.19 110 TYR B O 1
ATOM 3251 N N . HIS B 1 111 ? -12.469 -9.727 3.471 1 91.56 111 HIS B N 1
ATOM 3252 C CA . HIS B 1 111 ? -13.188 -8.547 2.984 1 91.56 111 HIS B CA 1
ATOM 3253 C C . HIS B 1 111 ? -12.812 -7.305 3.779 1 91.56 111 HIS B C 1
ATOM 3255 O O . HIS B 1 111 ? -13.492 -6.949 4.742 1 91.56 111 HIS B O 1
ATOM 3261 N N . LEU B 1 112 ? -11.781 -6.613 3.328 1 94.81 112 LEU B N 1
ATOM 3262 C CA . LEU B 1 112 ? -11.266 -5.43 4.008 1 94.81 112 LEU B CA 1
ATOM 3263 C C . LEU B 1 112 ? -12.094 -4.199 3.664 1 94.81 112 LEU B C 1
ATOM 3265 O O . LEU B 1 112 ? -12.516 -4.027 2.518 1 94.81 112 LEU B O 1
ATOM 3269 N N . LYS B 1 113 ? -12.359 -3.385 4.66 1 95.5 113 LYS B N 1
ATOM 3270 C CA . LYS B 1 113 ? -12.914 -2.049 4.453 1 95.5 113 LYS B CA 1
ATOM 3271 C C . LYS B 1 113 ? -11.82 -1.051 4.086 1 95.5 113 LYS B C 1
ATOM 3273 O O . LYS B 1 113 ? -10.633 -1.31 4.305 1 95.5 113 LYS B O 1
ATOM 3278 N N . SER B 1 114 ? -12.25 0.063 3.525 1 97.25 114 SER B N 1
ATOM 3279 C CA . SER B 1 114 ? -11.297 1.062 3.055 1 97.25 114 SER B CA 1
ATOM 3280 C C . SER B 1 114 ? -10.5 1.654 4.211 1 97.25 114 SER B C 1
ATOM 3282 O O . SER B 1 114 ? -11.023 1.816 5.316 1 97.25 114 SER B O 1
ATOM 3284 N N . VAL B 1 115 ? -9.281 1.899 3.992 1 98 115 VAL B N 1
ATOM 3285 C CA . VAL B 1 115 ? -8.398 2.633 4.887 1 98 115 VAL B CA 1
ATOM 3286 C C . VAL B 1 115 ? -7.883 3.891 4.188 1 98 115 VAL B C 1
ATOM 3288 O O . VAL B 1 115 ? -7.32 3.812 3.094 1 98 115 VAL B O 1
ATOM 3291 N N . TYR B 1 116 ? -8.133 5.023 4.77 1 98.38 116 TYR B N 1
ATOM 3292 C CA . TYR B 1 116 ? -7.629 6.309 4.297 1 98.38 116 TYR B CA 1
ATOM 3293 C C . TYR B 1 116 ? -6.59 6.875 5.258 1 98.38 116 TYR B C 1
ATOM 3295 O O . TYR B 1 116 ? -6.828 6.949 6.465 1 98.38 116 TYR B O 1
ATOM 3303 N N . CYS B 1 117 ? -5.445 7.176 4.77 1 98.12 117 CYS B N 1
ATOM 3304 C CA . CYS B 1 117 ? -4.418 7.891 5.512 1 98.12 117 CYS B CA 1
ATOM 3305 C C . CYS B 1 117 ? -4.246 9.312 4.98 1 98.12 117 CYS B C 1
ATOM 3307 O O . CYS B 1 117 ? -3.754 9.508 3.871 1 98.12 117 CYS B O 1
ATOM 3309 N N . ILE B 1 118 ? -4.621 10.242 5.773 1 98.12 118 ILE B N 1
ATOM 3310 C CA . ILE B 1 118 ? -4.582 11.641 5.359 1 98.12 118 ILE B CA 1
ATOM 3311 C C . ILE B 1 118 ? -3.482 12.375 6.121 1 98.12 118 ILE B C 1
ATOM 3313 O O . ILE B 1 118 ? -3.469 12.383 7.355 1 98.12 118 ILE B O 1
ATOM 3317 N N . GLY B 1 119 ? -2.545 12.914 5.418 1 96.62 119 GLY B N 1
ATOM 3318 C CA . GLY B 1 119 ? -1.474 13.703 6.004 1 96.62 119 GLY B CA 1
ATOM 3319 C C . GLY B 1 119 ? -1.544 15.172 5.629 1 96.62 119 GLY B C 1
ATOM 3320 O O . GLY B 1 119 ? -1.551 15.516 4.445 1 96.62 119 GLY B O 1
ATOM 3321 N N . ILE B 1 120 ? -1.701 16.047 6.586 1 97.19 120 ILE B N 1
ATOM 3322 C CA . ILE B 1 120 ? -1.566 17.484 6.398 1 97.19 120 ILE B CA 1
ATOM 3323 C C . ILE B 1 120 ? -0.116 17.906 6.629 1 97.19 120 ILE B C 1
ATOM 3325 O O . ILE B 1 120 ? 0.378 17.859 7.758 1 97.19 120 ILE B O 1
ATOM 3329 N N . LEU B 1 121 ? 0.516 18.312 5.617 1 95.81 121 LEU B N 1
ATOM 3330 C CA . LEU B 1 121 ? 1.959 18.516 5.656 1 95.81 121 LEU B CA 1
ATOM 3331 C C . LEU B 1 121 ? 2.293 20 5.664 1 95.81 121 LEU B C 1
ATOM 3333 O O . LEU B 1 121 ? 1.901 20.734 4.754 1 95.81 121 LEU B O 1
ATOM 3337 N N . ASP B 1 122 ? 3.062 20.453 6.637 1 93.81 122 ASP B N 1
ATOM 3338 C CA . ASP B 1 12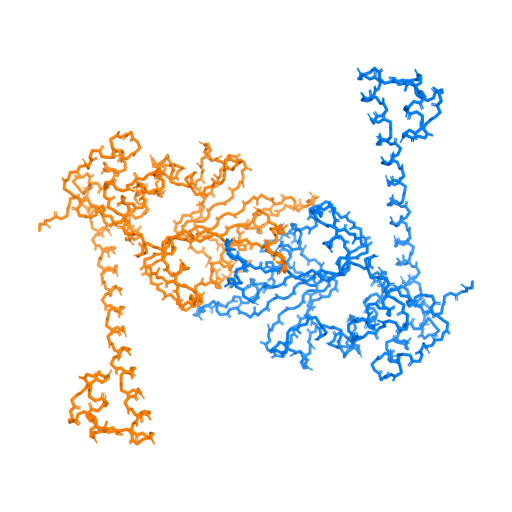2 ? 3.57 21.812 6.672 1 93.81 122 ASP B CA 1
ATOM 3339 C C . ASP B 1 122 ? 4.922 21.922 5.977 1 93.81 122 ASP B C 1
ATOM 3341 O O . ASP B 1 122 ? 5.801 22.656 6.418 1 93.81 122 ASP B O 1
ATOM 3345 N N . PHE B 1 123 ? 5.18 20.969 5.031 1 90.31 123 PHE B N 1
ATOM 3346 C CA . PHE B 1 123 ? 6.359 20.922 4.176 1 90.31 123 PHE B CA 1
ATOM 3347 C C . PHE B 1 123 ? 6.008 20.359 2.801 1 90.31 123 PHE B C 1
ATOM 3349 O O . PHE B 1 123 ? 4.875 19.922 2.572 1 90.31 123 PHE B O 1
ATOM 3356 N N . THR B 1 124 ? 6.891 20.453 1.877 1 90.19 124 THR B N 1
ATOM 3357 C CA . THR B 1 124 ? 6.703 19.891 0.544 1 90.19 124 THR B CA 1
ATOM 3358 C C . THR B 1 124 ? 7.605 18.688 0.336 1 90.19 124 THR B C 1
ATOM 3360 O O . THR B 1 124 ? 8.633 18.547 1 1 90.19 124 THR B O 1
ATOM 3363 N N . PHE B 1 125 ? 7.137 17.828 -0.598 1 85.5 125 PHE B N 1
ATOM 3364 C CA . PHE B 1 125 ? 8 16.75 -1.022 1 85.5 125 PHE B CA 1
ATOM 3365 C C . PHE B 1 125 ? 9.164 17.266 -1.863 1 85.5 125 PHE B C 1
ATOM 3367 O O . PHE B 1 125 ? 9.078 18.359 -2.434 1 85.5 125 PHE B O 1
ATOM 3374 N N . ASP B 1 126 ? 10.328 16.672 -1.88 1 76.75 126 ASP B N 1
ATOM 3375 C CA . ASP B 1 126 ? 11.5 17.172 -2.609 1 76.75 126 ASP B CA 1
ATOM 3376 C C . ASP B 1 126 ? 11.734 16.344 -3.873 1 76.75 126 ASP B C 1
ATOM 3378 O O . ASP B 1 126 ? 12.688 16.594 -4.613 1 76.75 126 ASP B O 1
ATOM 3382 N N . ASP B 1 127 ? 10.914 15.492 -4.223 1 72.75 127 ASP B N 1
ATOM 3383 C CA . ASP B 1 127 ? 11.242 14.578 -5.312 1 72.75 127 ASP B CA 1
ATOM 3384 C C . ASP B 1 127 ? 10.352 14.828 -6.527 1 72.75 127 ASP B C 1
ATOM 3386 O O . ASP B 1 127 ? 9.992 13.891 -7.238 1 72.75 127 ASP B O 1
ATOM 3390 N N . TYR B 1 128 ? 10.117 16.141 -6.758 1 74.25 128 TYR B N 1
ATOM 3391 C CA . TYR B 1 128 ? 9.25 16.469 -7.887 1 74.25 128 TYR B CA 1
ATOM 3392 C C . TYR B 1 128 ? 10.023 16.438 -9.195 1 74.25 128 TYR B C 1
ATOM 3394 O O . TYR B 1 128 ? 11.195 16.828 -9.242 1 74.25 128 TYR B O 1
ATOM 3402 N N . GLU B 1 129 ? 9.414 15.867 -10.141 1 69.56 129 GLU B N 1
ATOM 3403 C CA . GLU B 1 129 ? 10.047 15.758 -11.445 1 69.56 129 GLU B CA 1
ATOM 3404 C C . GLU B 1 129 ? 9.617 16.891 -12.367 1 69.56 129 GLU B C 1
ATOM 3406 O O . GLU B 1 129 ? 10.312 17.219 -13.336 1 69.56 129 GLU B O 1
ATOM 3411 N N . SER B 1 130 ? 8.398 17.438 -12.125 1 71.5 130 SER B N 1
ATOM 3412 C CA . SER B 1 130 ? 7.883 18.484 -13 1 71.5 130 SER B CA 1
ATOM 3413 C C . SER B 1 130 ? 7.352 19.656 -12.195 1 71.5 130 SER B C 1
ATOM 3415 O O . SER B 1 130 ? 7.035 19.516 -11.016 1 71.5 130 SER B O 1
ATOM 3417 N N . GLU B 1 131 ? 7.297 20.797 -12.812 1 70 131 GLU B N 1
ATOM 3418 C CA . GLU B 1 131 ? 6.836 22.016 -12.172 1 70 131 GLU B CA 1
ATOM 3419 C C . GLU B 1 131 ? 5.387 21.891 -11.719 1 70 131 GLU B C 1
ATOM 3421 O O . GLU B 1 131 ? 5.055 22.25 -10.586 1 70 131 GLU B O 1
ATOM 3426 N N . PRO B 1 132 ? 4.57 21.297 -12.547 1 74.44 132 PRO B N 1
ATOM 3427 C CA . PRO B 1 132 ? 3.188 21.172 -12.086 1 74.44 132 PRO B CA 1
ATOM 3428 C C . PRO B 1 132 ? 3.064 20.312 -10.828 1 74.44 132 PRO B C 1
ATOM 3430 O O . PRO B 1 132 ? 2.27 20.625 -9.938 1 74.44 132 PRO B O 1
ATOM 3433 N N . GLU B 1 133 ? 3.865 19.391 -10.766 1 77.81 133 GLU B N 1
ATOM 3434 C CA . GLU B 1 133 ? 3.842 18.531 -9.586 1 77.81 133 GLU B CA 1
ATOM 3435 C C . GLU B 1 133 ? 4.293 19.297 -8.344 1 77.81 133 GLU B C 1
ATOM 3437 O O . GLU B 1 133 ? 3.766 19.078 -7.25 1 77.81 133 GLU B O 1
ATOM 3442 N N . LYS B 1 134 ? 5.141 20.25 -8.625 1 82.75 134 LYS B N 1
ATOM 3443 C CA . LYS B 1 134 ? 5.734 21 -7.531 1 82.75 134 LYS B CA 1
ATOM 3444 C C . LYS B 1 134 ? 4.703 21.922 -6.875 1 82.75 134 LYS B C 1
ATOM 3446 O O . LYS B 1 134 ? 4.84 22.266 -5.703 1 82.75 134 LYS B O 1
ATOM 3451 N N . SER B 1 135 ? 3.734 22.234 -7.621 1 89.44 135 SER B N 1
ATOM 3452 C CA . SER B 1 135 ? 2.771 23.203 -7.109 1 89.44 135 SER B CA 1
ATOM 3453 C C . SER B 1 135 ? 1.489 22.516 -6.648 1 89.44 135 SER B C 1
ATOM 3455 O O . SER B 1 135 ? 0.575 23.172 -6.145 1 89.44 135 SER B O 1
ATOM 3457 N N . GLU B 1 136 ? 1.444 21.25 -6.742 1 93.31 136 GLU B N 1
ATOM 3458 C CA . GLU B 1 136 ? 0.236 20.531 -6.371 1 93.31 136 GLU B CA 1
ATOM 3459 C C . GLU B 1 136 ? 0.042 20.516 -4.855 1 93.31 136 GLU B C 1
ATOM 3461 O O . GLU B 1 136 ? 1.003 20.344 -4.105 1 93.31 136 GLU B O 1
ATOM 3466 N N . VAL B 1 137 ? -1.205 20.734 -4.461 1 96.38 137 VAL B N 1
ATOM 3467 C CA . VAL B 1 137 ? -1.528 20.797 -3.041 1 96.38 137 VAL B CA 1
ATOM 3468 C C . VAL B 1 137 ? -1.972 19.422 -2.551 1 96.38 137 VAL B C 1
ATOM 3470 O O . VAL B 1 137 ? -1.543 18.953 -1.488 1 96.38 137 VAL B O 1
ATOM 3473 N N . VAL B 1 138 ? -2.834 18.75 -3.363 1 97.25 138 VAL B N 1
ATOM 3474 C CA . VAL B 1 138 ? -3.424 17.469 -2.969 1 97.25 138 VAL B CA 1
ATOM 3475 C C . VAL B 1 138 ? -2.762 16.344 -3.746 1 97.25 138 VAL B C 1
ATOM 3477 O O . VAL B 1 138 ? -2.75 16.344 -4.98 1 97.25 138 VAL B O 1
ATOM 3480 N N . HIS B 1 139 ? -2.193 15.438 -3.072 1 96.31 139 HIS B N 1
ATOM 3481 C CA . HIS B 1 139 ? -1.624 14.227 -3.648 1 96.31 139 HIS B CA 1
ATOM 3482 C C . HIS B 1 139 ? -2.406 12.992 -3.217 1 96.31 139 HIS B C 1
ATOM 3484 O O . HIS B 1 139 ? -2.578 12.742 -2.021 1 96.31 139 HIS B O 1
ATOM 3490 N N . THR B 1 140 ? -2.916 12.25 -4.145 1 97.62 140 THR B N 1
ATOM 3491 C CA . THR B 1 140 ? -3.617 11 -3.875 1 97.62 140 THR B CA 1
ATOM 3492 C C . THR B 1 140 ? -2.791 9.805 -4.344 1 97.62 140 THR B C 1
ATOM 3494 O O . THR B 1 140 ? -2.432 9.711 -5.52 1 97.62 140 THR B O 1
ATOM 3497 N N . ILE B 1 141 ? -2.467 8.992 -3.445 1 98 141 ILE B N 1
ATOM 3498 C CA . ILE B 1 141 ? -1.63 7.828 -3.707 1 98 141 ILE B CA 1
ATOM 3499 C C . ILE B 1 141 ? -2.463 6.555 -3.578 1 98 141 ILE B C 1
ATOM 3501 O O . ILE B 1 141 ? -3.166 6.363 -2.582 1 98 141 ILE B O 1
ATOM 3505 N N . LYS B 1 142 ? -2.48 5.652 -4.566 1 98.25 142 LYS B N 1
ATOM 3506 C CA . LYS B 1 142 ? -3.137 4.348 -4.578 1 98.25 142 LYS B CA 1
ATOM 3507 C C . LYS B 1 142 ? -2.229 3.281 -5.184 1 98.25 142 LYS B C 1
ATOM 3509 O O . LYS B 1 142 ? -1.185 3.6 -5.754 1 98.25 142 LYS B O 1
ATOM 3514 N N . LEU B 1 143 ? -2.59 2.092 -4.977 1 98.31 143 LEU B N 1
ATOM 3515 C CA . LEU B 1 143 ? -1.932 0.987 -5.664 1 98.31 143 LEU B CA 1
ATOM 3516 C C . LEU B 1 143 ? -2.367 0.921 -7.125 1 98.31 143 LEU B C 1
ATOM 3518 O O . LEU B 1 143 ? -3.547 0.714 -7.418 1 98.31 143 LEU B O 1
ATOM 3522 N N . LYS B 1 144 ? -1.41 1.116 -7.996 1 97.38 144 LYS B N 1
ATOM 3523 C CA . LYS B 1 144 ? -1.681 1.122 -9.43 1 97.38 144 LYS B CA 1
ATOM 3524 C C . LYS B 1 144 ? -0.723 0.196 -10.172 1 97.38 144 LYS B C 1
ATOM 3526 O O . LYS B 1 144 ? 0.402 -0.034 -9.727 1 97.38 144 LYS B O 1
ATOM 3531 N N . ASN B 1 145 ? -1.213 -0.309 -11.258 1 95.19 145 ASN B N 1
ATOM 3532 C CA . ASN B 1 145 ? -0.355 -1.182 -12.047 1 95.19 145 ASN B CA 1
ATOM 3533 C C . ASN B 1 145 ? 0.57 -0.38 -12.961 1 95.19 145 ASN B C 1
ATOM 3535 O O . ASN B 1 145 ? 0.637 0.846 -12.859 1 95.19 145 ASN B O 1
ATOM 3539 N N . GLN B 1 146 ? 1.381 -1.021 -13.758 1 94 146 GLN B N 1
ATOM 3540 C CA . GLN B 1 146 ? 2.406 -0.411 -14.602 1 94 146 GLN B CA 1
ATOM 3541 C C . GLN B 1 146 ? 1.787 0.538 -15.625 1 94 146 GLN B C 1
ATOM 3543 O O . GLN B 1 146 ? 2.465 1.428 -16.141 1 94 146 GLN B O 1
ATOM 3548 N N . ASN B 1 147 ? 0.463 0.43 -15.891 1 92.75 147 ASN B N 1
ATOM 3549 C CA . ASN B 1 147 ? -0.218 1.275 -16.859 1 92.75 147 ASN B CA 1
ATOM 3550 C C . ASN B 1 147 ? -0.95 2.432 -16.188 1 92.75 147 ASN B C 1
ATOM 3552 O O . ASN B 1 147 ? -1.649 3.201 -16.859 1 92.75 147 ASN B O 1
ATOM 3556 N N . GLY B 1 148 ? -0.85 2.557 -14.867 1 93.5 148 GLY B N 1
ATOM 3557 C CA . GLY B 1 148 ? -1.454 3.66 -14.133 1 93.5 148 GLY B CA 1
ATOM 3558 C C . GLY B 1 148 ? -2.881 3.381 -13.703 1 93.5 148 GLY B C 1
ATOM 3559 O O . GLY B 1 148 ? -3.541 4.246 -13.125 1 93.5 148 GLY B O 1
ATOM 3560 N N . LYS B 1 149 ? -3.375 2.195 -13.992 1 93.94 149 LYS B N 1
ATOM 3561 C CA . LYS B 1 149 ? -4.727 1.833 -13.57 1 93.94 149 LYS B CA 1
ATOM 3562 C C . LYS B 1 149 ? -4.762 1.46 -12.094 1 93.94 149 LYS B C 1
ATOM 3564 O O . LYS B 1 149 ? -3.883 0.743 -11.609 1 93.94 149 LYS B O 1
ATOM 3569 N N . VAL B 1 150 ? -5.785 1.983 -11.43 1 95.81 150 VAL B N 1
ATOM 3570 C CA . VAL B 1 150 ? -5.926 1.671 -10.008 1 95.81 150 VAL B CA 1
ATOM 3571 C C . VAL B 1 150 ? -6.18 0.176 -9.828 1 95.81 150 VAL B C 1
ATOM 3573 O O . VAL B 1 150 ? -7.121 -0.372 -10.414 1 95.81 150 VAL B O 1
ATOM 3576 N N . PHE B 1 151 ? -5.348 -0.513 -9.117 1 94.88 151 PHE B N 1
ATOM 3577 C CA . PHE B 1 151 ? -5.445 -1.942 -8.844 1 94.88 151 PHE B CA 1
ATOM 3578 C C . PHE B 1 151 ? -6.312 -2.203 -7.617 1 94.88 151 PHE B C 1
ATOM 3580 O O . PHE B 1 151 ? -7.113 -3.141 -7.602 1 94.88 151 PHE B O 1
ATOM 3587 N N . TYR B 1 152 ? -6.164 -1.416 -6.594 1 94.69 152 TYR B N 1
ATOM 3588 C CA . TYR B 1 152 ? -6.855 -1.548 -5.316 1 94.69 152 TYR B CA 1
ATOM 3589 C C . TYR B 1 152 ? -7.332 -0.192 -4.812 1 94.69 152 TYR B C 1
ATOM 3591 O O . TYR B 1 152 ? -6.531 0.724 -4.613 1 94.69 152 TYR B O 1
ATOM 3599 N N . ASP B 1 153 ? -8.602 -0.056 -4.539 1 94.56 153 ASP B N 1
ATOM 3600 C CA . ASP B 1 153 ? -9.156 1.271 -4.285 1 94.56 153 ASP B CA 1
ATOM 3601 C C . ASP B 1 153 ? -9.508 1.443 -2.811 1 94.56 153 ASP B C 1
ATOM 3603 O O . ASP B 1 153 ? -9.984 2.506 -2.402 1 94.56 153 ASP B O 1
ATOM 3607 N N . LYS B 1 154 ? -9.219 0.418 -1.978 1 96.75 154 LYS B N 1
ATOM 3608 C CA . LYS B 1 154 ? -9.633 0.517 -0.582 1 96.75 154 LYS B CA 1
ATOM 3609 C C . LYS B 1 154 ? -8.453 0.88 0.318 1 96.75 154 LYS B C 1
ATOM 3611 O O . LYS B 1 154 ? -8.562 0.81 1.545 1 96.75 154 LYS B O 1
ATOM 3616 N N . LEU B 1 155 ? -7.332 1.241 -0.213 1 98.19 155 LEU B N 1
ATOM 3617 C CA . LEU B 1 155 ? -6.188 1.812 0.488 1 98.19 155 LEU B CA 1
ATOM 3618 C C . LEU B 1 155 ? -5.715 3.094 -0.192 1 98.19 155 LEU B C 1
ATOM 3620 O O . LEU B 1 155 ? -5.164 3.051 -1.292 1 98.19 155 LEU B O 1
ATOM 3624 N N . THR B 1 156 ? -5.973 4.164 0.441 1 98.56 156 THR B N 1
ATOM 3625 C CA . THR B 1 156 ? -5.688 5.453 -0.18 1 98.56 156 THR B CA 1
ATOM 3626 C C . THR B 1 156 ? -4.914 6.355 0.776 1 98.56 156 THR B C 1
ATOM 3628 O O . THR B 1 156 ? -5.27 6.477 1.951 1 98.56 156 THR B O 1
ATOM 3631 N N . TYR B 1 157 ? -3.83 6.898 0.302 1 98.31 157 TYR B N 1
ATOM 3632 C CA . TYR B 1 157 ? -3.107 7.957 0.999 1 98.31 157 TYR B CA 1
ATOM 3633 C C . TYR B 1 157 ? -3.383 9.312 0.364 1 98.31 157 TYR B C 1
ATOM 3635 O O . TYR B 1 157 ? -3.334 9.453 -0.86 1 98.31 157 TYR B O 1
ATOM 3643 N N . ILE B 1 158 ? -3.695 10.211 1.156 1 98.38 158 ILE B N 1
ATOM 3644 C CA . ILE B 1 158 ? -3.908 11.578 0.687 1 98.38 158 ILE B CA 1
ATOM 3645 C C . ILE B 1 158 ? -3 12.539 1.455 1 98.38 158 ILE B C 1
ATOM 3647 O O . ILE B 1 158 ? -3.07 12.617 2.684 1 98.38 158 ILE B O 1
ATOM 3651 N N . TYR B 1 159 ? -2.162 13.242 0.748 1 97 159 TYR B N 1
ATOM 3652 C CA . TYR B 1 159 ? -1.266 14.219 1.361 1 97 159 TYR B CA 1
ATOM 3653 C C . TYR B 1 159 ? -1.603 15.633 0.907 1 97 159 TYR B C 1
ATOM 3655 O O . TYR B 1 159 ? -1.783 15.883 -0.288 1 97 159 TYR B O 1
ATOM 3663 N N . LEU B 1 160 ? -1.734 16.516 1.832 1 97.94 160 LEU B N 1
ATOM 3664 C CA . LEU B 1 160 ? -1.954 17.922 1.563 1 97.94 160 LEU B CA 1
ATOM 3665 C C . LEU B 1 160 ? -0.686 18.734 1.825 1 97.94 160 LEU B C 1
ATOM 3667 O O . LEU B 1 160 ? -0.33 18.984 2.979 1 97.94 160 LEU B O 1
ATOM 3671 N N . GLU B 1 161 ? -0.023 19.156 0.801 1 96.44 161 GLU B N 1
ATOM 3672 C CA . GLU B 1 161 ? 1.133 20.031 0.958 1 96.44 161 GLU B CA 1
ATOM 3673 C C . GLU B 1 161 ? 0.702 21.484 1.171 1 96.44 161 GLU B C 1
ATOM 3675 O O . GLU B 1 161 ? 0.587 22.25 0.213 1 96.44 161 GLU B O 1
ATOM 3680 N N . MET B 1 162 ? 0.644 21.891 2.371 1 97 162 MET B N 1
ATOM 3681 C CA . MET B 1 162 ? 0.031 23.156 2.752 1 97 162 MET B CA 1
ATOM 3682 C C . MET B 1 162 ? 0.831 24.328 2.205 1 97 162 MET B C 1
ATOM 3684 O O . MET B 1 162 ? 0.256 25.344 1.798 1 97 162 MET B O 1
ATOM 3688 N N . PRO B 1 163 ? 2.176 24.188 2.131 1 94.69 163 PRO B N 1
ATOM 3689 C CA . PRO B 1 163 ? 2.932 25.312 1.59 1 94.69 163 PRO B CA 1
ATOM 3690 C C . PRO B 1 163 ? 2.572 25.625 0.138 1 94.69 163 PRO B C 1
ATOM 3692 O O . PRO B 1 163 ? 2.754 26.766 -0.318 1 94.69 163 PRO B O 1
ATOM 3695 N N . ASN B 1 164 ? 2.053 24.672 -0.55 1 95.44 164 ASN B N 1
ATOM 3696 C CA . ASN B 1 164 ? 1.716 24.859 -1.957 1 95.44 164 ASN B CA 1
ATOM 3697 C C . ASN B 1 164 ? 0.355 25.531 -2.121 1 95.44 164 ASN B C 1
ATOM 3699 O O . ASN B 1 164 ? 0.015 26 -3.209 1 95.44 164 ASN B O 1
ATOM 3703 N N . PHE B 1 165 ? -0.448 25.562 -1.1 1 97.31 165 PHE B N 1
ATOM 3704 C CA . PHE B 1 165 ? -1.725 26.266 -1.167 1 97.31 165 PHE B CA 1
ATOM 3705 C C . PHE B 1 165 ? -1.519 27.766 -1.094 1 97.31 165 PHE B C 1
ATOM 3707 O O . PHE B 1 165 ? -1.223 28.312 -0.026 1 97.31 165 PHE B O 1
ATOM 3714 N N . LYS B 1 166 ? -1.787 28.484 -2.176 1 96.19 166 LYS B N 1
ATOM 3715 C CA . LYS B 1 166 ? -1.454 29.906 -2.262 1 96.19 166 LYS B CA 1
ATOM 3716 C C . LYS B 1 166 ? -2.684 30.75 -2.609 1 96.19 166 LYS B C 1
ATOM 3718 O O . LYS B 1 166 ? -2.576 31.953 -2.859 1 96.19 166 LYS B O 1
ATOM 3723 N N . LYS B 1 167 ? -3.789 30.125 -2.582 1 95.94 167 LYS B N 1
ATOM 3724 C CA . LYS B 1 167 ? -4.996 30.844 -2.969 1 95.94 167 LYS B CA 1
ATOM 3725 C C . LYS B 1 167 ? -5.328 31.938 -1.955 1 95.94 167 LYS B C 1
ATOM 3727 O O . LYS B 1 167 ? -5.168 31.734 -0.749 1 95.94 167 LYS B O 1
ATOM 3732 N N . GLN B 1 168 ? -5.859 33 -2.484 1 95.56 168 GLN B N 1
ATOM 3733 C CA . GLN B 1 168 ? -6.383 34.094 -1.66 1 95.56 168 GLN B CA 1
ATOM 3734 C C . GLN B 1 168 ? -7.875 33.906 -1.402 1 95.56 168 GLN B C 1
ATOM 3736 O O . GLN B 1 168 ? -8.523 33.062 -2.039 1 95.56 168 GLN B O 1
ATOM 3741 N N . GLU B 1 169 ? -8.312 34.688 -0.495 1 94.94 169 GLU B N 1
ATOM 3742 C CA . GLU B 1 169 ? -9.711 34.625 -0.095 1 94.94 169 GLU B CA 1
ATOM 3743 C C . GLU B 1 169 ? -10.633 34.688 -1.306 1 94.94 169 GLU B C 1
ATOM 3745 O O . GLU B 1 169 ? -11.625 33.969 -1.385 1 94.94 169 GLU B O 1
ATOM 3750 N N . THR B 1 170 ? -10.359 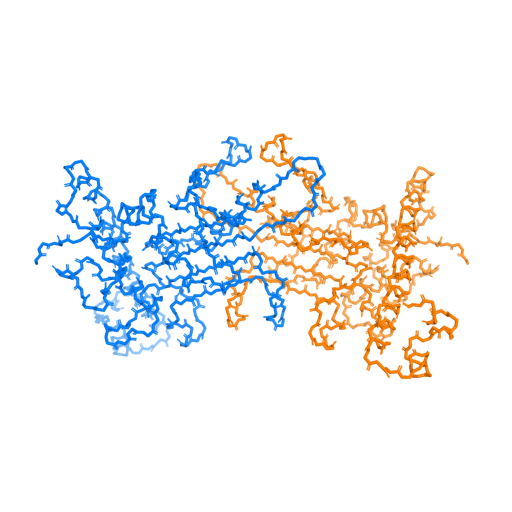35.5 -2.307 1 94.19 170 THR B N 1
ATOM 3751 C CA . THR B 1 170 ? -11.195 35.75 -3.469 1 94.19 170 THR B CA 1
ATOM 3752 C C . THR B 1 170 ? -11.141 34.594 -4.457 1 94.19 170 THR B C 1
ATOM 3754 O O . THR B 1 170 ? -11.969 34.5 -5.363 1 94.19 170 THR B O 1
ATOM 3757 N N . ASP B 1 171 ? -10.164 33.688 -4.262 1 95.75 171 ASP B N 1
ATOM 3758 C CA . ASP B 1 171 ? -9.93 32.656 -5.254 1 95.75 171 ASP B CA 1
ATOM 3759 C C . ASP B 1 171 ? -10.406 31.297 -4.746 1 95.75 171 ASP B C 1
ATOM 3761 O O . ASP B 1 171 ? -10.133 30.266 -5.363 1 95.75 171 ASP B O 1
ATOM 3765 N N . LEU B 1 172 ? -11.07 31.312 -3.625 1 96 172 LEU B N 1
ATOM 3766 C CA . LEU B 1 172 ? -11.555 30.047 -3.08 1 96 172 LEU B CA 1
ATOM 3767 C C . LEU B 1 172 ? -12.75 29.547 -3.873 1 96 172 LEU B C 1
ATOM 3769 O O . LEU B 1 172 ? -13.781 30.219 -3.949 1 96 172 LEU B O 1
ATOM 3773 N N . ASN B 1 173 ? -12.719 28.328 -4.52 1 93.94 173 ASN B N 1
ATOM 3774 C CA . ASN B 1 173 ? -13.734 27.844 -5.445 1 93.94 173 ASN B CA 1
ATOM 3775 C C . ASN B 1 173 ? -14.336 26.516 -4.973 1 93.94 173 ASN B C 1
ATOM 3777 O O . ASN B 1 173 ? -15.211 25.953 -5.637 1 93.94 173 ASN B O 1
ATOM 3781 N N . SER B 1 174 ? -13.883 25.953 -3.902 1 96.25 174 SER B N 1
ATOM 3782 C CA . SER B 1 174 ? -14.391 24.688 -3.381 1 96.25 174 SER B CA 1
ATOM 3783 C C . SER B 1 174 ? -14.406 24.672 -1.856 1 96.25 174 SER B C 1
ATOM 3785 O O . SER B 1 174 ? -13.773 25.531 -1.223 1 96.25 174 SER B O 1
ATOM 3787 N N . ARG B 1 175 ? -15.133 23.781 -1.311 1 96.81 175 ARG B N 1
ATOM 3788 C CA . ARG B 1 175 ? -15.156 23.641 0.141 1 96.81 175 ARG B CA 1
ATOM 3789 C C . ARG B 1 175 ? -13.789 23.234 0.674 1 96.81 175 ARG B C 1
ATOM 3791 O O . ARG B 1 175 ? -13.391 23.656 1.764 1 96.81 175 ARG B O 1
ATOM 3798 N N . LEU B 1 176 ? -13.078 22.422 -0.14 1 98 176 LEU B N 1
ATOM 3799 C CA . LEU B 1 176 ? -11.703 22.094 0.232 1 98 176 LEU B CA 1
ATOM 3800 C C . LEU B 1 176 ? -10.844 23.344 0.316 1 98 176 LEU B C 1
ATOM 3802 O O . LEU B 1 176 ? -10.078 23.516 1.271 1 98 176 LEU B O 1
ATOM 3806 N N . ASP B 1 177 ? -10.992 24.219 -0.606 1 98 177 ASP B N 1
ATOM 3807 C CA . ASP B 1 177 ? -10.258 25.484 -0.572 1 98 177 ASP B CA 1
ATOM 3808 C C . ASP B 1 177 ? -10.508 26.234 0.74 1 98 177 ASP B C 1
ATOM 3810 O O . ASP B 1 177 ? -9.57 26.766 1.336 1 98 177 ASP B O 1
ATOM 3814 N N . LYS B 1 178 ? -11.727 26.234 1.129 1 97.94 178 LYS B N 1
ATOM 3815 C CA . LYS B 1 178 ? -12.086 26.953 2.35 1 97.94 178 LYS B CA 1
ATOM 3816 C C . LYS B 1 178 ? -11.406 26.344 3.568 1 97.94 178 LYS B C 1
ATOM 3818 O O . LYS B 1 178 ? -10.867 27.062 4.41 1 97.94 178 LYS B O 1
ATOM 3823 N N . TRP B 1 179 ? -11.375 25.047 3.629 1 98.38 179 TRP B N 1
ATOM 3824 C CA . TRP B 1 179 ? -10.727 24.375 4.754 1 98.38 179 TRP B CA 1
ATOM 3825 C C . TRP B 1 179 ? -9.227 24.625 4.75 1 98.38 179 TRP B C 1
ATOM 3827 O O . TRP B 1 179 ? -8.641 24.922 5.797 1 98.38 179 TRP B O 1
ATOM 3837 N N . LEU B 1 180 ? -8.617 24.5 3.568 1 98.38 180 LEU B N 1
ATOM 3838 C CA . LEU B 1 180 ? -7.184 24.75 3.479 1 98.38 180 LEU B CA 1
ATOM 3839 C C . LEU B 1 180 ? -6.852 26.188 3.842 1 98.38 180 LEU B C 1
ATOM 3841 O O . LEU B 1 180 ? -5.871 26.438 4.543 1 98.38 180 LEU B O 1
ATOM 3845 N N . TYR B 1 181 ? -7.688 27.109 3.396 1 98.06 181 TYR B N 1
ATOM 3846 C CA . TYR B 1 181 ? -7.516 28.516 3.727 1 98.06 181 TYR B CA 1
ATOM 3847 C C . TYR B 1 181 ? -7.672 28.75 5.227 1 98.06 181 TYR B C 1
ATOM 3849 O O . TYR B 1 181 ? -6.891 29.484 5.832 1 98.06 181 TYR B O 1
ATOM 3857 N N . PHE B 1 182 ? -8.68 28.156 5.781 1 98.06 182 PHE B N 1
ATOM 3858 C CA . PHE B 1 182 ? -8.93 28.234 7.219 1 98.06 182 PHE B CA 1
ATOM 3859 C C . PHE B 1 182 ? -7.719 27.734 8 1 98.06 182 PHE B C 1
ATOM 3861 O O . PHE B 1 182 ? -7.199 28.438 8.867 1 98.06 182 PHE B O 1
ATOM 3868 N N . ILE B 1 183 ? -7.215 26.547 7.676 1 97.75 183 ILE B N 1
ATOM 3869 C CA . ILE B 1 183 ? -6.113 25.906 8.398 1 97.75 183 ILE B CA 1
ATOM 3870 C C . ILE B 1 183 ? -4.855 26.766 8.258 1 97.75 183 ILE B C 1
ATOM 3872 O O . ILE B 1 183 ? -4.145 27 9.242 1 97.75 183 ILE B O 1
ATOM 3876 N N . LYS B 1 184 ? -4.641 27.266 7.117 1 96.75 184 LYS B N 1
ATOM 3877 C CA . LYS B 1 184 ? -3.404 27.984 6.816 1 96.75 184 LYS B CA 1
ATOM 3878 C C . LYS B 1 184 ? -3.385 29.344 7.5 1 96.75 184 LYS B C 1
ATOM 3880 O O . LYS B 1 184 ? -2.328 29.812 7.926 1 96.75 184 LYS B O 1
ATOM 3885 N N . ASN B 1 185 ? -4.551 29.969 7.703 1 96.62 185 ASN B N 1
ATOM 3886 C CA . ASN B 1 185 ? -4.551 31.391 8.062 1 96.62 185 ASN B CA 1
ATOM 3887 C C . ASN B 1 185 ? -5.215 31.625 9.414 1 96.62 185 ASN B C 1
ATOM 3889 O O . ASN B 1 185 ? -5.281 32.75 9.891 1 96.62 185 ASN B O 1
ATOM 3893 N N . LEU B 1 186 ? -5.684 30.672 10.031 1 97.12 186 LEU B N 1
ATOM 3894 C CA . LEU B 1 186 ? -6.504 30.797 11.227 1 97.12 186 LEU B CA 1
ATOM 3895 C C . LEU B 1 186 ? -5.82 31.688 12.258 1 97.12 186 LEU B C 1
ATOM 3897 O O . LEU B 1 186 ? -6.445 32.594 12.812 1 97.12 186 LEU B O 1
ATOM 3901 N N . GLU B 1 187 ? -4.582 31.469 12.492 1 95.19 187 GLU B N 1
ATOM 3902 C CA . GLU B 1 187 ? -3.855 32.188 13.531 1 95.19 187 GLU B CA 1
ATOM 3903 C C . GLU B 1 187 ? -3.801 33.688 13.219 1 95.19 187 GLU B C 1
ATOM 3905 O O . GLU B 1 187 ? -3.643 34.5 14.133 1 95.19 187 GLU B O 1
ATOM 3910 N N . ASP B 1 188 ? -3.992 34.062 12 1 95.25 188 ASP B N 1
ATOM 3911 C CA . ASP B 1 188 ? -3.834 35.438 11.578 1 95.25 188 ASP B CA 1
ATOM 3912 C C . ASP B 1 188 ? -5.176 36.188 11.562 1 95.25 188 ASP B C 1
ATOM 3914 O O . ASP B 1 188 ? -5.219 37.406 11.469 1 95.25 188 ASP B O 1
ATOM 3918 N N . PHE B 1 189 ? -6.25 35.469 11.695 1 95.69 189 PHE B N 1
ATOM 3919 C CA . PHE B 1 189 ? -7.566 36.094 11.633 1 95.69 189 PHE B CA 1
ATOM 3920 C C . PHE B 1 189 ? -7.879 36.844 12.93 1 95.69 189 PHE B C 1
ATOM 3922 O O . PHE B 1 189 ? -7.508 36.375 14.008 1 95.69 189 PHE B O 1
ATOM 3929 N N . GLN B 1 190 ? -8.562 37.969 12.836 1 95.56 190 GLN B N 1
ATOM 3930 C CA . GLN B 1 190 ? -9.07 38.719 13.984 1 95.56 190 GLN B CA 1
ATOM 3931 C C . GLN B 1 190 ? -10.594 38.719 14.023 1 95.56 190 GLN B C 1
ATOM 3933 O O . GLN B 1 190 ? -11.195 39.062 15.039 1 95.56 190 GLN B O 1
ATOM 3938 N N . ASN B 1 191 ? -11.125 38.406 12.883 1 93.06 191 ASN B N 1
ATOM 3939 C CA . ASN B 1 191 ? -12.562 38.219 12.719 1 93.06 191 ASN B CA 1
ATOM 3940 C C . ASN B 1 191 ? -12.875 37.094 11.75 1 93.06 191 ASN B C 1
ATOM 3942 O O . ASN B 1 191 ? -11.992 36.625 11.023 1 93.06 191 ASN B O 1
ATOM 3946 N N . ILE B 1 192 ? -14.008 36.594 11.812 1 94.5 192 ILE B N 1
ATOM 3947 C CA . ILE B 1 192 ? -14.422 35.562 10.875 1 94.5 192 ILE B CA 1
ATOM 3948 C C . ILE B 1 192 ? -14.664 36.156 9.5 1 94.5 192 ILE B C 1
ATOM 3950 O O . ILE B 1 192 ? -15.602 36.938 9.312 1 94.5 192 ILE B O 1
ATOM 3954 N N . PRO B 1 193 ? -13.859 35.781 8.539 1 94.12 193 PRO B N 1
ATOM 3955 C CA . PRO B 1 193 ? -14.117 36.281 7.188 1 94.12 193 PRO B CA 1
ATOM 3956 C C . PRO B 1 193 ? -15.492 35.906 6.656 1 94.12 193 PRO B C 1
ATOM 3958 O O . PRO B 1 193 ? -15.992 34.812 6.969 1 94.12 193 PRO B O 1
ATOM 3961 N N . THR B 1 194 ? -16.062 36.656 5.742 1 92.44 194 THR B N 1
ATOM 3962 C CA . THR B 1 194 ? -17.406 36.469 5.223 1 92.44 194 THR B CA 1
ATOM 3963 C C . THR B 1 194 ? -17.516 35.188 4.422 1 92.44 194 THR B C 1
ATOM 3965 O O . THR B 1 194 ? -18.578 34.562 4.371 1 92.44 194 THR B O 1
ATOM 3968 N N . ILE B 1 195 ? -16.406 34.75 3.916 1 92.31 195 ILE B N 1
ATOM 3969 C CA . ILE B 1 195 ? -16.375 33.562 3.076 1 92.31 195 ILE B CA 1
ATOM 3970 C C . ILE B 1 195 ? -16.672 32.344 3.926 1 92.31 195 ILE B C 1
ATOM 3972 O O . ILE B 1 195 ? -17.078 31.297 3.4 1 92.31 195 ILE B O 1
ATOM 3976 N N . PHE B 1 196 ? -16.531 32.469 5.25 1 93.06 196 PHE B N 1
ATOM 3977 C CA . PHE B 1 196 ? -16.734 31.344 6.164 1 93.06 196 PHE B CA 1
ATOM 3978 C C . PHE B 1 196 ? -18.109 31.438 6.824 1 93.06 196 PHE B C 1
ATOM 3980 O O . PHE B 1 196 ? -18.328 30.891 7.898 1 93.06 196 PHE B O 1
ATOM 3987 N N . LYS B 1 197 ? -19 32.094 6.215 1 87.25 197 LYS B N 1
ATOM 3988 C CA . LYS B 1 197 ? -20.297 32.312 6.859 1 87.25 197 LYS B CA 1
ATOM 3989 C C . LYS B 1 197 ? -21.203 31.094 6.664 1 87.25 197 LYS B C 1
ATOM 3991 O O . LYS B 1 197 ? -22.062 31.094 5.781 1 87.25 197 LYS B O 1
ATOM 3996 N N . ASP B 1 198 ? -20.969 29.969 7.344 1 91.88 198 ASP B N 1
ATOM 3997 C CA . ASP B 1 198 ? -21.844 28.828 7.516 1 91.88 198 ASP B CA 1
ATOM 3998 C C . ASP B 1 198 ? -21.656 28.188 8.891 1 91.88 198 ASP B C 1
ATOM 4000 O O . ASP B 1 198 ? -20.75 28.562 9.633 1 91.88 198 ASP B O 1
ATOM 4004 N N . GLU B 1 199 ? -22.453 27.328 9.219 1 94.44 199 GLU B N 1
ATOM 4005 C CA . GLU B 1 199 ? -22.547 26.797 10.57 1 94.44 199 GLU B CA 1
ATOM 4006 C C . GLU B 1 199 ? -21.281 26.031 10.953 1 94.44 199 GLU B C 1
ATOM 4008 O O . GLU B 1 199 ? -20.781 26.156 12.07 1 94.44 199 GLU B O 1
ATOM 4013 N N . VAL B 1 200 ? -20.719 25.312 10.055 1 96.94 200 VAL B N 1
ATOM 4014 C CA . VAL B 1 200 ? -19.578 24.453 10.336 1 96.94 200 VAL B CA 1
ATOM 4015 C C . VAL B 1 200 ? -18.344 25.312 10.648 1 96.94 200 VAL B C 1
ATOM 4017 O O . VAL B 1 200 ? -17.703 25.125 11.68 1 96.94 200 VAL B O 1
ATOM 4020 N N . PHE B 1 201 ? -18.047 26.297 9.82 1 97.44 201 PHE B N 1
ATOM 4021 C CA . PHE B 1 201 ? -16.875 27.141 10.031 1 97.44 201 PHE B CA 1
ATOM 4022 C C . PHE B 1 201 ? -17.062 28.047 11.234 1 97.44 201 PHE B C 1
ATOM 4024 O O . PHE B 1 201 ? -16.109 28.359 11.945 1 97.44 201 PHE B O 1
ATOM 4031 N N . THR B 1 202 ? -18.281 28.484 11.422 1 96.06 202 THR B N 1
ATOM 4032 C CA . THR B 1 202 ? -18.562 29.281 12.617 1 96.06 202 THR B CA 1
ATOM 4033 C C . THR B 1 202 ? -18.203 28.484 13.875 1 96.06 202 THR B C 1
ATOM 4035 O O . THR B 1 202 ? -17.562 29.016 14.789 1 96.06 202 THR B O 1
ATOM 4038 N N . GLN B 1 203 ? -18.641 27.297 13.891 1 96.94 203 GLN B N 1
ATOM 4039 C CA . GLN B 1 203 ? -18.312 26.422 15.016 1 96.94 203 GLN B CA 1
ATOM 4040 C C . GLN B 1 203 ? -16.797 26.234 15.133 1 96.94 203 GLN B C 1
ATOM 4042 O O . GLN B 1 203 ? -16.25 26.234 16.234 1 96.94 203 GLN B O 1
ATOM 4047 N N . ALA B 1 204 ? -16.125 26.031 14.023 1 97.88 204 ALA B N 1
ATOM 4048 C CA . ALA B 1 204 ? -14.68 25.844 14.023 1 97.88 204 ALA B CA 1
ATOM 4049 C C . ALA B 1 204 ? -13.977 27.047 14.625 1 97.88 204 ALA B C 1
ATOM 4051 O O . ALA B 1 204 ? -13.055 26.906 15.438 1 97.88 204 ALA B O 1
ATOM 4052 N N . PHE B 1 205 ? -14.422 28.25 14.25 1 97.56 205 PHE B N 1
ATOM 4053 C CA . PHE B 1 205 ? -13.844 29.484 14.789 1 97.56 205 PHE B CA 1
ATOM 4054 C C . PHE B 1 205 ? -14.102 29.594 16.281 1 97.56 205 PHE B C 1
ATOM 4056 O O . PHE B 1 205 ? -13.219 30 17.047 1 97.56 205 PHE B O 1
ATOM 4063 N N . GLU B 1 206 ? -15.273 29.234 16.656 1 96.19 206 GLU B N 1
ATOM 4064 C CA . GLU B 1 206 ? -15.609 29.281 18.062 1 96.19 206 GLU B CA 1
ATOM 4065 C C . GLU B 1 206 ? -14.711 28.359 18.875 1 96.19 206 GLU B C 1
ATOM 4067 O O . GLU B 1 206 ? -14.195 28.734 19.938 1 96.19 206 GLU B O 1
ATOM 4072 N N . LYS B 1 207 ? -14.516 27.188 18.391 1 96.31 207 LYS B N 1
ATOM 4073 C CA . LYS B 1 207 ? -13.68 26.188 19.047 1 96.31 207 LYS B CA 1
ATOM 4074 C C . LYS B 1 207 ? -12.219 26.641 19.094 1 96.31 207 LYS B C 1
ATOM 4076 O O . LYS B 1 207 ? -11.492 26.297 20.031 1 96.31 207 LYS B O 1
ATOM 4081 N N . ALA B 1 208 ? -11.852 27.453 18.125 1 97.56 208 ALA B N 1
ATOM 4082 C CA . ALA B 1 208 ? -10.453 27.844 17.969 1 97.56 208 ALA B CA 1
ATOM 4083 C C . ALA B 1 208 ? -10.156 29.141 18.719 1 97.56 208 ALA B C 1
ATOM 4085 O O . ALA B 1 208 ? -9 29.562 18.797 1 97.56 208 ALA B O 1
ATOM 4086 N N . GLU B 1 209 ? -11.148 29.781 19.203 1 97.81 209 GLU B N 1
ATOM 4087 C CA . GLU B 1 209 ? -10.969 31.109 19.797 1 97.81 209 GLU B CA 1
ATOM 4088 C C . GLU B 1 209 ? -10.359 31.016 21.188 1 97.81 209 GLU B C 1
ATOM 4090 O O . GLU B 1 209 ? -10.945 30.406 22.094 1 97.81 209 GLU B O 1
ATOM 4095 N N . LEU B 1 210 ? -9.312 31.656 21.438 1 96.94 210 LEU B N 1
ATOM 4096 C CA . LEU B 1 210 ? -8.516 31.562 22.656 1 96.94 210 LEU B CA 1
ATOM 4097 C C . LEU B 1 210 ? -9.305 32.062 23.859 1 96.94 210 LEU B C 1
ATOM 4099 O O . LEU B 1 210 ? -9.156 31.547 24.969 1 96.94 210 LEU B O 1
ATOM 4103 N N . ALA B 1 211 ? -10.172 33 23.641 1 94.88 211 ALA B N 1
ATOM 4104 C CA . ALA B 1 211 ? -10.953 33.594 24.719 1 94.88 211 ALA B CA 1
ATOM 4105 C C . ALA B 1 211 ? -11.883 32.562 25.375 1 94.88 211 ALA B C 1
ATOM 4107 O O . ALA B 1 211 ? -12.344 32.781 26.5 1 94.88 211 ALA B O 1
ATOM 4108 N N . ASN B 1 212 ? -12.156 31.484 24.688 1 95.44 212 ASN B N 1
ATOM 4109 C CA . ASN B 1 212 ? -13.078 30.469 25.172 1 95.44 212 ASN B CA 1
ATOM 4110 C C . ASN B 1 212 ? -12.352 29.422 26.016 1 95.44 212 ASN B C 1
ATOM 4112 O O . ASN B 1 212 ? -12.977 28.5 26.562 1 95.44 212 ASN B O 1
ATOM 4116 N N . PHE B 1 213 ? -11.062 29.516 26.172 1 96.06 213 PHE B N 1
ATOM 4117 C CA . PHE B 1 213 ? -10.273 28.5 26.859 1 96.06 213 PHE B CA 1
ATOM 4118 C C . PHE B 1 213 ? -10.07 28.875 28.328 1 96.06 213 PHE B C 1
ATOM 4120 O O . PHE B 1 213 ? -9.898 30.062 28.656 1 96.06 213 PHE B O 1
ATOM 4127 N N . GLY B 1 214 ? -10.133 27.891 29.156 1 95.62 214 GLY B N 1
ATOM 4128 C CA . GLY B 1 214 ? -9.664 28.094 30.516 1 95.62 214 GLY B CA 1
ATOM 4129 C C . GLY B 1 214 ? -8.148 28.125 30.641 1 95.62 214 GLY B C 1
ATOM 4130 O O . GLY B 1 214 ? -7.445 27.844 29.672 1 95.62 214 GLY B O 1
ATOM 4131 N N . GLN B 1 215 ? -7.676 28.391 31.828 1 95.69 215 GLN B N 1
ATOM 4132 C CA . GLN B 1 215 ? -6.242 28.547 32.062 1 95.69 215 GLN B CA 1
ATOM 4133 C C . GLN B 1 215 ? -5.488 27.266 31.734 1 95.69 215 GLN B C 1
ATOM 4135 O O . GLN B 1 215 ? -4.414 27.297 31.141 1 95.69 215 GLN B O 1
ATOM 4140 N N . TRP B 1 216 ? -6.027 26.203 32.094 1 96 216 TRP B N 1
ATOM 4141 C CA . TRP B 1 216 ? -5.391 24.922 31.828 1 96 216 TRP B CA 1
ATOM 4142 C C . TRP B 1 216 ? -5.203 24.688 30.344 1 96 216 TRP B C 1
ATOM 4144 O O . TRP B 1 216 ? -4.117 24.297 29.891 1 96 216 TRP B O 1
ATOM 4154 N N . GLU B 1 217 ? -6.211 24.922 29.562 1 95.44 217 GLU B N 1
ATOM 4155 C CA . GLU B 1 217 ? -6.152 24.75 28.109 1 95.44 217 GLU B CA 1
ATOM 4156 C C . GLU B 1 217 ? -5.168 25.734 27.484 1 95.44 217 GLU B C 1
ATOM 4158 O O . GLU B 1 217 ? -4.438 25.375 26.547 1 95.44 217 GLU B O 1
ATOM 4163 N N . LEU B 1 218 ? -5.215 26.906 28 1 96.38 218 LEU B N 1
ATOM 4164 C CA . LEU B 1 218 ? -4.301 27.922 27.5 1 96.38 218 LEU B CA 1
ATOM 4165 C C . LEU B 1 218 ? -2.85 27.516 27.734 1 96.38 218 LEU B C 1
ATOM 4167 O O . LEU B 1 218 ? -2 27.688 26.859 1 96.38 218 LEU B O 1
ATOM 4171 N N . ASP B 1 219 ? -2.605 26.953 28.891 1 96 219 ASP B N 1
ATOM 4172 C CA . ASP B 1 219 ? -1.258 26.484 29.203 1 96 219 ASP B CA 1
ATOM 4173 C C . ASP B 1 219 ? -0.831 25.359 28.266 1 96 219 ASP B C 1
ATOM 4175 O O . ASP B 1 219 ? 0.306 25.344 27.781 1 96 219 ASP B O 1
ATOM 4179 N N . LYS B 1 220 ? -1.699 24.484 28.047 1 96.12 220 LYS B N 1
ATOM 4180 C CA . LYS B 1 220 ? -1.413 23.375 27.141 1 96.12 220 LYS B CA 1
ATOM 4181 C C . LYS B 1 220 ? -1.153 23.891 25.719 1 96.12 220 LYS B C 1
ATOM 4183 O O . LYS B 1 220 ? -0.239 23.406 25.047 1 96.12 220 LYS B O 1
ATOM 4188 N N . TYR B 1 221 ? -1.973 24.781 25.328 1 95.94 221 TYR B N 1
ATOM 4189 C CA . TYR B 1 221 ? -1.795 25.375 24 1 95.94 221 TYR B CA 1
ATOM 4190 C C . TYR B 1 221 ? -0.444 26.062 23.891 1 95.94 221 TYR B C 1
ATOM 4192 O O . TYR B 1 221 ? 0.281 25.875 22.906 1 95.94 221 TYR B O 1
ATOM 4200 N N . GLU B 1 222 ? -0.135 26.891 24.859 1 95.25 222 GLU B N 1
ATOM 4201 C CA . GLU B 1 222 ? 1.125 27.625 24.844 1 95.25 222 GLU B CA 1
ATOM 4202 C C . GLU B 1 222 ? 2.318 26.672 24.781 1 95.25 222 GLU B C 1
ATOM 4204 O O . GLU B 1 222 ? 3.301 26.953 24.094 1 95.25 222 GLU B O 1
ATOM 4209 N N . SER B 1 223 ? 2.246 25.641 25.516 1 94.56 223 SER B N 1
ATOM 4210 C CA . SER B 1 223 ? 3.291 24.625 25.453 1 94.56 223 SER B CA 1
ATOM 4211 C C . SER B 1 223 ? 3.4 24.016 24.062 1 94.56 223 SER B C 1
ATOM 4213 O O . SER B 1 223 ? 4.504 23.844 23.547 1 94.56 223 SER B O 1
ATOM 4215 N N . SER B 1 224 ? 2.314 23.688 23.547 1 94.69 224 SER B N 1
ATOM 4216 C CA . SER B 1 224 ? 2.271 23.141 22.188 1 94.69 224 SER B CA 1
ATOM 4217 C C . SER B 1 224 ? 2.816 24.125 21.172 1 94.69 224 SER B C 1
ATOM 4219 O O . SER B 1 224 ? 3.533 23.734 20.25 1 94.69 224 SER B O 1
ATOM 4221 N N . LEU B 1 225 ? 2.447 25.344 21.297 1 93.62 225 LEU B N 1
ATOM 4222 C CA . LEU B 1 225 ? 2.908 26.422 20.422 1 93.62 225 LEU B CA 1
ATOM 4223 C C . LEU B 1 225 ? 4.422 26.562 20.5 1 93.62 225 LEU B C 1
ATOM 4225 O O . LEU B 1 225 ? 5.086 26.766 19.469 1 93.62 225 LEU B O 1
ATOM 4229 N N . LYS B 1 226 ? 4.961 26.516 21.688 1 92.25 226 LYS B N 1
ATOM 4230 C CA . LYS B 1 226 ? 6.406 26.594 21.875 1 92.25 226 LYS B CA 1
ATOM 4231 C C . LYS B 1 226 ? 7.121 25.453 21.141 1 92.25 226 LYS B C 1
ATOM 4233 O O . LYS B 1 226 ? 8.125 25.688 20.469 1 92.25 226 LYS B O 1
ATOM 4238 N N . VAL B 1 227 ? 6.609 24.297 21.312 1 91.44 227 VAL B N 1
ATOM 4239 C CA . VAL B 1 227 ? 7.184 23.141 20.641 1 91.44 227 VAL B CA 1
ATOM 4240 C C . VAL B 1 227 ? 7.188 23.359 19.125 1 91.44 227 VAL B C 1
ATOM 4242 O O . VAL B 1 227 ? 8.195 23.109 18.453 1 91.44 227 VAL B O 1
ATOM 4245 N N . TYR B 1 228 ? 6.105 23.797 18.641 1 91.12 228 TYR B N 1
ATOM 4246 C CA . TYR B 1 228 ? 5.965 24.062 17.219 1 91.12 228 TYR B CA 1
ATOM 4247 C C . TYR B 1 228 ? 6.965 25.109 16.75 1 91.12 228 TYR B C 1
ATOM 4249 O O . TYR B 1 228 ? 7.648 24.922 15.742 1 91.12 228 TYR B O 1
ATOM 4257 N N . ARG B 1 229 ? 7.098 26.172 17.422 1 90.75 229 ARG B N 1
ATOM 4258 C CA . ARG B 1 229 ? 7.992 27.266 17.078 1 90.75 229 ARG B CA 1
ATOM 4259 C C . ARG B 1 229 ? 9.453 26.828 17.156 1 90.75 229 ARG B C 1
ATOM 4261 O O . ARG B 1 229 ? 10.273 27.219 16.328 1 90.75 229 ARG B O 1
ATOM 4268 N N . ASP B 1 230 ? 9.742 26.062 18.172 1 87.75 230 ASP B N 1
ATOM 4269 C CA . ASP B 1 230 ? 11.102 25.531 18.297 1 87.75 230 ASP B CA 1
ATOM 4270 C C . ASP B 1 230 ? 11.461 24.656 17.094 1 87.75 230 ASP B C 1
ATOM 4272 O O . ASP B 1 230 ? 12.57 24.766 16.562 1 87.75 230 ASP B O 1
ATOM 4276 N N . LEU B 1 231 ? 10.523 23.859 16.781 1 88.19 231 LEU B N 1
ATOM 4277 C CA . LEU B 1 231 ? 10.742 23 15.617 1 88.19 231 LEU B CA 1
ATOM 4278 C C . LEU B 1 231 ? 10.969 23.844 14.367 1 88.19 231 LEU B C 1
ATOM 4280 O O . LEU B 1 231 ? 11.906 23.578 13.602 1 88.19 231 LEU B O 1
ATOM 4284 N N . LYS B 1 232 ? 10.172 24.828 14.148 1 87.44 232 LYS B N 1
ATOM 4285 C CA . LYS B 1 232 ? 10.297 25.688 12.977 1 87.44 232 LYS B CA 1
ATOM 4286 C C . LYS B 1 232 ? 11.648 26.406 12.953 1 87.44 232 LYS B C 1
ATOM 4288 O O . LYS B 1 232 ? 12.273 26.531 11.898 1 87.44 232 LYS B O 1
ATOM 4293 N N . SER B 1 233 ? 12.047 26.812 14.07 1 84.62 233 SER B N 1
ATOM 4294 C CA . SER B 1 233 ? 13.344 27.469 14.188 1 84.62 233 SER B CA 1
ATOM 4295 C C . SER B 1 233 ? 14.484 26.531 13.836 1 84.62 233 SER B C 1
ATOM 4297 O O . SER B 1 233 ? 15.43 26.906 13.141 1 84.62 233 SER B O 1
ATOM 4299 N N . ILE B 1 234 ? 14.367 25.344 14.312 1 83.06 234 ILE B N 1
ATOM 4300 C CA . ILE B 1 234 ? 15.375 24.312 14.023 1 83.06 234 ILE B CA 1
ATOM 4301 C C . ILE B 1 234 ? 15.43 24.047 12.523 1 83.06 234 ILE B C 1
ATOM 4303 O O . ILE B 1 234 ? 16.516 23.969 11.945 1 83.06 234 ILE B O 1
ATOM 4307 N N . ILE B 1 235 ? 14.336 23.984 11.984 1 84.62 235 ILE B N 1
ATOM 4308 C CA . ILE B 1 235 ? 14.242 23.719 10.555 1 84.62 235 ILE B CA 1
ATOM 4309 C C . ILE B 1 235 ? 14.844 24.891 9.773 1 84.62 235 ILE B C 1
ATOM 4311 O O . ILE B 1 235 ? 15.641 24.688 8.852 1 84.62 235 ILE B O 1
ATOM 4315 N N . ASP B 1 236 ? 14.477 26.094 10.125 1 82.62 236 ASP B N 1
ATOM 4316 C CA . ASP B 1 236 ? 15 27.281 9.453 1 82.62 236 ASP B CA 1
ATOM 4317 C C . ASP B 1 236 ? 16.531 27.344 9.562 1 82.62 236 ASP B C 1
ATOM 4319 O O . ASP B 1 236 ? 17.203 27.641 8.586 1 82.62 236 ASP B O 1
ATOM 4323 N N . THR B 1 237 ? 17 27.031 10.688 1 81.69 237 THR B N 1
ATOM 4324 C CA . THR B 1 237 ? 18.438 27.031 10.891 1 81.69 237 THR B CA 1
ATOM 4325 C C . THR B 1 237 ? 19.125 25.953 10.047 1 81.69 237 THR B C 1
ATOM 4327 O O . THR B 1 237 ? 20.141 26.219 9.406 1 81.69 237 THR B O 1
ATOM 4330 N N . ALA B 1 238 ? 18.531 24.812 10.125 1 82.12 238 ALA B N 1
ATOM 4331 C CA . ALA B 1 238 ? 19.078 23.719 9.336 1 82.12 238 ALA B CA 1
ATOM 4332 C C . ALA B 1 238 ? 19.062 24.062 7.848 1 82.12 238 ALA B C 1
ATOM 4334 O O . ALA B 1 238 ? 20.016 23.734 7.121 1 82.12 238 ALA B O 1
ATOM 4335 N N . PHE B 1 239 ? 18.078 24.641 7.41 1 81 239 PHE B N 1
ATOM 4336 C CA . PHE B 1 239 ? 17.969 25.062 6.02 1 81 239 PHE B CA 1
ATOM 4337 C C . PHE B 1 239 ? 19.047 26.078 5.664 1 81 239 PHE B C 1
ATOM 4339 O O . PHE B 1 239 ? 19.719 25.953 4.637 1 81 239 PHE B O 1
ATOM 4346 N N . ASP B 1 240 ? 19.172 27.047 6.504 1 81.25 240 ASP B N 1
ATOM 4347 C CA . ASP B 1 240 ? 20.203 28.062 6.285 1 81.25 240 ASP B CA 1
ATOM 4348 C C . ASP B 1 240 ? 21.594 27.453 6.281 1 81.25 240 ASP B C 1
ATOM 4350 O O . ASP B 1 240 ? 22.406 27.766 5.41 1 81.25 240 ASP B O 1
ATOM 4354 N N . ASP B 1 241 ? 21.781 26.594 7.234 1 82.75 241 ASP B N 1
ATOM 4355 C CA . ASP B 1 241 ? 23.062 25.906 7.289 1 82.75 241 ASP B CA 1
ATOM 4356 C C . ASP B 1 241 ? 23.297 25.078 6.027 1 82.75 241 ASP B C 1
ATOM 4358 O O . ASP B 1 241 ? 24.406 25.062 5.484 1 82.75 241 ASP B O 1
ATOM 4362 N N . GLY B 1 242 ? 22.266 24.438 5.672 1 83.62 242 GLY B N 1
ATOM 4363 C CA . GLY B 1 242 ? 22.359 23.641 4.461 1 83.62 242 GLY B CA 1
ATOM 4364 C C . GLY B 1 242 ? 22.609 24.469 3.219 1 83.62 242 GLY B C 1
ATOM 4365 O O . GLY B 1 242 ? 23.391 24.062 2.348 1 83.62 242 GLY B O 1
ATOM 4366 N N . LYS B 1 243 ? 22.031 25.578 3.129 1 85.81 243 LYS B N 1
ATOM 4367 C CA . LYS B 1 243 ? 22.25 26.484 2.014 1 85.81 243 LYS B CA 1
ATOM 4368 C C . LYS B 1 243 ? 23.703 26.953 1.957 1 85.81 243 LYS B C 1
ATOM 4370 O O . LYS B 1 243 ? 24.312 26.969 0.888 1 85.81 243 LYS B O 1
ATOM 4375 N N . ILE B 1 244 ? 24.156 27.297 3.078 1 85 244 ILE B N 1
ATOM 4376 C CA . ILE B 1 244 ? 25.531 27.75 3.156 1 85 244 ILE B CA 1
ATOM 4377 C C . ILE B 1 244 ? 26.469 26.609 2.77 1 85 244 ILE B C 1
ATOM 4379 O O . ILE B 1 244 ? 27.391 26.797 1.963 1 85 244 ILE B O 1
ATOM 4383 N N . GLU B 1 245 ? 26.234 25.453 3.326 1 86.62 245 GLU B N 1
ATOM 4384 C CA . GLU B 1 245 ? 27.062 24.297 3 1 86.62 245 GLU B CA 1
ATOM 4385 C C . GLU B 1 245 ? 26.984 23.953 1.512 1 86.62 245 GLU B C 1
ATOM 4387 O O . GLU B 1 245 ? 27.984 23.594 0.897 1 86.62 245 GLU B O 1
ATOM 4392 N N . GLY B 1 246 ? 25.844 24.078 1.021 1 87.06 246 GLY B N 1
ATOM 4393 C CA . GLY B 1 246 ? 25.672 23.844 -0.406 1 87.06 246 GLY B CA 1
ATOM 4394 C C . GLY B 1 246 ? 26.453 24.828 -1.26 1 87.06 246 GLY B C 1
ATOM 4395 O O . GLY B 1 246 ? 27.078 24.438 -2.252 1 87.06 246 GLY B O 1
ATOM 4396 N N . LYS B 1 247 ? 26.391 26.047 -0.844 1 88.31 247 LYS B N 1
ATOM 4397 C CA . LYS B 1 247 ? 27.156 27.062 -1.543 1 88.31 247 LYS B CA 1
ATOM 4398 C C . LYS B 1 247 ? 28.656 26.781 -1.463 1 88.31 247 LYS B C 1
ATOM 4400 O O . LYS B 1 247 ? 29.375 26.922 -2.455 1 88.31 247 LYS B O 1
ATOM 4405 N N . ILE B 1 248 ? 29 26.375 -0.331 1 90.12 248 ILE B N 1
ATOM 4406 C CA . ILE B 1 248 ? 30.406 26.062 -0.114 1 90.12 248 ILE B CA 1
ATOM 4407 C C . ILE B 1 248 ? 30.812 24.859 -0.961 1 90.12 248 ILE B C 1
ATOM 4409 O O . ILE B 1 248 ? 31.844 24.891 -1.643 1 90.12 248 ILE B O 1
ATOM 4413 N N . GLU B 1 249 ? 30.062 23.875 -0.993 1 91.06 249 GLU B N 1
ATOM 4414 C CA . GLU B 1 249 ? 30.344 22.672 -1.783 1 91.06 249 GLU B CA 1
ATOM 4415 C C . GLU B 1 249 ? 30.375 23 -3.275 1 91.06 249 GLU B C 1
ATOM 4417 O O . GLU B 1 249 ? 31.234 22.484 -4.008 1 91.06 249 GLU B O 1
ATOM 4422 N N . THR B 1 250 ? 29.484 23.828 -3.711 1 91.75 250 THR B N 1
ATOM 4423 C CA . THR B 1 250 ? 29.438 24.25 -5.105 1 91.75 250 THR B CA 1
ATOM 4424 C C . THR B 1 250 ? 30.688 25.062 -5.473 1 91.75 250 THR B C 1
ATOM 4426 O O . THR B 1 250 ? 31.297 24.828 -6.516 1 91.75 250 THR B O 1
ATOM 4429 N N . ALA B 1 251 ? 31.031 25.922 -4.551 1 91.19 251 ALA B N 1
ATOM 4430 C CA . ALA B 1 251 ? 32.219 26.734 -4.77 1 91.19 251 ALA B CA 1
ATOM 4431 C C . ALA B 1 251 ? 33.469 25.859 -4.871 1 91.19 251 ALA B C 1
ATOM 4433 O O . ALA B 1 251 ? 34.312 26.078 -5.746 1 91.19 251 ALA B O 1
ATOM 4434 N N . LYS B 1 252 ? 33.531 24.906 -4.055 1 93.94 252 LYS B N 1
ATOM 4435 C CA . LYS B 1 252 ? 34.625 23.969 -4.09 1 93.94 252 LYS B CA 1
ATOM 4436 C C . LYS B 1 252 ? 34.688 23.219 -5.422 1 93.94 252 LYS B C 1
ATOM 4438 O O . LYS B 1 252 ? 35.781 23.078 -6.012 1 93.94 252 LYS B O 1
ATOM 4443 N N . SER B 1 253 ? 33.594 22.828 -5.828 1 93.75 253 SER B N 1
ATOM 4444 C CA . SER B 1 253 ? 33.531 22.109 -7.094 1 93.75 253 SER B CA 1
ATOM 4445 C C . SER B 1 253 ? 33.906 23 -8.266 1 93.75 253 SER B C 1
ATOM 4447 O O . SER B 1 253 ? 34.656 22.562 -9.164 1 93.75 253 SER B O 1
ATOM 4449 N N . LEU B 1 254 ? 33.438 24.219 -8.227 1 92.75 254 LEU B N 1
ATOM 4450 C CA . LEU B 1 254 ? 33.75 25.172 -9.281 1 92.75 254 LEU B CA 1
ATOM 4451 C C . LEU B 1 254 ? 35.25 25.531 -9.266 1 92.75 254 LEU B C 1
ATOM 4453 O O . LEU B 1 254 ? 35.875 25.656 -10.328 1 92.75 254 LEU B O 1
ATOM 4457 N N . LYS B 1 255 ? 35.781 25.688 -8.117 1 92.75 255 LYS B N 1
ATOM 4458 C CA . LYS B 1 255 ? 37.219 25.953 -7.98 1 92.75 255 LYS B CA 1
ATOM 4459 C C . LYS B 1 255 ? 38.031 24.797 -8.547 1 92.75 255 LYS B C 1
ATOM 4461 O O . LYS B 1 255 ? 39.031 25.031 -9.258 1 92.75 255 LYS B O 1
ATOM 4466 N N . LYS B 1 256 ? 37.594 23.656 -8.305 1 94.06 256 LYS B N 1
ATOM 4467 C CA . LYS B 1 256 ? 38.281 22.469 -8.805 1 94.06 256 LYS B CA 1
ATOM 4468 C C . LYS B 1 256 ? 38.219 22.406 -10.328 1 94.06 256 LYS B C 1
ATOM 4470 O O . LYS B 1 256 ? 39.156 21.891 -10.969 1 94.06 256 LYS B O 1
ATOM 4475 N N . LEU B 1 257 ? 37.156 22.906 -10.844 1 94.12 257 LEU B N 1
ATOM 4476 C CA . LEU B 1 257 ? 36.969 22.906 -12.289 1 94.12 257 LEU B CA 1
ATOM 4477 C C . LEU B 1 257 ? 37.688 24.078 -12.938 1 94.12 257 LEU B C 1
ATOM 4479 O O . LEU B 1 257 ? 37.594 24.266 -14.156 1 94.12 257 LEU B O 1
ATOM 4483 N N . GLY B 1 258 ? 38.281 25.016 -12.117 1 92.31 258 GLY B N 1
ATOM 4484 C CA . GLY B 1 258 ? 39.094 26.109 -12.633 1 92.31 258 GLY B CA 1
ATOM 4485 C C . GLY B 1 258 ? 38.312 27.344 -12.984 1 92.31 258 GLY B C 1
ATOM 4486 O O . GLY B 1 258 ? 38.75 28.172 -13.773 1 92.31 258 GLY B O 1
ATOM 4487 N N . ILE B 1 259 ? 37.094 27.422 -12.492 1 92.88 259 ILE B N 1
ATOM 4488 C CA . ILE B 1 259 ? 36.25 28.578 -12.766 1 92.88 259 ILE B CA 1
ATOM 4489 C C . ILE B 1 259 ? 36.781 29.797 -12.016 1 92.88 259 ILE B C 1
ATOM 4491 O O . ILE B 1 259 ? 37.312 29.672 -10.914 1 92.88 259 ILE B O 1
ATOM 4495 N N . SER B 1 260 ? 36.625 30.922 -12.648 1 93.25 260 SER B N 1
ATOM 4496 C CA . SER B 1 260 ? 37.188 32.156 -12.07 1 93.25 260 SER B CA 1
ATOM 4497 C C . SER B 1 260 ? 36.438 32.5 -10.773 1 93.25 260 SER B C 1
ATOM 4499 O O . SER B 1 260 ? 35.281 32.219 -10.609 1 93.25 260 SER B O 1
ATOM 4501 N N . ILE B 1 261 ? 37.156 33.156 -9.82 1 93 261 ILE B N 1
ATOM 4502 C CA . ILE B 1 261 ? 36.625 33.531 -8.516 1 93 261 ILE B CA 1
ATOM 4503 C C . ILE B 1 261 ? 35.438 34.469 -8.695 1 93 261 ILE B C 1
ATOM 4505 O O . ILE B 1 261 ? 34.469 34.438 -7.926 1 93 261 ILE B O 1
ATOM 4509 N N . GLU B 1 262 ? 35.5 35.281 -9.758 1 93.12 262 GLU B N 1
ATOM 4510 C CA . GLU B 1 262 ? 34.438 36.25 -10.031 1 93.12 262 GLU B CA 1
ATOM 4511 C C . GLU B 1 262 ? 33.125 35.531 -10.328 1 93.12 262 GLU B C 1
ATOM 4513 O O . GLU B 1 262 ? 32.062 35.906 -9.828 1 93.12 262 GLU B O 1
ATOM 4518 N N . ILE B 1 263 ? 33.25 34.469 -11.102 1 93.31 263 ILE B N 1
ATOM 4519 C CA . ILE B 1 263 ? 32.062 33.688 -11.469 1 93.31 263 ILE B CA 1
ATOM 4520 C C . ILE B 1 263 ? 31.531 32.969 -10.242 1 93.31 263 ILE B C 1
ATOM 4522 O O . ILE B 1 263 ? 30.328 32.906 -10.031 1 93.31 263 ILE B O 1
ATOM 4526 N N . ILE B 1 264 ? 32.438 32.438 -9.438 1 94.56 264 ILE B N 1
ATOM 4527 C CA . ILE B 1 264 ? 32.031 31.703 -8.242 1 94.56 264 ILE B CA 1
ATOM 4528 C C . ILE B 1 264 ? 31.328 32.625 -7.273 1 94.56 264 ILE B C 1
ATOM 4530 O O . ILE B 1 264 ? 30.297 32.281 -6.699 1 94.56 264 ILE B O 1
ATOM 4534 N N . MET B 1 265 ? 31.844 33.875 -7.125 1 92.12 265 MET B N 1
ATOM 4535 C CA . MET B 1 265 ? 31.219 34.875 -6.254 1 92.12 265 MET B CA 1
ATOM 4536 C C . MET B 1 265 ? 29.797 35.188 -6.723 1 92.12 265 MET B C 1
ATOM 4538 O O . MET B 1 265 ? 28.875 35.219 -5.914 1 92.12 265 MET B O 1
ATOM 4542 N N . GLN B 1 266 ? 29.672 35.344 -7.977 1 91.12 266 GLN B N 1
ATOM 4543 C CA . GLN B 1 266 ? 28.375 35.719 -8.547 1 91.12 266 GLN B CA 1
ATOM 4544 C C . GLN B 1 266 ? 27.375 34.594 -8.438 1 91.12 266 GLN B C 1
ATOM 4546 O O . GLN B 1 266 ? 26.188 34.812 -8.211 1 91.12 266 GLN B O 1
ATOM 4551 N N . SER B 1 267 ? 27.953 33.406 -8.578 1 89.12 267 SER B N 1
ATOM 4552 C CA . SER B 1 267 ? 27.047 32.25 -8.625 1 89.12 267 SER B CA 1
ATOM 4553 C C . SER B 1 267 ? 26.672 31.797 -7.227 1 89.12 267 SER B C 1
ATOM 4555 O O . SER B 1 267 ? 25.594 31.234 -7.023 1 89.12 267 SER B O 1
ATOM 4557 N N . THR B 1 268 ? 27.562 32.031 -6.285 1 90.81 268 THR B N 1
ATOM 4558 C CA . THR B 1 268 ? 27.328 31.453 -4.973 1 90.81 268 THR B CA 1
ATOM 4559 C C . THR B 1 268 ? 26.984 32.531 -3.951 1 90.81 268 THR B C 1
ATOM 4561 O O . THR B 1 268 ? 26.422 32.25 -2.891 1 90.81 268 THR B O 1
ATOM 4564 N N . GLY B 1 269 ? 27.422 33.812 -4.215 1 90.31 269 GLY B N 1
ATOM 4565 C CA . GLY B 1 269 ? 27.234 34.906 -3.281 1 90.31 269 GLY B CA 1
ATOM 4566 C C . GLY B 1 269 ? 28.25 34.938 -2.158 1 90.31 269 GLY B C 1
ATOM 4567 O O . GLY B 1 269 ? 28.156 35.75 -1.232 1 90.31 269 GLY B O 1
ATOM 4568 N N . LEU B 1 270 ? 29.172 34.062 -2.238 1 91.75 270 LEU B N 1
ATOM 4569 C CA . LEU B 1 270 ? 30.234 34.031 -1.248 1 91.75 270 LEU B CA 1
ATOM 4570 C C . LEU B 1 270 ? 31.25 35.125 -1.504 1 91.75 270 LEU B C 1
ATOM 4572 O O . LEU B 1 270 ? 31.406 35.594 -2.639 1 91.75 270 LEU B O 1
ATOM 4576 N N . THR B 1 271 ? 31.891 35.5 -0.41 1 91.25 271 THR B N 1
ATOM 4577 C CA . THR B 1 271 ? 32.938 36.531 -0.548 1 91.25 271 THR B CA 1
ATOM 4578 C C . THR B 1 271 ? 34.219 35.906 -1.048 1 91.25 271 THR B C 1
ATOM 4580 O O . THR B 1 271 ? 34.406 34.688 -0.985 1 91.25 271 THR B O 1
ATOM 4583 N N . GLN B 1 272 ? 35.031 36.875 -1.639 1 91.25 272 GLN B N 1
ATOM 4584 C CA . GLN B 1 272 ? 36.344 36.406 -2.109 1 91.25 272 GLN B CA 1
ATOM 4585 C C . GLN B 1 272 ? 37.125 35.719 -0.992 1 91.25 272 GLN B C 1
ATOM 4587 O O . GLN B 1 272 ? 37.812 34.719 -1.225 1 91.25 272 GLN B O 1
ATOM 4592 N N . GLU B 1 273 ? 37.031 36.25 0.156 1 91.88 273 GLU B N 1
ATOM 4593 C CA . GLU B 1 273 ? 37.75 35.719 1.314 1 91.88 273 GLU B CA 1
ATOM 4594 C C . GLU B 1 273 ? 37.281 34.312 1.643 1 91.88 273 GLU B C 1
ATOM 4596 O O . GLU B 1 273 ? 38.094 33.438 1.93 1 91.88 273 GLU B O 1
ATOM 4601 N N . GLU B 1 274 ? 36.062 34.094 1.584 1 92.06 274 GLU B N 1
ATOM 4602 C CA . GLU B 1 274 ? 35.5 32.781 1.878 1 92.06 274 GLU B CA 1
ATOM 4603 C C . GLU B 1 274 ? 35.938 31.734 0.845 1 92.06 274 GLU B C 1
ATOM 4605 O O . GLU B 1 274 ? 36.219 30.578 1.191 1 92.06 274 GLU B O 1
ATOM 4610 N N . ILE B 1 275 ? 35.969 32.188 -0.374 1 91.88 275 ILE B N 1
ATOM 4611 C CA . ILE B 1 275 ? 36.344 31.297 -1.472 1 91.88 275 ILE B CA 1
ATOM 4612 C C . ILE B 1 275 ? 37.812 30.953 -1.385 1 91.88 275 ILE B C 1
ATOM 4614 O O . ILE B 1 275 ? 38.188 29.797 -1.61 1 91.88 275 ILE B O 1
ATOM 4618 N N . ASN B 1 276 ? 38.594 31.891 -1.004 1 90.19 276 ASN B N 1
ATOM 4619 C CA . ASN B 1 276 ? 40.031 31.672 -0.901 1 90.19 276 ASN B CA 1
ATOM 4620 C C . ASN B 1 276 ? 40.375 30.656 0.187 1 90.19 276 ASN B C 1
ATOM 4622 O O . ASN B 1 276 ? 41.375 29.953 0.103 1 90.19 276 ASN B O 1
ATOM 4626 N N . LYS B 1 277 ? 39.5 30.547 1.1 1 90.69 277 LYS B N 1
ATOM 4627 C CA . LYS B 1 277 ? 39.719 29.625 2.219 1 90.69 277 LYS B CA 1
ATOM 4628 C C . LYS B 1 277 ? 39.344 28.203 1.857 1 90.69 277 LYS B C 1
ATOM 4630 O O . LYS B 1 277 ? 39.625 27.266 2.596 1 90.69 277 LYS B O 1
ATOM 4635 N N . LEU B 1 278 ? 38.688 28.062 0.795 1 88.38 278 LEU B N 1
ATOM 4636 C CA . LEU B 1 278 ? 38.219 26.75 0.367 1 88.38 278 LEU B CA 1
ATOM 4637 C C . LEU B 1 278 ? 39.312 25.984 -0.37 1 88.38 278 LEU B C 1
ATOM 4639 O O . LEU B 1 278 ? 39.406 24.766 -0.265 1 88.38 278 LEU B O 1
#

InterPro domains:
  IPR010106 Recombination-promoting nuclease RpnA [TIGR01784] (10-278)

Radius of gyration: 29.63 Å; Cα contacts (8 Å, |Δi|>4): 832; chains: 2; bounding box: 80×85×65 Å